Protein AF-A0A7J3WU69-F1 (afdb_monomer)

Radius of gyration: 35.35 Å; Cα contacts (8 Å, |Δi|>4): 1301; chains: 1; bounding box: 76×71×114 Å

Foldseek 3Di:
DDDDDDDDDDDDDDDDDDDPDDDQFWDKFWPAKDWPDQEDEQFDKIKIKTKIFTPTQDWAKWKKWKFKQDPDPVGTQDMDIDRTDHGMDIDMDIGGRHPPDFAKIKIWIAIDGPDRPRGIHIDIHGYHYDDDDFLKEFFKFAQQAAPPLQWGKIKIFRQDQAKDFQALKWKFFCLVDRPLPTWIFGDHGDIHHHGGMAMEIQAQVSLCQQAVDGGQEHCDPHDPHHHTDTDDDDHADQQWTKMFTAGNSSQTHAMATAHPDDDDRLADDDHAYGDHYQWMQGFQDSDRPRYNVRRDDPDTQGGNDDQDDWDKDKFQWKKKDKPPQCQQVVLLVVLQPFQEKEWQAQAAQAVVSLVSNLPHNHAYEYEYAQCPDVAHDLSRQQSQQSNVVRYWYKHQAADVVVPQDGSDPGSHWGKMAGDQKMKGWNFGNHCQRHNPERQHHDIIIMMITGGNSVSVVVVVVRCSNQDPSHSRIGTADQPDPRRHHHPPPDDRDPDHDHHHHDRDDDIDITSGMDMDIGDDPPNCVVVVLLVVLVPQDAEDEEEDQADAQADPVGGDPNLVSLLVCVVVVHHYDYDYDQDVVDPRNVRRVVSVVVVVVSD

Solvent-accessible surface area (backbone atoms only — not comparable to full-atom values): 32979 Å² total; per-residue (Å²): 134,90,81,85,88,83,83,81,84,82,84,80,87,80,80,92,79,85,75,95,64,87,76,74,65,56,40,56,33,35,78,39,32,44,58,78,55,59,65,47,50,42,28,40,78,44,43,40,37,34,36,41,33,46,77,27,98,54,66,54,61,47,46,42,36,34,21,50,75,44,98,47,85,89,30,51,74,50,73,50,77,42,81,58,45,74,58,59,49,69,56,70,49,80,42,72,36,58,91,57,73,68,42,82,43,36,41,35,36,37,42,80,64,88,54,76,91,40,13,57,22,65,34,70,36,33,33,42,75,75,90,86,83,64,56,47,39,75,40,32,45,28,46,31,54,47,85,95,44,65,32,36,31,39,30,38,29,26,76,34,93,57,68,42,75,39,50,50,18,28,40,27,56,36,79,92,43,60,82,94,71,30,22,26,39,27,38,52,88,42,78,44,43,52,75,35,71,48,35,41,24,39,17,28,57,47,38,20,42,53,50,65,49,78,50,65,24,11,59,40,98,69,49,95,46,49,68,34,52,64,41,80,74,79,70,62,51,77,68,31,32,45,44,32,40,24,44,71,39,67,48,79,60,33,54,49,49,25,33,77,33,86,69,65,84,64,36,47,85,63,39,25,80,70,72,56,72,41,32,40,47,46,46,58,72,87,72,83,82,38,44,36,71,39,52,62,63,101,56,89,46,37,56,47,47,80,79,59,77,63,49,75,49,70,30,54,24,36,39,42,36,32,20,21,42,33,33,34,64,53,53,53,58,54,58,72,70,34,64,38,38,39,38,39,28,40,47,53,49,33,61,72,61,44,48,54,57,65,74,38,87,34,45,38,36,38,40,33,32,52,71,40,89,94,52,67,51,62,44,27,20,43,45,49,47,60,46,41,76,72,27,52,34,30,25,49,32,62,41,65,94,79,66,24,60,52,50,54,100,66,53,73,54,31,37,35,38,34,81,43,23,32,39,44,42,71,44,47,42,26,60,42,33,41,12,90,37,39,26,28,54,41,84,33,47,35,35,37,41,33,27,56,74,56,27,56,50,51,48,54,52,48,54,64,67,68,30,75,70,32,69,19,33,44,70,66,41,64,87,37,90,77,69,11,42,53,63,93,87,67,72,78,80,85,77,78,67,76,54,88,50,73,67,84,54,73,68,44,78,41,86,54,69,46,80,49,73,53,68,42,82,84,53,34,34,69,62,52,51,53,53,53,58,70,67,51,79,57,61,48,83,45,80,42,76,58,51,69,57,62,48,99,92,39,72,26,66,68,60,53,50,52,46,57,40,38,76,73,68,22,47,69,47,80,48,63,47,79,46,95,90,42,73,56,29,57,43,28,51,51,33,52,52,58,46,62,76,68,101

Secondary structure (DSSP, 8-state):
---------------------------EEEEEEEES-SEEETT-EEEEEEEEEE-SSS---EEEEEEESS-SSSSEEEEEEES--SSEE--EEEEE-TTPPSEEEEEEEEE--S-GGG-EEEEEEEEEPPPP---EEEEEEE-SPPTTT---EEEEEE-SSS-EE-TT-EEES-TTS-TTTS-EEE--S-EE-TT-EEEEES-HHHHHHHHSS--SEESSS-SSSPBPEEES-----SSEEEEEEE-TT--EEEEEEEET----SS--SSPBPPP-TTBPEE-SSS---SSGGGG--SS--BTT---PPPEEEEESEEEEEEETTTHHHHHHHHHTT-SEEEEE-S-B--HHHHHHHHHS--EEEEEEESS-TT---HHHHHHHHHHTTTSEEEEE--BGGGTB--SSS-----EEEETTEEEEES--BSTTTS-SSTTSS--EEEEEEE-HHHHHHHHHHHHHHS-TTSTTEEE--TT-TTTSSPPTT----------S-------EEE-S-EEEEE--TTTTHHHHHHHHHHT-SSEEEEEES---SEETTEE-HHHHHHHHHHHTT-EEEEEE---TTSTHHHHHHHHHHHHHTT-

Nearest PDB structures (foldseek):
  4kty-assembly2_B  TM=3.903E-01  e=4.009E-06  Homo sapiens
  1ex0-assembly1_B  TM=3.491E-01  e=2.859E-06  Homo sapiens
  6kzb-assembly2_B  TM=3.243E-01  e=5.948E-06  Homo sapiens
  6a8p-assembly3_C  TM=3.409E-01  e=2.432E-05  Homo sapiens
  6kzb-assembly1_A-2  TM=3.196E-01  e=1.385E-05  Homo sapiens

Structure (mmCIF, N/CA/C/O backbone):
data_AF-A0A7J3WU69-F1
#
_entry.id   AF-A0A7J3WU69-F1
#
loop_
_atom_site.group_PDB
_atom_site.id
_atom_site.type_symbol
_atom_site.label_atom_id
_atom_site.label_alt_id
_atom_site.label_comp_id
_atom_site.label_asym_id
_atom_site.label_entity_id
_atom_site.label_seq_id
_atom_site.pdbx_PDB_ins_code
_atom_site.Cartn_x
_atom_site.Cartn_y
_atom_site.Cartn_z
_atom_site.occupancy
_atom_site.B_iso_or_equiv
_atom_site.auth_seq_id
_atom_site.auth_comp_id
_atom_site.auth_asym_id
_atom_site.auth_atom_id
_atom_site.pdbx_PDB_model_num
ATOM 1 N N . MET A 1 1 ? 5.812 -48.607 36.449 1.00 38.97 1 MET A N 1
ATOM 2 C CA . MET A 1 1 ? 5.917 -48.628 37.923 1.00 38.97 1 MET A CA 1
ATOM 3 C C . MET A 1 1 ? 5.412 -47.279 38.412 1.00 38.97 1 MET A C 1
ATOM 5 O O . MET A 1 1 ? 6.052 -46.269 38.164 1.00 38.97 1 MET A O 1
ATOM 9 N N . MET A 1 2 ? 4.185 -47.267 38.934 1.00 32.47 2 MET A N 1
ATOM 10 C CA . MET A 1 2 ? 3.465 -46.085 39.416 1.00 32.47 2 MET A CA 1
ATOM 11 C C . MET A 1 2 ? 4.151 -45.506 40.656 1.00 32.47 2 MET A C 1
ATOM 13 O O . MET A 1 2 ? 4.558 -46.281 41.520 1.00 32.47 2 MET A O 1
ATOM 17 N N . ARG A 1 3 ? 4.177 -44.177 40.803 1.00 29.20 3 ARG A N 1
ATOM 18 C CA . ARG A 1 3 ? 4.193 -43.518 42.119 1.00 29.20 3 ARG A CA 1
ATOM 19 C C . ARG A 1 3 ? 3.343 -42.255 42.064 1.00 29.20 3 ARG A C 1
ATOM 21 O O . ARG A 1 3 ? 3.742 -41.250 41.487 1.00 29.20 3 ARG A O 1
ATOM 28 N N . GLY A 1 4 ? 2.145 -42.375 42.630 1.00 28.05 4 GLY A N 1
ATOM 29 C CA . GLY A 1 4 ? 1.225 -41.274 42.864 1.00 28.05 4 GLY A CA 1
ATOM 30 C C . GLY A 1 4 ? 1.683 -40.389 44.018 1.00 28.05 4 GLY A C 1
ATOM 31 O O . GLY A 1 4 ? 2.387 -40.835 44.925 1.00 28.05 4 GLY A O 1
ATOM 32 N N . TRP A 1 5 ? 1.254 -39.135 43.967 1.00 28.98 5 TRP A N 1
ATOM 33 C CA . TRP A 1 5 ? 1.336 -38.190 45.070 1.00 28.98 5 TRP A CA 1
ATOM 34 C C . TRP A 1 5 ? -0.061 -38.058 45.671 1.00 28.98 5 TRP A C 1
ATOM 36 O O . TRP A 1 5 ? -0.971 -37.526 45.042 1.00 28.98 5 TRP A O 1
ATOM 46 N N . ALA A 1 6 ? -0.230 -38.608 46.872 1.00 28.95 6 ALA A N 1
ATOM 47 C CA . ALA A 1 6 ? -1.398 -38.396 47.712 1.00 28.95 6 ALA A CA 1
ATOM 48 C C . ALA A 1 6 ? -1.148 -37.147 48.568 1.00 28.95 6 ALA A C 1
ATOM 50 O O . ALA A 1 6 ? -0.168 -37.097 49.312 1.00 28.95 6 ALA A O 1
ATOM 51 N N . ILE A 1 7 ? -2.020 -36.145 48.455 1.00 31.38 7 ILE A N 1
ATOM 52 C CA . ILE A 1 7 ? -2.063 -35.001 49.369 1.00 31.38 7 ILE A CA 1
ATOM 53 C C . ILE A 1 7 ? -3.065 -35.347 50.469 1.00 31.38 7 ILE A C 1
ATOM 55 O O . ILE A 1 7 ? -4.255 -35.522 50.223 1.00 31.38 7 ILE A O 1
ATOM 59 N N . THR A 1 8 ? -2.545 -35.494 51.683 1.00 29.61 8 THR A N 1
ATOM 60 C CA . THR A 1 8 ? -3.286 -35.817 52.901 1.00 29.61 8 THR A CA 1
ATOM 61 C C . THR A 1 8 ? -4.074 -34.596 53.377 1.00 29.61 8 THR A C 1
ATOM 63 O O . THR A 1 8 ? -3.494 -33.596 53.793 1.00 29.61 8 THR A O 1
ATOM 66 N N . THR A 1 9 ? -5.402 -34.686 53.350 1.00 29.94 9 THR A N 1
ATOM 67 C CA . THR A 1 9 ? -6.318 -33.745 54.004 1.00 29.94 9 THR A CA 1
ATOM 68 C C . THR A 1 9 ? -6.223 -33.913 55.522 1.00 29.94 9 THR A C 1
ATOM 70 O O . THR A 1 9 ? -6.600 -34.953 56.059 1.00 29.94 9 THR A O 1
ATOM 73 N N . VAL A 1 10 ? -5.728 -32.895 56.229 1.00 28.19 10 VAL A N 1
ATOM 74 C CA . VAL A 1 10 ? -5.806 -32.824 57.694 1.00 28.19 10 VAL A CA 1
ATOM 75 C C . VAL A 1 10 ? -7.112 -32.127 58.064 1.00 28.19 10 VAL A C 1
ATOM 77 O O . VAL A 1 10 ? -7.268 -30.924 57.876 1.00 28.19 10 VAL A O 1
ATOM 80 N N . ILE A 1 11 ? -8.056 -32.906 58.587 1.00 29.23 11 ILE A N 1
ATOM 81 C CA . ILE A 1 11 ? -9.248 -32.413 59.278 1.00 29.23 11 ILE A CA 1
ATOM 82 C C . ILE A 1 11 ? -8.810 -31.998 60.685 1.00 29.23 11 ILE A C 1
ATOM 84 O O . ILE A 1 11 ? -8.447 -32.844 61.500 1.00 29.23 11 ILE A O 1
ATOM 88 N N . VAL A 1 12 ? -8.843 -30.697 60.972 1.00 27.73 12 VAL A N 1
ATOM 89 C CA . VAL A 1 12 ? -8.727 -30.168 62.335 1.00 27.73 12 VAL A CA 1
ATOM 90 C C . VAL A 1 12 ? -10.133 -29.833 62.827 1.00 27.73 12 VAL A C 1
ATOM 92 O O . VAL A 1 12 ? -10.729 -28.835 62.432 1.00 27.73 12 VAL A O 1
ATOM 95 N N . ILE A 1 13 ? -10.664 -30.703 63.686 1.00 30.39 13 ILE A N 1
ATOM 96 C CA . ILE A 1 13 ? -11.826 -30.432 64.535 1.00 30.39 13 ILE A CA 1
ATOM 97 C C . ILE A 1 13 ? -11.316 -29.599 65.714 1.00 30.39 13 ILE A C 1
ATOM 99 O O . ILE A 1 13 ? -10.561 -30.110 66.539 1.00 30.39 13 ILE A O 1
ATOM 103 N N . ILE A 1 14 ? -11.722 -28.330 65.804 1.00 30.33 14 ILE A N 1
ATOM 104 C CA . ILE A 1 14 ? -11.591 -27.542 67.035 1.00 30.33 14 ILE A CA 1
ATOM 105 C C . ILE A 1 14 ? -12.982 -27.383 67.636 1.00 30.33 14 ILE A C 1
ATOM 107 O O . ILE A 1 14 ? -13.876 -26.744 67.086 1.00 30.33 14 ILE A O 1
ATOM 111 N N . SER A 1 15 ? -13.134 -28.052 68.770 1.00 29.14 15 SER A N 1
ATOM 112 C CA . SER A 1 15 ? -14.264 -28.037 69.679 1.00 29.14 15 SER A CA 1
ATOM 113 C C . SER A 1 15 ? -14.489 -26.661 70.308 1.00 29.14 15 SER A C 1
ATOM 115 O O . SER A 1 15 ? -13.552 -26.003 70.758 1.00 29.14 15 SER A O 1
ATOM 117 N N . LEU A 1 16 ? -15.771 -26.308 70.386 1.00 36.72 16 LEU A N 1
ATOM 118 C CA . LEU A 1 16 ? -16.377 -25.200 71.119 1.00 36.72 16 LEU A CA 1
ATOM 119 C C . LEU A 1 16 ? -15.813 -25.030 72.539 1.00 36.72 16 LEU A C 1
ATOM 121 O O . LEU A 1 16 ? -15.980 -25.897 73.393 1.00 36.72 16 LEU A O 1
ATOM 125 N N . LEU A 1 17 ? -15.253 -23.852 72.802 1.00 30.75 17 LEU A N 1
ATOM 126 C CA . LEU A 1 17 ? -15.200 -23.242 74.127 1.00 30.75 17 LEU A CA 1
ATOM 127 C C . LEU A 1 17 ? -15.642 -21.792 73.955 1.00 30.75 17 LEU A C 1
ATOM 129 O O . LEU A 1 17 ? -14.927 -20.990 73.364 1.00 30.75 17 LEU A O 1
ATOM 133 N N . SER A 1 18 ? -16.850 -21.486 74.425 1.00 34.72 18 SER A N 1
ATOM 134 C CA . SER A 1 18 ? -17.403 -20.136 74.483 1.00 34.72 18 SER A CA 1
ATOM 135 C C . SER A 1 18 ? -16.748 -19.356 75.625 1.00 34.72 18 SER A C 1
ATOM 137 O O . SER A 1 18 ? -16.934 -19.733 76.784 1.00 34.72 18 SER A O 1
ATOM 139 N N . PRO A 1 19 ? -16.060 -18.234 75.363 1.00 33.03 19 PRO A N 1
ATOM 140 C CA . PRO A 1 19 ? -15.957 -17.167 76.333 1.00 33.03 19 PRO A CA 1
ATOM 141 C C . PRO A 1 19 ? -17.199 -16.287 76.174 1.00 33.03 19 PRO A C 1
ATOM 143 O O . PRO A 1 19 ? -17.494 -15.777 75.094 1.00 33.03 19 PRO A O 1
ATOM 146 N N . SER A 1 20 ? -17.932 -16.111 77.265 1.00 40.84 20 SER A N 1
ATOM 147 C CA . SER A 1 20 ? -18.908 -15.041 77.432 1.00 40.84 20 SER A CA 1
ATOM 148 C C . SER A 1 20 ? -18.215 -13.686 77.245 1.00 40.84 20 SER A C 1
ATOM 150 O O . SER A 1 20 ? -17.648 -13.145 78.192 1.00 40.84 20 SER A O 1
ATOM 152 N N . ASN A 1 21 ? -18.254 -13.158 76.024 1.00 33.19 21 ASN A N 1
ATOM 153 C CA . ASN A 1 21 ? -17.929 -11.776 75.705 1.00 33.19 21 ASN A CA 1
ATOM 154 C C . ASN A 1 21 ? -19.227 -11.085 75.297 1.00 33.19 21 ASN A C 1
ATOM 156 O O . ASN A 1 21 ? -20.009 -11.634 74.524 1.00 33.19 21 ASN A O 1
ATOM 160 N N . ALA A 1 22 ? -19.474 -9.908 75.865 1.00 33.72 22 ALA A N 1
ATOM 161 C CA . ALA A 1 22 ? -20.618 -9.076 75.534 1.00 33.72 22 ALA A CA 1
ATOM 162 C C . ALA A 1 22 ? -20.702 -8.880 74.010 1.00 33.72 22 ALA A C 1
ATOM 164 O O . ALA A 1 22 ? -19.801 -8.299 73.407 1.00 33.72 22 ALA A O 1
ATOM 165 N N . PHE A 1 23 ? -21.765 -9.403 73.398 1.00 38.44 23 PHE A N 1
ATOM 166 C CA . PHE A 1 23 ? -22.093 -9.155 72.001 1.00 38.44 23 PHE A CA 1
ATOM 167 C C . PHE A 1 23 ? -22.344 -7.656 71.839 1.00 38.44 23 PHE A C 1
ATOM 169 O O . PHE A 1 23 ? -23.336 -7.134 72.348 1.00 38.44 23 PHE A O 1
ATOM 176 N N . SER A 1 24 ? -21.459 -6.951 71.137 1.00 48.59 24 SER A N 1
ATOM 177 C CA . SER A 1 24 ? -21.858 -5.694 70.523 1.00 48.59 24 SER A CA 1
ATOM 178 C C . SER A 1 24 ? -22.727 -6.059 69.322 1.00 48.59 24 SER A C 1
ATOM 180 O O . SER A 1 24 ? -22.199 -6.379 68.260 1.00 48.59 24 SER A O 1
ATOM 182 N N . SER A 1 25 ? -24.047 -6.118 69.507 1.00 58.12 25 SER A N 1
ATOM 183 C CA . SER A 1 25 ? -24.959 -6.399 68.398 1.00 58.12 25 SER A CA 1
ATOM 184 C C . SER A 1 25 ? -24.809 -5.278 67.373 1.00 58.12 25 SER A C 1
ATOM 186 O O . SER A 1 25 ? -25.185 -4.146 67.670 1.00 58.12 25 SER A O 1
ATOM 188 N N . SER A 1 26 ? -24.246 -5.557 66.202 1.00 70.56 26 SER A N 1
ATOM 189 C CA . SER A 1 26 ? -24.340 -4.640 65.067 1.00 70.56 26 SER A CA 1
ATOM 190 C C . SER A 1 26 ? -25.756 -4.717 64.499 1.00 70.56 26 SER A C 1
ATOM 192 O O . SER A 1 26 ? -26.228 -5.816 64.226 1.00 70.56 26 SER A O 1
ATOM 194 N N . ASP A 1 27 ? -26.415 -3.571 64.350 1.00 84.81 27 ASP A N 1
ATOM 195 C CA . ASP A 1 27 ? -27.753 -3.441 63.762 1.00 84.81 27 ASP A CA 1
ATOM 196 C C . ASP A 1 27 ? -27.671 -2.339 62.699 1.00 84.81 27 ASP A C 1
ATOM 198 O O . ASP A 1 27 ? -27.544 -1.154 63.028 1.00 84.81 27 ASP A O 1
ATOM 202 N N . LEU A 1 28 ? -27.620 -2.733 61.429 1.00 89.50 28 LEU A N 1
ATOM 203 C CA . LEU A 1 28 ? -27.446 -1.848 60.284 1.00 89.50 28 LEU A CA 1
ATOM 204 C C . LEU A 1 28 ? -28.723 -1.828 59.454 1.00 89.50 28 LEU A C 1
ATOM 206 O O . LEU A 1 28 ? -29.086 -2.798 58.815 1.00 89.50 28 LEU A O 1
ATOM 210 N N . SER A 1 29 ? -29.368 -0.670 59.363 1.00 91.38 29 SER A N 1
ATOM 211 C CA . SER A 1 29 ? -30.608 -0.533 58.600 1.00 91.38 29 SER A CA 1
ATOM 212 C C . SER A 1 29 ? -30.363 0.161 57.267 1.00 91.38 29 SER A C 1
ATOM 214 O O . SER A 1 29 ? -29.846 1.282 57.231 1.00 91.38 29 SER A O 1
ATOM 216 N N . LEU A 1 30 ? -30.813 -0.447 56.166 1.00 94.19 30 LEU A N 1
ATOM 217 C CA . LEU A 1 30 ? -30.949 0.265 54.898 1.00 94.19 30 LEU A CA 1
ATOM 218 C C . LEU A 1 30 ? -32.232 1.093 54.884 1.00 94.19 30 LEU A C 1
ATOM 220 O O . LEU A 1 30 ? -33.340 0.566 54.892 1.00 94.19 30 LEU A O 1
ATOM 224 N N . LYS A 1 31 ? -32.083 2.420 54.833 1.00 95.94 31 LYS A N 1
ATOM 225 C CA . LYS A 1 31 ? -33.223 3.349 54.776 1.00 95.94 31 LYS A CA 1
ATOM 226 C C . LYS A 1 31 ? -33.763 3.545 53.376 1.00 95.94 31 LYS A C 1
ATOM 228 O O . LYS A 1 31 ? -34.968 3.677 53.201 1.00 95.94 31 LYS A O 1
ATOM 233 N N . TRP A 1 32 ? -32.875 3.616 52.395 1.00 96.88 32 TRP A N 1
ATOM 234 C CA . TRP A 1 32 ? -33.245 3.742 50.994 1.00 96.88 32 TRP A CA 1
ATOM 235 C C . TRP A 1 32 ? -32.084 3.334 50.100 1.00 96.88 32 TRP A C 1
ATOM 237 O O . TRP A 1 32 ? -30.918 3.396 50.497 1.00 96.88 32 TRP A O 1
ATOM 247 N N . VAL A 1 33 ? -32.434 2.976 48.872 1.00 97.50 33 VAL A N 1
ATOM 248 C CA . VAL A 1 33 ? -31.559 2.962 47.703 1.00 97.50 33 VAL A CA 1
ATOM 249 C C . VAL A 1 33 ? -32.235 3.818 46.640 1.00 97.50 33 VAL A C 1
ATOM 251 O O . VAL A 1 33 ? -33.462 3.884 46.597 1.00 97.50 33 VAL A O 1
ATOM 254 N N . LYS A 1 34 ? -31.448 4.540 45.852 1.00 97.44 34 LYS A N 1
ATOM 255 C CA . LYS A 1 34 ? -31.936 5.340 44.733 1.00 97.44 34 LYS A CA 1
ATOM 256 C C . LYS A 1 34 ? -30.879 5.431 43.650 1.00 97.44 34 LYS A C 1
ATOM 258 O O . LYS A 1 34 ? -29.682 5.393 43.940 1.00 97.44 34 LYS A O 1
ATOM 263 N N . THR A 1 35 ? -31.343 5.626 42.436 1.00 97.44 35 THR A N 1
ATOM 264 C CA . THR A 1 35 ? -30.539 5.979 41.272 1.00 97.44 35 THR A CA 1
ATOM 265 C C . THR A 1 35 ? -30.578 7.497 41.058 1.00 97.44 35 THR A C 1
ATOM 267 O O . THR A 1 35 ? -31.432 8.194 41.615 1.00 97.44 35 THR A O 1
ATOM 270 N N . ASP A 1 36 ? -29.633 8.044 40.296 1.00 96.50 36 ASP A N 1
ATOM 271 C CA . ASP A 1 36 ? -29.640 9.452 39.870 1.00 96.50 36 ASP A CA 1
ATOM 272 C C . ASP A 1 36 ? -30.744 9.760 38.843 1.00 96.50 36 ASP A C 1
ATOM 274 O O . ASP A 1 36 ? -31.121 10.921 38.680 1.00 96.50 36 ASP A O 1
ATOM 278 N N . ARG A 1 37 ? -31.287 8.721 38.198 1.00 96.00 37 ARG A N 1
ATOM 279 C CA . ARG A 1 37 ? -32.370 8.773 37.207 1.00 96.00 37 ARG A CA 1
ATOM 280 C C . ARG A 1 37 ? -33.289 7.554 37.304 1.00 96.00 37 ARG A C 1
ATOM 282 O O . ARG A 1 37 ? -32.840 6.470 37.663 1.00 96.00 37 ARG A O 1
ATOM 289 N N . GLU A 1 38 ? -34.560 7.719 36.953 1.00 95.25 38 GLU A N 1
ATOM 290 C CA . GLU A 1 38 ? -35.551 6.624 36.940 1.00 95.25 38 GLU A CA 1
ATOM 291 C C . GLU A 1 38 ? -35.573 5.851 35.613 1.00 95.25 38 GLU A C 1
ATOM 293 O O . GLU A 1 38 ? -36.021 4.707 35.566 1.00 95.25 38 GLU A O 1
ATOM 298 N N . VAL A 1 39 ? -35.075 6.469 34.540 1.00 95.69 39 VAL A N 1
ATOM 299 C CA . VAL A 1 39 ? -34.965 5.881 33.203 1.00 95.69 39 VAL A CA 1
ATOM 300 C C . VAL A 1 39 ? -33.529 6.060 32.730 1.00 95.69 39 VAL A C 1
ATOM 302 O O . VAL A 1 39 ? -33.001 7.170 32.806 1.00 95.69 39 VAL A O 1
ATOM 305 N N . ALA A 1 40 ? -32.912 4.983 32.258 1.00 93.44 40 ALA A N 1
ATOM 306 C CA . ALA A 1 40 ? -31.601 4.997 31.625 1.00 93.44 40 ALA A CA 1
ATOM 307 C C . ALA A 1 40 ? -31.671 4.302 30.266 1.00 93.44 40 ALA A C 1
ATOM 309 O O . ALA A 1 40 ? -32.511 3.428 30.039 1.00 93.44 40 ALA A O 1
ATOM 310 N N . ILE A 1 41 ? -30.795 4.703 29.358 1.00 91.44 41 ILE A N 1
ATOM 311 C CA . ILE A 1 41 ? -30.572 3.979 28.108 1.00 91.44 41 ILE A CA 1
ATOM 312 C C . ILE A 1 41 ? -29.475 2.938 28.347 1.00 91.44 41 ILE A C 1
ATOM 314 O O . ILE A 1 41 ? -28.528 3.211 29.080 1.00 91.44 41 ILE A O 1
ATOM 318 N N . GLU A 1 42 ? -29.606 1.753 27.745 1.00 90.81 42 GLU A N 1
ATOM 319 C CA . GLU A 1 42 ? -28.559 0.727 27.753 1.00 90.81 42 GLU A CA 1
ATOM 320 C C . GLU A 1 42 ? -27.189 1.347 27.414 1.00 90.81 42 GLU A C 1
ATOM 322 O O . GLU A 1 42 ? -27.055 2.036 26.407 1.00 90.81 42 GLU A O 1
ATOM 327 N N . GLY A 1 43 ? -26.199 1.120 28.281 1.00 87.50 43 GLY A N 1
ATOM 328 C CA . GLY A 1 43 ? -24.833 1.636 28.156 1.00 87.50 43 GLY A CA 1
ATOM 329 C C . GLY A 1 43 ? -24.574 3.006 28.788 1.00 87.50 43 GLY A C 1
ATOM 330 O O . GLY A 1 43 ? -23.430 3.462 28.847 1.00 87.50 43 GLY A O 1
ATOM 331 N N . GLU A 1 44 ? -25.602 3.653 29.344 1.00 91.12 44 GLU A N 1
ATOM 332 C CA . GLU A 1 44 ? -25.409 4.809 30.215 1.00 91.12 44 GLU A CA 1
ATOM 333 C C . GLU A 1 44 ? -24.843 4.414 31.585 1.00 91.12 44 GLU A C 1
ATOM 335 O O . GLU A 1 44 ? -25.074 3.314 32.104 1.00 91.12 44 GLU A O 1
ATOM 340 N N . ILE A 1 45 ? -24.165 5.380 32.213 1.00 93.50 45 ILE A N 1
ATOM 341 C CA . ILE A 1 45 ? -23.720 5.286 33.602 1.00 93.50 45 ILE A CA 1
ATOM 342 C C . ILE A 1 45 ? -24.791 5.837 34.535 1.00 93.50 45 ILE A C 1
ATOM 344 O O . ILE A 1 45 ? -25.139 7.018 34.475 1.00 93.50 45 ILE A O 1
ATOM 348 N N . VAL A 1 46 ? -25.247 4.980 35.443 1.00 95.44 46 VAL A N 1
ATOM 349 C CA . VAL A 1 46 ? -26.215 5.293 36.494 1.00 95.44 46 VAL A CA 1
ATOM 350 C C . VAL A 1 46 ? -25.491 5.338 37.835 1.00 95.44 46 VAL A C 1
ATOM 352 O O . VAL A 1 46 ? -24.784 4.399 38.211 1.00 95.44 46 VAL A O 1
ATOM 355 N N . GLU A 1 47 ? -25.662 6.421 38.591 1.00 97.25 47 GLU A N 1
ATOM 356 C CA . GLU A 1 47 ? -25.127 6.499 39.951 1.00 97.25 47 GLU A CA 1
ATOM 357 C C . GLU A 1 47 ? -26.148 5.929 40.940 1.00 97.25 47 GLU A C 1
ATOM 359 O O . GLU A 1 47 ? -27.242 6.466 41.109 1.00 97.25 47 GLU A O 1
ATOM 364 N N . ILE A 1 48 ? -25.778 4.851 41.632 1.00 97.69 48 ILE A N 1
ATOM 365 C CA . ILE A 1 48 ? -26.618 4.208 42.642 1.00 97.69 48 ILE A CA 1
ATOM 366 C C . ILE A 1 48 ? -26.114 4.593 44.024 1.00 97.69 48 ILE A C 1
ATOM 368 O O . ILE A 1 48 ? -24.958 4.353 44.368 1.00 97.69 48 ILE A O 1
ATOM 372 N N . ARG A 1 49 ? -27.001 5.148 44.849 1.00 97.94 49 ARG A N 1
ATOM 373 C CA . ARG A 1 49 ? -26.713 5.523 46.234 1.00 97.94 49 ARG A CA 1
ATOM 374 C C . ARG A 1 49 ? -27.639 4.784 47.182 1.00 97.94 49 ARG A C 1
ATOM 376 O O . ARG A 1 49 ? -28.836 4.685 46.931 1.00 97.94 49 ARG A O 1
ATOM 383 N N . ALA A 1 50 ? -27.115 4.351 48.319 1.00 97.19 50 ALA A N 1
ATOM 384 C CA . ALA A 1 50 ? -27.915 3.856 49.436 1.00 97.19 50 ALA A CA 1
ATOM 385 C C . ALA A 1 50 ? -27.674 4.699 50.687 1.00 97.19 50 ALA A C 1
ATOM 387 O O . ALA A 1 50 ? -26.658 5.378 50.793 1.00 97.19 50 ALA A O 1
ATOM 388 N N . ARG A 1 51 ? -28.584 4.642 51.660 1.00 96.50 51 ARG A N 1
ATOM 389 C CA . ARG A 1 51 ? -28.349 5.159 53.013 1.00 96.50 51 ARG A CA 1
ATOM 390 C C . ARG A 1 51 ? -28.429 4.026 54.012 1.00 96.50 51 ARG A C 1
ATOM 392 O O . ARG A 1 51 ? -29.480 3.408 54.159 1.00 96.50 51 ARG A O 1
ATOM 399 N N . VAL A 1 52 ? -27.320 3.818 54.710 1.00 94.31 52 VAL A N 1
ATOM 400 C CA . VAL A 1 52 ? -27.193 2.849 55.799 1.00 94.31 52 VAL A CA 1
ATOM 401 C C . VAL A 1 52 ? -27.138 3.631 57.098 1.00 94.31 52 VAL A C 1
ATOM 403 O O . VAL A 1 52 ? -26.355 4.578 57.203 1.00 94.31 52 VAL A O 1
ATOM 406 N N . GLU A 1 53 ? -27.944 3.247 58.075 1.00 93.19 53 GLU A N 1
ATOM 407 C CA . GLU A 1 53 ? -27.927 3.808 59.423 1.00 93.19 53 GLU A CA 1
ATOM 408 C C . GLU A 1 53 ? -27.449 2.757 60.417 1.00 93.19 53 GLU A C 1
ATOM 410 O O . GLU A 1 53 ? -27.834 1.595 60.329 1.00 93.19 53 GLU A O 1
ATOM 415 N N . ASN A 1 54 ? -26.604 3.179 61.354 1.00 90.56 54 ASN A N 1
ATOM 416 C CA . ASN A 1 54 ? -26.205 2.354 62.481 1.00 90.56 54 ASN A CA 1
ATOM 417 C C . ASN A 1 54 ? -27.231 2.531 63.601 1.00 90.56 54 ASN A C 1
ATOM 419 O O . ASN A 1 54 ? -27.346 3.619 64.167 1.00 90.56 54 ASN A O 1
ATOM 423 N N . LEU A 1 55 ? -27.989 1.478 63.885 1.00 87.06 55 LEU A N 1
ATOM 424 C CA . LEU A 1 55 ? -28.967 1.433 64.970 1.00 87.06 55 LEU A CA 1
ATOM 425 C C . LEU A 1 55 ? -28.364 0.870 66.268 1.00 87.06 55 LEU A C 1
ATOM 427 O O . LEU A 1 55 ? -29.028 0.877 67.303 1.00 87.06 55 LEU A O 1
ATOM 431 N N . ALA A 1 56 ? -27.107 0.421 66.225 1.00 81.38 56 ALA A N 1
ATOM 432 C CA . ALA A 1 56 ? -26.348 -0.047 67.375 1.00 81.38 56 ALA A CA 1
ATOM 433 C C . ALA A 1 56 ? -25.420 1.034 67.957 1.00 81.38 56 ALA A C 1
ATOM 435 O O . ALA A 1 56 ? -24.998 1.966 67.274 1.00 81.38 56 ALA A O 1
ATOM 436 N N . GLU A 1 57 ? -25.029 0.875 69.225 1.00 70.75 57 GLU A N 1
ATOM 437 C CA . GLU A 1 57 ? -24.046 1.754 69.887 1.00 70.75 57 GLU A CA 1
ATOM 438 C C . GLU A 1 57 ? -22.588 1.444 69.488 1.00 70.75 57 GLU A C 1
ATOM 440 O O . GLU A 1 57 ? -21.674 2.212 69.793 1.00 70.75 57 GLU A O 1
ATOM 445 N N . SER A 1 58 ? -22.346 0.329 68.792 1.00 71.81 58 SER A N 1
ATOM 446 C CA . SER A 1 58 ? -21.015 -0.120 68.371 1.00 71.81 58 SER A CA 1
ATOM 447 C C . SER A 1 58 ? -20.722 0.188 66.906 1.00 71.81 58 SER A C 1
ATOM 449 O O . SER A 1 58 ? -21.584 0.044 66.043 1.00 71.81 58 SER A O 1
ATOM 451 N N . SER A 1 59 ? -19.473 0.549 66.610 1.00 78.94 59 SER A N 1
ATOM 452 C CA . SER A 1 59 ? -18.993 0.782 65.247 1.00 78.94 59 SER A CA 1
ATOM 453 C C . SER A 1 59 ? -18.242 -0.442 64.729 1.00 78.94 59 SER A C 1
ATOM 455 O O . SER A 1 59 ? -17.210 -0.808 65.293 1.00 78.94 59 SER A O 1
ATOM 457 N N . VAL A 1 60 ? -18.744 -1.064 63.661 1.00 81.25 60 VAL A N 1
ATOM 458 C CA . VAL A 1 60 ? -18.133 -2.249 63.040 1.00 81.25 60 VAL A CA 1
ATOM 459 C C . VAL A 1 60 ? -17.845 -2.017 61.552 1.00 81.25 60 VAL A C 1
ATOM 461 O O . VAL A 1 60 ? -18.529 -1.204 60.916 1.00 81.25 60 VAL A O 1
ATOM 464 N N . PRO A 1 61 ? -16.842 -2.704 60.973 1.00 89.38 61 PRO A N 1
ATOM 465 C CA . PRO A 1 61 ? -16.687 -2.782 59.527 1.00 89.38 61 PRO A CA 1
ATOM 466 C C . PRO A 1 61 ? -17.920 -3.421 58.889 1.00 89.38 61 PRO A C 1
ATOM 468 O O . PRO A 1 61 ? -18.471 -4.379 59.425 1.00 89.38 61 PRO A O 1
ATOM 471 N N . PHE A 1 62 ? -18.339 -2.916 57.734 1.00 90.94 62 PHE A N 1
ATOM 472 C CA . PHE A 1 62 ? -19.516 -3.426 57.032 1.00 90.94 62 PHE A CA 1
ATOM 473 C C . PHE A 1 62 ? -19.366 -3.279 55.518 1.00 90.94 62 PHE A C 1
ATOM 475 O O . PHE A 1 62 ? -18.521 -2.525 55.024 1.00 90.94 62 PHE A O 1
ATOM 482 N N . ALA A 1 63 ? -20.198 -4.004 54.772 1.00 93.19 63 ALA A N 1
ATOM 483 C CA . ALA A 1 63 ? -20.236 -3.946 53.320 1.00 93.19 63 ALA A CA 1
ATOM 484 C C . ALA A 1 63 ? -21.668 -3.781 52.821 1.00 93.19 63 ALA A C 1
ATOM 486 O O . ALA A 1 63 ? -22.585 -4.414 53.338 1.00 93.19 63 ALA A O 1
ATOM 487 N N . VAL A 1 64 ? -21.838 -2.971 51.780 1.00 95.50 64 VAL A N 1
ATOM 488 C CA . VAL A 1 64 ? -23.113 -2.814 51.079 1.00 95.50 64 VAL A CA 1
ATOM 489 C C . VAL A 1 64 ? -22.957 -3.354 49.676 1.00 95.50 64 VAL A C 1
ATOM 491 O O . VAL A 1 64 ? -22.057 -2.947 48.944 1.00 95.50 64 VAL A O 1
ATOM 494 N N . SER A 1 65 ? -23.811 -4.307 49.332 1.00 97.19 65 SER A N 1
ATOM 495 C CA . SER A 1 65 ? -23.870 -4.928 48.014 1.00 97.19 65 SER A CA 1
ATOM 496 C C . SER A 1 65 ? -25.082 -4.385 47.268 1.00 97.19 65 SER A C 1
ATOM 498 O O . SER A 1 65 ? -26.161 -4.286 47.849 1.00 97.19 65 SER A O 1
ATOM 500 N N . PHE A 1 66 ? -24.898 -4.035 46.003 1.00 97.81 66 PHE A N 1
ATOM 501 C CA . PHE A 1 66 ? -25.952 -3.592 45.100 1.00 97.81 66 PHE A CA 1
ATOM 502 C C . PHE A 1 66 ? -26.200 -4.693 44.074 1.00 97.81 66 PHE A C 1
ATOM 504 O O . PHE A 1 66 ? -25.241 -5.197 43.494 1.00 97.81 66 PHE A O 1
ATOM 511 N N . TYR A 1 67 ? -27.457 -5.059 43.859 1.00 97.62 67 TYR A N 1
ATOM 512 C CA . TYR A 1 67 ? -27.877 -6.110 42.938 1.00 97.62 67 TYR A CA 1
ATOM 513 C C . TYR A 1 67 ? -28.942 -5.600 41.971 1.00 97.62 67 TYR A C 1
ATOM 515 O O . TYR A 1 67 ? -29.673 -4.661 42.300 1.00 97.62 67 TYR A O 1
ATOM 523 N N . LEU A 1 68 ? -29.047 -6.259 40.820 1.00 97.31 68 LEU A N 1
ATOM 524 C CA . LEU A 1 68 ? -30.102 -6.065 39.830 1.00 97.31 68 LEU A CA 1
ATOM 525 C C . LEU A 1 68 ? -31.101 -7.229 39.892 1.00 97.31 68 LEU A C 1
ATOM 527 O O . LEU A 1 68 ? -30.718 -8.366 39.657 1.00 97.31 68 LEU A O 1
ATOM 531 N N . ASP A 1 69 ? -32.369 -6.955 40.185 1.00 96.88 69 ASP A N 1
ATOM 532 C CA . ASP A 1 69 ? -33.519 -7.879 40.238 1.00 96.88 69 ASP A CA 1
ATOM 533 C C . ASP A 1 69 ? -33.458 -8.993 41.298 1.00 96.88 69 ASP A C 1
ATOM 535 O O . ASP A 1 69 ? -34.431 -9.219 42.022 1.00 96.88 69 ASP A O 1
ATOM 539 N N . VAL A 1 70 ? -32.323 -9.680 41.431 1.00 96.25 70 VAL A N 1
ATOM 540 C CA . VAL A 1 70 ? -32.128 -10.854 42.286 1.00 96.25 70 VAL A CA 1
ATOM 541 C C . VAL A 1 70 ? -30.852 -10.702 43.112 1.00 96.25 70 VAL A C 1
ATOM 543 O O . VAL A 1 70 ? -29.815 -10.261 42.632 1.00 96.25 70 VAL A O 1
ATOM 546 N N . THR A 1 71 ? -30.895 -11.092 44.384 1.00 94.44 71 THR A N 1
ATOM 547 C CA . THR A 1 71 ? -29.744 -11.019 45.299 1.00 94.44 71 THR A CA 1
ATOM 548 C C . THR A 1 71 ? -28.886 -12.281 45.213 1.00 94.44 71 THR A C 1
ATOM 550 O O . THR A 1 71 ? -28.880 -13.101 46.132 1.00 94.44 71 THR A O 1
ATOM 553 N N . ASP A 1 72 ? -28.175 -12.456 44.101 1.00 93.94 72 ASP A N 1
ATOM 554 C CA . ASP A 1 72 ? -27.208 -13.538 43.904 1.00 93.94 72 ASP A CA 1
ATOM 555 C C . ASP A 1 72 ? -25.891 -13.031 43.286 1.00 93.94 72 ASP A C 1
ATOM 557 O O . ASP A 1 72 ? -25.736 -11.856 42.961 1.00 93.94 72 ASP A O 1
ATOM 561 N N . ALA A 1 73 ? -24.907 -13.921 43.140 1.00 92.06 73 ALA A N 1
ATOM 562 C CA . ALA A 1 73 ? -23.594 -13.549 42.619 1.00 92.06 73 ALA A CA 1
ATOM 563 C C . ALA A 1 73 ? -23.594 -13.126 41.137 1.00 92.06 73 ALA A C 1
ATOM 565 O O . ALA A 1 73 ? -22.708 -12.376 40.741 1.00 92.06 73 ALA A O 1
ATOM 566 N N . LYS A 1 74 ? -24.547 -13.596 40.319 1.00 93.50 74 LYS A N 1
ATOM 567 C CA . LYS A 1 74 ? -24.635 -13.258 38.886 1.00 93.50 74 LYS A CA 1
ATOM 568 C C . LYS A 1 74 ? -25.220 -11.868 38.657 1.00 93.50 74 LYS A C 1
ATOM 570 O O . LYS A 1 74 ? -24.919 -11.245 37.649 1.00 93.50 74 LYS A O 1
ATOM 575 N N . HIS A 1 75 ? -26.031 -11.403 39.597 1.00 95.12 75 HIS A N 1
ATOM 576 C CA . HIS A 1 75 ? -26.740 -10.130 39.534 1.00 95.12 75 HIS A CA 1
ATOM 577 C C . HIS A 1 75 ? -26.115 -9.046 40.423 1.00 95.12 75 HIS A C 1
ATOM 579 O O . HIS A 1 75 ? -26.673 -7.958 40.575 1.00 95.12 75 HIS A O 1
ATOM 585 N N . LEU A 1 76 ? -24.971 -9.333 41.051 1.00 96.12 76 LEU A N 1
ATOM 586 C CA . LEU A 1 76 ? -24.223 -8.358 41.835 1.00 96.12 76 LEU A CA 1
ATOM 587 C C . LEU A 1 76 ? -23.665 -7.271 40.908 1.00 96.12 76 LEU A C 1
ATOM 589 O O . LEU A 1 76 ? -22.784 -7.534 40.098 1.00 96.12 76 LEU A O 1
ATOM 593 N N . ILE A 1 77 ? -24.126 -6.037 41.094 1.00 95.62 77 ILE A N 1
ATOM 594 C CA . ILE A 1 77 ? -23.621 -4.855 40.391 1.00 95.62 77 ILE A CA 1
ATOM 595 C C . ILE A 1 77 ? -22.264 -4.452 40.972 1.00 95.62 77 ILE A C 1
ATOM 597 O O . ILE A 1 77 ? -21.278 -4.297 40.258 1.00 95.62 77 ILE A O 1
ATOM 601 N N . ALA A 1 78 ? -22.212 -4.253 42.292 1.00 95.50 78 ALA A N 1
ATOM 602 C CA . ALA A 1 78 ? -21.008 -3.820 42.992 1.00 95.50 78 ALA A CA 1
ATOM 603 C C . ALA A 1 78 ? -21.120 -4.053 44.503 1.00 95.50 78 ALA A C 1
ATOM 605 O O . ALA A 1 78 ? -22.213 -4.163 45.062 1.00 95.50 78 ALA A O 1
ATOM 606 N N . ARG A 1 79 ? -19.975 -4.053 45.191 1.00 96.00 79 ARG A N 1
ATOM 607 C CA . ARG A 1 79 ? -19.892 -4.073 46.655 1.00 96.00 79 ARG A CA 1
ATOM 608 C C . ARG A 1 79 ? -18.966 -2.968 47.149 1.00 96.00 79 ARG A C 1
ATOM 610 O O . ARG A 1 79 ? -17.838 -2.854 46.683 1.00 96.00 79 ARG A O 1
ATOM 617 N N . VAL A 1 80 ? -19.426 -2.199 48.133 1.00 95.50 80 VAL A N 1
ATOM 618 C CA . VAL A 1 80 ? -18.645 -1.145 48.795 1.00 95.50 80 VAL A CA 1
ATOM 619 C C . VAL A 1 80 ? -18.396 -1.537 50.242 1.00 95.50 80 VAL A C 1
ATOM 621 O O . VAL A 1 80 ? -19.334 -1.873 50.962 1.00 95.50 80 VAL A O 1
ATOM 624 N N . THR A 1 81 ? -17.141 -1.482 50.678 1.00 94.44 81 THR A N 1
ATOM 625 C CA . THR A 1 81 ? -16.727 -1.830 52.044 1.00 94.44 81 THR A CA 1
ATOM 626 C C . THR A 1 81 ? -16.298 -0.597 52.822 1.00 94.44 81 THR A C 1
ATOM 628 O O . THR A 1 81 ? -15.574 0.251 52.300 1.00 94.44 81 THR A O 1
ATOM 631 N N . TYR A 1 82 ? -16.669 -0.536 54.095 1.00 92.06 82 TYR A N 1
ATOM 632 C CA . TYR A 1 82 ? -16.266 0.514 55.021 1.00 92.06 82 TYR A CA 1
ATOM 633 C C . TYR A 1 82 ? -15.653 -0.101 56.274 1.00 92.06 82 TYR A C 1
ATOM 635 O O . TYR A 1 82 ? -16.129 -1.115 56.778 1.00 92.06 82 TYR A O 1
ATOM 643 N N . SER A 1 83 ? -14.617 0.543 56.809 1.00 90.81 83 SER A N 1
ATOM 644 C CA . SER A 1 83 ? -13.975 0.122 58.058 1.00 90.81 83 SER A CA 1
ATOM 645 C C . SER A 1 83 ? -14.820 0.418 59.299 1.00 90.81 83 SER A C 1
ATOM 647 O O . SER A 1 83 ? -14.600 -0.202 60.334 1.00 90.81 83 SER A O 1
ATOM 649 N N . SER A 1 84 ? -15.763 1.363 59.217 1.00 88.56 84 SER A N 1
ATOM 650 C CA . SER A 1 84 ? -16.618 1.759 60.337 1.00 88.56 84 SER A CA 1
ATOM 651 C C . SER A 1 84 ? -17.825 2.605 59.909 1.00 88.56 84 SER A C 1
ATOM 653 O O . SER A 1 84 ? -17.823 3.278 58.867 1.00 88.56 84 SER A O 1
ATOM 655 N N . ILE A 1 85 ? -18.846 2.625 60.768 1.00 87.25 85 ILE A N 1
ATOM 656 C CA . ILE A 1 85 ? -20.013 3.512 60.695 1.00 87.25 85 ILE A CA 1
ATOM 657 C C . ILE A 1 85 ? -20.293 4.117 62.072 1.00 87.25 85 ILE A C 1
ATOM 659 O O . ILE A 1 85 ? -20.298 3.410 63.075 1.00 87.25 85 ILE A O 1
ATOM 663 N N . SER A 1 86 ? -20.472 5.438 62.132 1.00 84.81 86 SER A N 1
ATOM 664 C CA . SER A 1 86 ? -20.835 6.148 63.368 1.00 84.81 86 SER A CA 1
ATOM 665 C C . SER A 1 86 ? -22.359 6.227 63.480 1.00 84.81 86 SER A C 1
ATOM 667 O O . SER A 1 86 ? -22.943 5.439 64.211 1.00 84.81 86 SER A O 1
ATOM 669 N N . HIS A 1 87 ? -22.999 7.107 62.703 1.00 87.38 87 HIS A N 1
ATOM 670 C CA . HIS A 1 87 ? -24.458 7.271 62.685 1.00 87.38 87 HIS A CA 1
ATOM 671 C C . HIS A 1 87 ? -25.078 6.794 61.373 1.00 87.38 87 HIS A C 1
ATOM 673 O O . HIS A 1 87 ? -26.009 5.998 61.369 1.00 87.38 87 HIS A O 1
ATOM 679 N N . TYR A 1 88 ? -24.555 7.266 60.242 1.00 92.75 88 TYR A N 1
ATOM 680 C CA . TYR A 1 88 ? -24.991 6.830 58.921 1.00 92.75 88 TYR A CA 1
ATOM 681 C C . TYR A 1 88 ? -23.847 6.927 57.907 1.00 92.75 88 TYR A C 1
ATOM 683 O O . TYR A 1 88 ? -22.864 7.646 58.118 1.00 92.75 88 TYR A O 1
ATOM 691 N N . ARG A 1 89 ? -23.982 6.215 56.789 1.00 93.81 89 ARG A N 1
ATOM 692 C CA . ARG A 1 89 ? -23.124 6.321 55.601 1.00 93.81 89 ARG A CA 1
ATOM 693 C C . ARG A 1 89 ? -23.992 6.338 54.348 1.00 93.81 89 ARG A C 1
ATOM 695 O O . ARG A 1 89 ? -25.101 5.805 54.346 1.00 93.81 89 ARG A O 1
ATOM 702 N N . ILE A 1 90 ? -23.463 6.935 53.282 1.00 95.88 90 ILE A N 1
ATOM 703 C CA . ILE A 1 90 ? -24.085 6.923 51.955 1.00 95.88 90 ILE A CA 1
ATOM 704 C C . ILE A 1 90 ? -23.137 6.204 50.991 1.00 95.88 90 ILE A C 1
ATOM 706 O O . ILE A 1 90 ? -22.290 6.860 50.381 1.00 95.88 90 ILE A O 1
ATOM 710 N N . PRO A 1 91 ? -23.201 4.864 50.901 1.00 95.81 91 PRO A N 1
ATOM 711 C CA . PRO A 1 91 ? -22.527 4.139 49.836 1.00 95.81 91 PRO A CA 1
ATOM 712 C C . PRO A 1 91 ? -23.013 4.616 48.470 1.00 95.81 91 PRO A C 1
ATOM 714 O O . PRO A 1 91 ? -24.218 4.773 48.271 1.00 95.81 91 PRO A O 1
ATOM 717 N N . SER A 1 92 ? -22.072 4.843 47.554 1.00 96.50 92 SER A N 1
ATOM 718 C CA . SER A 1 92 ? -22.341 5.212 46.164 1.00 96.50 92 SER A CA 1
ATOM 719 C C . SER A 1 92 ? -21.499 4.358 45.225 1.00 96.50 92 SER A C 1
ATOM 721 O O . SER A 1 92 ? -20.326 4.108 45.518 1.00 96.50 92 SER A O 1
ATOM 723 N N . ILE A 1 93 ? -22.089 3.928 44.113 1.00 96.12 93 ILE A N 1
ATOM 724 C CA . ILE A 1 93 ? -21.407 3.254 43.007 1.00 96.12 93 ILE A CA 1
ATOM 725 C C . ILE A 1 93 ? -21.864 3.838 41.673 1.00 96.12 93 ILE A C 1
ATOM 727 O O . ILE A 1 93 ? -22.963 4.377 41.559 1.00 96.12 93 ILE A O 1
ATOM 731 N N . LYS A 1 94 ? -21.012 3.710 40.657 1.00 96.00 94 LYS A N 1
ATOM 732 C CA . LYS A 1 94 ? -21.351 3.986 39.260 1.00 96.00 94 LYS A CA 1
ATOM 733 C C . LYS A 1 94 ? -21.541 2.660 38.539 1.00 96.00 94 LYS A C 1
ATOM 735 O O . LYS A 1 94 ? -20.611 1.851 38.498 1.00 96.00 94 LYS A O 1
ATOM 740 N N . TRP A 1 95 ? -22.733 2.455 38.007 1.00 94.50 95 TRP A N 1
ATOM 741 C CA . TRP A 1 95 ? -23.140 1.250 37.303 1.00 94.50 95 TRP A CA 1
ATOM 742 C C . TRP A 1 95 ? -23.235 1.524 35.806 1.00 94.50 95 TRP A C 1
ATOM 744 O O . TRP A 1 95 ? -23.893 2.475 35.400 1.00 94.50 95 TRP A O 1
ATOM 754 N N . ASP A 1 96 ? -22.562 0.699 35.012 1.00 92.19 96 ASP A N 1
ATOM 755 C CA . ASP A 1 96 ? -22.680 0.673 33.556 1.00 92.19 96 ASP A CA 1
ATOM 756 C C . ASP A 1 96 ? -23.811 -0.273 33.163 1.00 92.19 96 ASP A C 1
ATOM 758 O O . ASP A 1 96 ? -23.786 -1.455 33.513 1.00 92.19 96 ASP A O 1
ATOM 762 N N . THR A 1 97 ? -24.816 0.265 32.481 1.00 92.75 97 THR A N 1
ATOM 763 C CA . THR A 1 97 ? -26.023 -0.478 32.099 1.00 92.75 97 THR A CA 1
ATOM 764 C C . THR A 1 97 ? -25.854 -1.288 30.809 1.00 92.75 97 THR A C 1
ATOM 766 O O . THR A 1 97 ? -26.828 -1.850 30.313 1.00 92.75 97 THR A O 1
ATOM 769 N N . SER A 1 98 ? -24.641 -1.367 30.250 1.00 87.38 98 SER A N 1
ATOM 770 C CA . SER A 1 98 ? -24.349 -2.163 29.050 1.00 87.38 98 SER A CA 1
ATOM 771 C C . SER A 1 98 ? -24.734 -3.636 29.237 1.00 87.38 98 SER A C 1
ATOM 773 O O . SER A 1 98 ? -24.356 -4.265 30.227 1.00 87.38 98 SER A O 1
ATOM 775 N N . GLY A 1 99 ? -25.458 -4.212 28.273 1.00 84.81 99 GLY A N 1
ATOM 776 C CA . GLY A 1 99 ? -25.855 -5.623 28.285 1.00 84.81 99 GLY A CA 1
ATOM 777 C C . GLY A 1 99 ? -27.066 -5.949 29.163 1.00 84.81 99 GLY A C 1
ATOM 778 O O . GLY A 1 99 ? -27.437 -7.120 29.262 1.00 84.81 99 GLY A O 1
ATOM 779 N N . VAL A 1 100 ? -27.688 -4.948 29.790 1.00 90.38 100 VAL A N 1
ATOM 780 C CA . VAL A 1 100 ? -28.926 -5.121 30.557 1.00 90.38 100 VAL A CA 1
ATOM 781 C C . VAL A 1 100 ? -30.113 -5.199 29.594 1.00 90.38 100 VAL A C 1
ATOM 783 O O . VAL A 1 100 ? -30.194 -4.449 28.621 1.00 90.38 100 VAL A O 1
ATOM 786 N N . GLU A 1 101 ? -31.035 -6.128 29.851 1.00 91.38 101 GLU A N 1
ATOM 787 C CA . GLU A 1 101 ? -32.255 -6.265 29.052 1.00 91.38 101 GLU A CA 1
ATOM 788 C C . GLU A 1 101 ? -33.137 -5.010 29.136 1.00 91.38 101 GLU A C 1
ATOM 790 O O . GLU A 1 101 ? -33.058 -4.220 30.071 1.00 91.38 101 GLU A O 1
ATOM 795 N N . ALA A 1 102 ? -33.990 -4.811 28.133 1.00 93.12 102 ALA A N 1
ATOM 796 C CA . ALA A 1 102 ? -34.927 -3.694 28.152 1.00 93.12 102 ALA A CA 1
ATOM 797 C C . ALA A 1 102 ? -36.094 -3.991 29.101 1.00 93.12 102 ALA A C 1
ATOM 799 O O . ALA A 1 102 ? -36.700 -5.062 29.017 1.00 93.12 102 ALA A O 1
ATOM 800 N N . GLY A 1 103 ? -36.489 -3.015 29.916 1.00 95.62 103 GLY A N 1
ATOM 801 C CA . GLY A 1 103 ? -37.657 -3.143 30.782 1.00 95.62 103 GLY A CA 1
ATOM 802 C C . GLY A 1 103 ? -37.502 -2.473 32.137 1.00 95.62 103 GLY A C 1
ATOM 803 O O . GLY A 1 103 ? -36.579 -1.697 32.377 1.00 95.62 103 GLY A O 1
ATOM 804 N N . GLU A 1 104 ? -38.457 -2.753 33.018 1.00 96.75 104 GLU A N 1
ATOM 805 C CA . GLU A 1 104 ? -38.386 -2.352 34.418 1.00 96.75 104 GLU A CA 1
ATOM 806 C C . GLU A 1 104 ? -37.525 -3.345 35.200 1.00 96.75 104 GLU A C 1
ATOM 808 O O . GLU A 1 104 ? -37.765 -4.551 35.163 1.00 96.75 104 GLU A O 1
ATOM 813 N N . HIS A 1 105 ? -36.569 -2.811 35.948 1.00 97.38 105 HIS A N 1
ATOM 814 C CA . HIS A 1 105 ? -35.676 -3.553 36.824 1.00 97.38 105 HIS A CA 1
ATOM 815 C C . HIS A 1 105 ? -35.738 -3.008 38.248 1.00 97.38 105 HIS A C 1
ATOM 817 O O . HIS A 1 105 ? -36.106 -1.852 38.487 1.00 97.38 105 HIS A O 1
ATOM 823 N N . VAL A 1 106 ? -35.331 -3.834 39.208 1.00 97.81 106 VAL A N 1
ATOM 824 C CA . VAL A 1 106 ? -35.268 -3.478 40.627 1.00 97.81 106 VAL A CA 1
ATOM 825 C C . VAL A 1 106 ? -33.818 -3.445 41.087 1.00 97.81 106 VAL A C 1
ATOM 827 O O . VAL A 1 106 ? -33.142 -4.467 41.145 1.00 97.81 106 VAL A O 1
ATOM 830 N N . ILE A 1 107 ? -33.348 -2.279 41.516 1.00 97.94 107 ILE A N 1
ATOM 831 C CA . ILE A 1 107 ? -32.079 -2.158 42.228 1.00 97.94 107 ILE A CA 1
ATOM 832 C C . ILE A 1 107 ? -32.296 -2.531 43.685 1.00 97.94 107 ILE A C 1
ATOM 834 O O . ILE A 1 107 ? -33.125 -1.935 44.375 1.00 97.94 107 ILE A O 1
ATOM 838 N N . ILE A 1 108 ? -31.514 -3.490 44.170 1.00 97.75 108 ILE A N 1
ATOM 839 C CA . ILE A 1 108 ? -31.563 -3.970 45.548 1.00 97.75 108 ILE A CA 1
ATOM 840 C C . ILE A 1 108 ? -30.242 -3.625 46.224 1.00 97.75 108 ILE A C 1
ATOM 842 O O . ILE A 1 108 ? -29.191 -4.130 45.841 1.00 97.75 108 ILE A O 1
ATOM 846 N N . ALA A 1 109 ? -30.281 -2.797 47.262 1.00 97.19 109 ALA A N 1
ATOM 847 C CA . ALA A 1 109 ? -29.155 -2.659 48.176 1.00 97.19 109 ALA A CA 1
ATOM 848 C C . ALA A 1 109 ? -29.331 -3.641 49.339 1.00 97.19 109 ALA A C 1
ATOM 850 O O . ALA A 1 109 ? -30.444 -3.819 49.837 1.00 97.19 109 ALA A O 1
ATOM 851 N N . HIS A 1 110 ? -28.231 -4.251 49.774 1.00 95.88 110 HIS A N 1
ATOM 852 C CA . HIS A 1 110 ? -28.182 -5.174 50.904 1.00 95.88 110 HIS A CA 1
ATOM 853 C C . HIS A 1 110 ? -26.951 -4.912 51.777 1.00 95.88 110 HIS A C 1
ATOM 855 O O . HIS A 1 110 ? -25.834 -4.814 51.259 1.00 95.88 110 HIS A O 1
ATOM 861 N N . VAL A 1 111 ? -27.145 -4.842 53.092 1.00 92.44 111 VAL A N 1
ATOM 862 C CA . VAL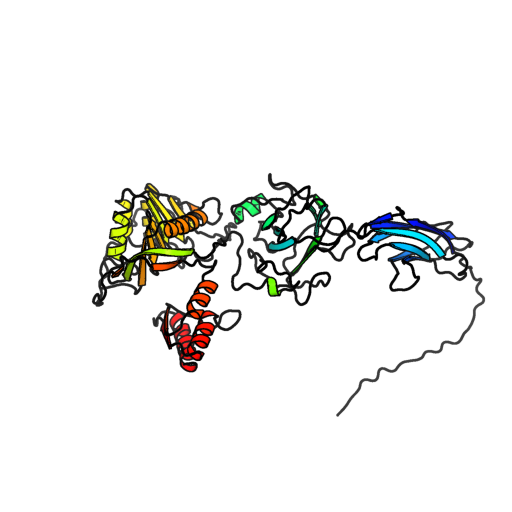 A 1 111 ? -26.077 -4.856 54.102 1.00 92.44 111 VAL A CA 1
ATOM 863 C C . VAL A 1 111 ? -26.182 -6.145 54.913 1.00 92.44 111 VAL A C 1
ATOM 865 O O . VAL A 1 111 ? -27.279 -6.540 55.268 1.00 92.44 111 VAL A O 1
ATOM 868 N N . SER A 1 112 ? -25.069 -6.835 55.170 1.00 83.62 112 SER A N 1
ATOM 869 C CA . SER A 1 112 ? -25.088 -8.056 55.990 1.00 83.62 112 SER A CA 1
ATOM 870 C C . SER A 1 112 ? -24.789 -7.731 57.448 1.00 83.62 112 SER A C 1
ATOM 872 O O . SER A 1 112 ? -23.711 -7.213 57.743 1.00 83.62 112 SER A O 1
ATOM 874 N N . ASP A 1 113 ? -25.708 -8.084 58.341 1.00 80.62 113 ASP A N 1
ATOM 875 C CA . ASP A 1 113 ? -25.523 -8.067 59.793 1.00 80.62 113 ASP A CA 1
ATOM 876 C C . ASP A 1 113 ? -26.240 -9.267 60.461 1.00 80.62 113 ASP A C 1
ATOM 878 O O . ASP A 1 113 ? -26.693 -10.188 59.780 1.00 80.62 113 ASP A O 1
ATOM 882 N N . GLU A 1 114 ? -26.320 -9.279 61.796 1.00 71.38 114 GLU A N 1
ATOM 883 C CA . GLU A 1 114 ? -26.967 -10.349 62.573 1.00 71.38 114 GLU A CA 1
ATOM 884 C C . GLU A 1 114 ? -28.515 -10.268 62.592 1.00 71.38 114 GLU A C 1
ATOM 886 O O . GLU A 1 114 ? -29.163 -11.151 63.157 1.00 71.38 114 GLU A O 1
ATOM 891 N N . ARG A 1 115 ? -29.126 -9.228 62.000 1.00 72.75 115 ARG A N 1
ATOM 892 C CA . ARG A 1 115 ? -30.574 -8.956 61.985 1.00 72.75 115 ARG A CA 1
ATOM 893 C C . ARG A 1 115 ? -31.092 -8.663 60.572 1.00 72.75 115 ARG A C 1
ATOM 895 O O . ARG A 1 115 ? -31.253 -7.528 60.151 1.00 72.75 115 ARG A O 1
ATOM 902 N N . GLU A 1 116 ? -31.507 -9.710 59.867 1.00 75.50 116 GLU A N 1
ATOM 903 C CA . GLU A 1 116 ? -31.895 -9.622 58.448 1.00 75.50 116 GLU A CA 1
ATOM 904 C C . GLU A 1 116 ? -33.129 -8.751 58.117 1.00 75.50 116 GLU A C 1
ATOM 906 O O . GLU A 1 116 ? -33.338 -8.402 56.953 1.00 75.50 116 GLU A O 1
ATOM 911 N N . GLU A 1 117 ? -33.952 -8.377 59.101 1.00 79.81 117 GLU A N 1
ATOM 912 C CA . GLU A 1 117 ? -35.264 -7.747 58.876 1.00 79.81 117 GLU A CA 1
ATOM 913 C C . GLU A 1 117 ? -35.198 -6.348 58.231 1.00 79.81 117 GLU A C 1
ATOM 915 O O . GLU A 1 117 ? -36.139 -5.944 57.545 1.00 79.81 117 GLU A O 1
ATOM 920 N N . ASN A 1 118 ? -34.108 -5.597 58.423 1.00 84.62 118 ASN A N 1
ATOM 921 C CA . ASN A 1 118 ? -33.955 -4.202 57.975 1.00 84.62 118 ASN A CA 1
ATOM 922 C C . ASN A 1 118 ? -32.776 -3.995 56.999 1.00 84.62 118 ASN A C 1
ATOM 924 O O . ASN A 1 118 ? -32.405 -2.854 56.696 1.00 84.62 118 ASN A O 1
ATOM 928 N N . ASN A 1 119 ? -32.238 -5.094 56.470 1.00 91.56 119 ASN A N 1
ATOM 929 C CA . ASN A 1 119 ? -30.994 -5.127 55.704 1.00 91.56 119 ASN A CA 1
ATOM 930 C C . ASN A 1 119 ? -31.137 -4.823 54.215 1.00 91.56 119 ASN A C 1
ATOM 932 O O . ASN A 1 119 ? -30.130 -4.775 53.510 1.00 91.56 119 ASN A O 1
ATOM 936 N N . TYR A 1 120 ? -32.361 -4.616 53.725 1.00 95.06 120 TYR A N 1
ATOM 937 C CA . TYR A 1 120 ? -32.654 -4.444 52.304 1.00 95.06 120 TYR A CA 1
ATOM 938 C C . TYR A 1 120 ? -33.360 -3.121 52.016 1.00 95.06 120 TYR A C 1
ATOM 940 O O . TYR A 1 120 ? -34.313 -2.750 52.696 1.00 95.06 120 TYR A O 1
ATOM 948 N N . ALA A 1 121 ? -32.966 -2.466 50.927 1.00 96.50 121 ALA A N 1
ATOM 949 C CA . ALA A 1 121 ? -33.735 -1.393 50.302 1.00 96.50 121 ALA A CA 1
ATOM 950 C C . ALA A 1 121 ? -33.861 -1.651 48.799 1.00 96.50 121 ALA A C 1
ATOM 952 O O . ALA A 1 121 ? -32.986 -2.282 48.206 1.00 96.50 121 ALA A O 1
ATOM 953 N N . ARG A 1 122 ? -34.955 -1.178 48.190 1.00 97.81 122 ARG A N 1
ATOM 954 C CA . ARG A 1 122 ? -35.255 -1.387 46.766 1.00 97.81 122 ARG A CA 1
ATOM 955 C C . ARG A 1 122 ? -35.688 -0.091 46.089 1.00 97.81 122 ARG A C 1
ATOM 957 O O . ARG A 1 122 ? -36.392 0.701 46.713 1.00 97.81 122 ARG A O 1
ATOM 964 N N . CYS A 1 123 ? -35.302 0.100 44.833 1.00 97.44 123 CYS A N 1
ATOM 965 C CA . CYS A 1 123 ? -35.877 1.115 43.950 1.00 97.44 123 CYS A CA 1
ATOM 966 C C . CYS A 1 123 ? -35.984 0.575 42.523 1.00 97.44 123 CYS A C 1
ATOM 968 O O . CYS A 1 123 ? -35.234 -0.324 42.151 1.00 97.44 123 CYS A O 1
ATOM 970 N N . ASN A 1 124 ? -36.896 1.131 41.731 1.00 97.81 124 ASN A N 1
ATOM 971 C CA . ASN A 1 124 ? -37.079 0.719 40.343 1.00 97.81 124 ASN A CA 1
ATOM 972 C C . ASN A 1 124 ? -36.242 1.595 39.409 1.00 97.81 124 ASN A C 1
ATOM 974 O O . ASN A 1 124 ? -36.000 2.767 39.703 1.00 97.81 124 ASN A O 1
ATOM 978 N N . ILE A 1 125 ? -35.841 1.030 38.278 1.00 97.50 125 ILE A N 1
ATOM 979 C CA . ILE A 1 125 ? -35.251 1.747 37.149 1.00 97.50 125 ILE A CA 1
ATOM 980 C C . ILE A 1 125 ? -35.759 1.122 35.852 1.00 97.50 125 ILE A C 1
ATOM 982 O O . ILE A 1 125 ? -35.906 -0.092 35.766 1.00 97.50 125 ILE A O 1
ATOM 986 N N . THR A 1 126 ? -36.042 1.942 34.844 1.00 97.38 126 THR A N 1
ATOM 987 C CA . THR A 1 126 ? -36.381 1.460 33.500 1.00 97.38 126 THR A CA 1
ATOM 988 C C . THR A 1 126 ? -35.163 1.559 32.596 1.00 97.38 126 THR A C 1
ATOM 990 O O . THR A 1 126 ? -34.580 2.637 32.477 1.00 97.38 126 THR A O 1
ATOM 993 N N . ILE A 1 127 ? -34.803 0.461 31.936 1.00 95.88 127 ILE A N 1
ATOM 994 C CA . ILE A 1 127 ? -33.748 0.418 30.924 1.00 95.88 127 ILE A CA 1
ATOM 995 C C . ILE A 1 127 ? -34.394 0.418 29.539 1.00 95.88 127 ILE A C 1
ATOM 997 O O . ILE A 1 127 ? -35.194 -0.460 29.204 1.00 95.88 127 ILE A O 1
ATOM 1001 N N . LEU A 1 128 ? -34.067 1.427 28.735 1.00 92.88 128 LEU A N 1
ATOM 1002 C CA . LEU A 1 128 ? -34.482 1.532 27.340 1.00 92.88 128 LEU A CA 1
ATOM 1003 C C . LEU A 1 128 ? -33.378 1.006 26.427 1.00 92.88 128 LEU A C 1
ATOM 1005 O O . LEU A 1 128 ? -32.206 1.325 26.607 1.00 92.88 128 LEU A O 1
ATOM 1009 N N . LYS A 1 129 ? -33.766 0.252 25.400 1.00 86.19 129 LYS A N 1
ATOM 1010 C CA . LYS A 1 129 ? -32.840 -0.256 24.387 1.00 86.19 129 LYS A CA 1
ATOM 1011 C C . LYS A 1 129 ? -32.834 0.644 23.164 1.00 86.19 129 LYS A C 1
ATOM 1013 O O . LYS A 1 129 ? -33.895 1.040 22.677 1.00 86.19 129 LYS A O 1
ATOM 1018 N N . VAL A 1 130 ? -31.644 0.922 22.649 1.00 80.94 130 VAL A N 1
ATOM 1019 C CA . VAL A 1 130 ? -31.455 1.597 21.361 1.00 80.94 130 VAL A CA 1
ATOM 1020 C C . VAL A 1 130 ? -31.131 0.547 20.307 1.00 80.94 130 VAL A C 1
ATOM 1022 O O . VAL A 1 130 ? -30.575 -0.513 20.600 1.00 80.94 130 VAL A O 1
ATOM 1025 N N . TRP A 1 131 ? -31.563 0.802 19.074 1.00 69.56 131 TRP A N 1
ATOM 1026 C CA . TRP A 1 131 ? -31.313 -0.114 17.973 1.00 69.56 131 TRP A CA 1
ATOM 1027 C C . TRP A 1 131 ? -29.807 -0.204 17.712 1.00 69.56 131 TRP A C 1
ATOM 1029 O O . TRP A 1 131 ? -29.157 0.814 17.489 1.00 69.56 131 TRP A O 1
ATOM 1039 N N . ARG A 1 132 ? -29.273 -1.427 17.747 1.00 70.38 132 ARG A N 1
ATOM 1040 C CA . ARG A 1 132 ? -27.871 -1.718 17.449 1.00 70.38 132 ARG A CA 1
ATOM 1041 C C . ARG A 1 132 ? -27.740 -1.956 15.958 1.00 70.38 132 ARG A C 1
ATOM 1043 O O . ARG A 1 132 ? -28.423 -2.828 15.426 1.00 70.38 132 ARG A O 1
ATOM 1050 N N . GLY A 1 133 ? -26.871 -1.212 15.298 1.00 62.00 133 GLY A N 1
ATOM 1051 C CA . GLY A 1 133 ? -26.546 -1.495 13.911 1.00 62.00 133 GLY A CA 1
ATOM 1052 C C . GLY A 1 133 ? -26.022 -0.270 13.200 1.00 62.00 133 GLY A C 1
ATOM 1053 O O . GLY A 1 133 ? -26.774 0.640 12.855 1.00 62.00 133 GLY A O 1
ATOM 1054 N N . SER A 1 134 ? -24.726 -0.295 12.949 1.00 73.25 134 SER A N 1
ATOM 1055 C CA . SER A 1 134 ? -24.075 0.574 11.990 1.00 73.25 134 SER A CA 1
ATOM 1056 C C . SER A 1 134 ? -23.149 -0.300 11.166 1.00 73.25 134 SER A C 1
ATOM 1058 O O . SER A 1 134 ? -22.355 -1.044 11.734 1.00 73.25 134 SER A O 1
ATOM 1060 N N . ASP A 1 135 ? -23.247 -0.194 9.847 1.00 91.38 135 ASP A N 1
ATOM 1061 C CA . ASP A 1 135 ? -22.381 -0.895 8.902 1.00 91.38 135 ASP A CA 1
ATOM 1062 C C . ASP A 1 135 ? -21.010 -0.187 8.837 1.00 91.38 135 ASP A C 1
ATOM 1064 O O . ASP A 1 135 ? -20.606 0.332 7.796 1.00 91.38 135 ASP A O 1
ATOM 1068 N N . LEU A 1 136 ? -20.336 -0.060 9.982 1.00 96.00 136 LEU A N 1
ATOM 1069 C CA . LEU A 1 136 ? -19.021 0.562 10.116 1.00 96.00 136 LEU A CA 1
ATOM 1070 C C . LEU A 1 136 ? -17.993 -0.512 10.423 1.00 96.00 136 LEU A C 1
ATOM 1072 O O . LEU A 1 136 ? -18.165 -1.254 11.383 1.00 96.00 136 LEU A O 1
ATOM 1076 N N . LEU A 1 137 ? -16.903 -0.523 9.664 1.00 97.50 137 LEU A N 1
ATOM 1077 C CA . LEU A 1 137 ? -15.757 -1.388 9.917 1.00 97.50 137 LEU A CA 1
ATOM 1078 C C . LEU A 1 137 ? -14.493 -0.555 10.083 1.00 97.50 137 LEU A C 1
ATOM 1080 O O . LEU A 1 137 ? -14.252 0.387 9.328 1.00 97.50 137 LEU A O 1
ATOM 1084 N N . ILE A 1 138 ? -13.654 -0.935 11.035 1.00 98.38 138 ILE A N 1
ATOM 1085 C CA . ILE A 1 138 ? -12.249 -0.562 11.086 1.00 98.38 138 ILE A CA 1
ATOM 1086 C C . ILE A 1 138 ? -11.555 -1.301 9.940 1.00 98.38 138 ILE A C 1
ATOM 1088 O O . ILE A 1 138 ? -11.457 -2.530 9.929 1.00 98.38 138 ILE A O 1
ATOM 1092 N N . THR A 1 139 ? -11.091 -0.540 8.952 1.00 97.88 139 THR A N 1
ATOM 1093 C CA . THR A 1 139 ? -10.482 -1.074 7.727 1.00 97.88 139 THR A CA 1
ATOM 1094 C C . THR A 1 139 ? -8.972 -0.920 7.694 1.00 97.88 139 THR A C 1
ATOM 1096 O O . THR A 1 139 ? -8.310 -1.654 6.966 1.00 97.88 139 THR A O 1
ATOM 1099 N N . GLU A 1 140 ? -8.415 0.016 8.464 1.00 98.06 140 GLU A N 1
ATOM 1100 C CA . GLU A 1 140 ? -6.966 0.162 8.607 1.00 98.06 140 GLU A CA 1
ATOM 1101 C C . GLU A 1 140 ? -6.591 0.463 10.056 1.00 98.06 140 GLU A C 1
ATOM 1103 O O . GLU A 1 140 ? -7.245 1.275 10.714 1.00 98.06 140 GLU A O 1
ATOM 1108 N N . VAL A 1 141 ? -5.511 -0.161 10.526 1.00 98.38 141 VAL A N 1
ATOM 1109 C CA . VAL A 1 141 ? -4.895 0.115 11.827 1.00 98.38 141 VAL A CA 1
ATOM 1110 C C . VAL A 1 141 ? -3.388 0.255 11.635 1.00 98.38 141 VAL A C 1
ATOM 1112 O O . VAL A 1 141 ? -2.689 -0.697 11.286 1.00 98.38 141 VAL A O 1
ATOM 1115 N N . TYR A 1 142 ? -2.879 1.455 11.890 1.00 98.38 142 TYR A N 1
ATOM 1116 C CA . TYR A 1 142 ? -1.459 1.776 11.891 1.00 98.38 142 TYR A CA 1
ATOM 1117 C C . TYR A 1 142 ? -1.026 2.092 13.318 1.00 98.38 142 TYR A C 1
ATOM 1119 O O . TYR A 1 142 ? -1.133 3.229 13.774 1.00 98.38 142 TYR A O 1
ATOM 1127 N N . TYR A 1 143 ? -0.578 1.063 14.035 1.00 97.31 143 TYR A N 1
ATOM 1128 C CA . TYR A 1 143 ? -0.175 1.185 15.437 1.00 97.31 143 TYR A CA 1
ATOM 1129 C C . TYR A 1 143 ? 1.341 1.329 15.618 1.00 97.31 143 TYR A C 1
ATOM 1131 O O . TYR A 1 143 ? 1.786 1.927 16.585 1.00 97.31 143 TYR A O 1
ATOM 1139 N N . HIS A 1 144 ? 2.151 0.810 14.689 1.00 96.94 144 HIS A N 1
ATOM 1140 C CA . HIS A 1 144 ? 3.609 0.794 14.821 1.00 96.94 144 HIS A CA 1
ATOM 1141 C C . HIS A 1 144 ? 4.242 1.911 13.984 1.00 96.94 144 HIS A C 1
ATOM 1143 O O . HIS A 1 144 ? 4.843 1.675 12.931 1.00 96.94 144 HIS A O 1
ATOM 1149 N N . ALA A 1 145 ? 4.063 3.151 14.441 1.00 96.25 145 ALA A N 1
ATOM 1150 C CA . ALA A 1 145 ? 4.585 4.316 13.741 1.00 96.25 145 ALA A CA 1
ATOM 1151 C C . ALA A 1 145 ? 6.121 4.315 13.669 1.00 96.25 145 ALA A C 1
ATOM 1153 O O . ALA A 1 145 ? 6.799 3.952 14.632 1.00 96.25 145 ALA A O 1
ATOM 1154 N N . ARG A 1 146 ? 6.666 4.787 12.541 1.00 94.38 146 ARG A N 1
ATOM 1155 C CA . ARG A 1 146 ? 8.105 5.048 12.379 1.00 94.38 146 ARG A CA 1
ATOM 1156 C C . ARG A 1 146 ? 8.634 6.021 13.455 1.00 94.38 146 ARG A C 1
ATOM 1158 O O . ARG A 1 146 ? 7.880 6.871 13.944 1.00 94.38 146 ARG A O 1
ATOM 1165 N N . PRO A 1 147 ? 9.919 5.943 13.839 1.00 91.25 147 PRO A N 1
ATOM 1166 C CA . PRO A 1 147 ? 10.524 6.790 14.851 1.00 91.25 147 PRO A CA 1
ATOM 1167 C C . PRO A 1 147 ? 10.241 8.273 14.633 1.00 91.25 147 PRO A C 1
ATOM 1169 O O . PRO A 1 147 ? 10.319 8.792 13.522 1.00 91.25 147 PRO A O 1
ATOM 1172 N N . HIS A 1 148 ? 9.926 8.965 15.729 1.00 85.06 148 HIS A N 1
ATOM 1173 C CA . HIS A 1 148 ? 9.681 10.412 15.759 1.00 85.06 148 HIS A CA 1
ATOM 1174 C C . HIS A 1 148 ? 8.493 10.901 14.921 1.00 85.06 148 HIS A C 1
ATOM 1176 O O . HIS A 1 148 ? 8.345 12.106 14.726 1.00 85.06 148 HIS A O 1
ATOM 1182 N N . ARG A 1 149 ? 7.627 9.992 14.466 1.00 90.69 149 ARG A N 1
ATOM 1183 C CA . ARG A 1 149 ? 6.457 10.335 13.665 1.00 90.69 149 ARG A CA 1
ATOM 1184 C C . ARG A 1 149 ? 5.199 10.618 14.471 1.00 90.69 149 ARG A C 1
ATOM 1186 O O . ARG A 1 149 ? 4.533 11.611 14.210 1.00 90.69 149 ARG A O 1
ATOM 1193 N N . ASN A 1 150 ? 4.905 9.790 15.476 1.00 92.19 150 ASN A N 1
ATOM 1194 C CA . ASN A 1 150 ? 3.722 9.938 16.334 1.00 92.19 150 ASN A CA 1
ATOM 1195 C C . ASN A 1 150 ? 2.425 10.194 15.528 1.00 92.19 150 ASN A C 1
ATOM 1197 O O . ASN A 1 150 ? 1.681 11.120 15.846 1.00 92.19 150 ASN A O 1
ATOM 1201 N N . HIS A 1 151 ? 2.181 9.419 14.463 1.00 95.25 151 HIS A N 1
ATOM 1202 C CA . HIS A 1 151 ? 0.949 9.476 13.652 1.00 95.25 151 HIS A CA 1
ATOM 1203 C C . HIS A 1 151 ? 0.257 8.123 13.542 1.00 95.25 151 HIS A C 1
ATOM 1205 O O . HIS A 1 151 ? -0.281 7.779 12.491 1.00 95.25 151 HIS A O 1
ATOM 1211 N N . GLU A 1 152 ? 0.261 7.352 14.629 1.00 97.44 152 GLU A N 1
ATOM 1212 C CA . GLU A 1 152 ? -0.668 6.228 14.776 1.00 97.44 152 GLU A CA 1
ATOM 1213 C C . GLU A 1 152 ? -2.050 6.606 14.212 1.00 97.44 152 GLU A C 1
ATOM 1215 O O . GLU A 1 152 ? -2.544 7.701 14.494 1.00 97.44 152 GLU A O 1
ATOM 1220 N N . TYR A 1 153 ? -2.645 5.762 13.369 1.00 98.31 153 TYR A N 1
ATOM 1221 C CA . TYR A 1 153 ? -3.919 6.098 12.732 1.00 98.31 153 TYR A CA 1
ATOM 1222 C C . TYR A 1 153 ? -4.844 4.900 12.590 1.00 98.31 153 TYR A C 1
ATOM 1224 O O . TYR A 1 153 ? -4.417 3.745 12.553 1.00 98.31 153 TYR A O 1
ATOM 1232 N N . ILE A 1 154 ? -6.132 5.211 12.499 1.00 98.75 154 ILE A N 1
ATOM 1233 C CA . ILE A 1 154 ? -7.206 4.258 12.256 1.00 98.75 154 ILE A CA 1
ATOM 1234 C C . ILE A 1 154 ? -8.055 4.796 11.103 1.00 98.75 154 ILE A C 1
ATOM 1236 O O . ILE A 1 154 ? -8.382 5.985 11.075 1.00 98.75 154 ILE A O 1
ATOM 1240 N N . ALA A 1 155 ? -8.414 3.925 10.161 1.00 98.50 155 ALA A N 1
ATOM 1241 C CA . ALA A 1 155 ? -9.419 4.225 9.147 1.00 98.50 155 ALA A CA 1
ATOM 1242 C C . ALA A 1 155 ? -10.694 3.429 9.431 1.00 98.50 155 ALA A C 1
ATOM 1244 O O . ALA A 1 155 ? -10.637 2.212 9.625 1.00 98.50 155 ALA A O 1
ATOM 1245 N N . ILE A 1 156 ? -11.836 4.112 9.430 1.00 98.31 156 ILE A N 1
ATOM 1246 C CA . ILE A 1 156 ? -13.162 3.501 9.574 1.00 98.31 156 ILE A CA 1
ATOM 1247 C C . ILE A 1 156 ? -13.928 3.716 8.278 1.00 98.31 156 ILE A C 1
ATOM 1249 O O . ILE A 1 156 ? -13.992 4.839 7.788 1.00 98.31 156 ILE A O 1
ATOM 1253 N N . THR A 1 157 ? -14.546 2.669 7.750 1.00 98.25 157 THR A N 1
ATOM 1254 C CA . THR A 1 157 ? -15.316 2.710 6.508 1.00 98.25 157 THR A CA 1
ATOM 1255 C C . THR A 1 157 ? -16.777 2.387 6.770 1.00 98.25 157 THR A C 1
ATOM 1257 O O . THR A 1 157 ? -17.094 1.421 7.458 1.00 98.25 157 THR A O 1
ATOM 1260 N N . ASN A 1 158 ? -17.673 3.179 6.182 1.00 97.50 158 ASN A N 1
ATOM 1261 C CA . ASN A 1 158 ? -19.088 2.844 6.097 1.00 97.50 158 ASN A CA 1
ATOM 1262 C C . ASN A 1 158 ? -19.306 1.878 4.929 1.00 97.50 158 ASN A C 1
ATOM 1264 O O . ASN A 1 158 ? -19.290 2.291 3.769 1.00 97.50 158 ASN A O 1
ATOM 1268 N N . VAL A 1 159 ? -19.508 0.601 5.236 1.00 96.62 159 VAL A N 1
ATOM 1269 C CA . VAL A 1 159 ? -19.752 -0.467 4.255 1.00 96.62 159 VAL A CA 1
ATOM 1270 C C . VAL A 1 159 ? -21.241 -0.649 3.940 1.00 96.62 159 VAL A C 1
ATOM 1272 O O . VAL A 1 159 ? -21.614 -1.449 3.084 1.00 96.62 159 VAL A O 1
ATOM 1275 N N . GLY A 1 160 ? -22.104 0.125 4.601 1.00 94.81 160 GLY A N 1
ATOM 1276 C CA . GLY A 1 160 ? -23.545 0.118 4.401 1.00 94.81 160 GLY A CA 1
ATOM 1277 C C . GLY A 1 160 ? -24.015 0.979 3.237 1.00 94.81 160 GLY A C 1
ATOM 1278 O O . GLY A 1 160 ? -23.277 1.744 2.617 1.00 94.81 160 GLY A O 1
ATOM 1279 N N . ALA A 1 161 ? -25.317 0.899 2.965 1.00 94.81 161 ALA A N 1
ATOM 1280 C CA . ALA A 1 161 ? -25.964 1.640 1.880 1.00 94.81 161 ALA A CA 1
ATOM 1281 C C . ALA A 1 161 ? -26.474 3.039 2.287 1.00 94.81 161 ALA A C 1
ATOM 1283 O O . ALA A 1 161 ? -27.053 3.750 1.462 1.00 94.81 161 ALA A O 1
ATOM 1284 N N . ARG A 1 162 ? -26.326 3.438 3.557 1.00 94.75 162 ARG A N 1
ATOM 1285 C CA . ARG A 1 162 ? -26.856 4.703 4.099 1.00 94.75 162 ARG A CA 1
ATOM 1286 C C . ARG A 1 162 ? -25.768 5.494 4.802 1.00 94.75 162 ARG A C 1
ATOM 1288 O O . ARG A 1 162 ? -24.871 4.906 5.387 1.00 94.75 162 ARG A O 1
ATOM 1295 N N . SER A 1 163 ? -25.872 6.820 4.776 1.00 95.88 163 SER A N 1
ATOM 1296 C CA . SER A 1 163 ? -24.977 7.674 5.558 1.00 95.88 163 SER A CA 1
ATOM 1297 C C . SER A 1 163 ? -25.193 7.480 7.059 1.00 95.88 163 SER A C 1
ATOM 1299 O O . SER A 1 163 ? -26.329 7.298 7.500 1.00 95.88 163 SER A O 1
ATOM 1301 N N . ILE A 1 164 ? -24.113 7.579 7.832 1.00 95.25 164 ILE A N 1
ATOM 1302 C CA . ILE A 1 164 ? -24.109 7.397 9.288 1.00 95.25 164 ILE A CA 1
ATOM 1303 C C . ILE A 1 164 ? -23.622 8.695 9.938 1.00 95.25 164 ILE A C 1
ATOM 1305 O O . ILE A 1 164 ? -22.624 9.264 9.499 1.00 95.25 164 ILE A O 1
ATOM 1309 N N . ASN A 1 165 ? -24.338 9.183 10.956 1.00 95.44 165 ASN A N 1
ATOM 1310 C CA . ASN A 1 165 ? -23.844 10.262 11.812 1.00 95.44 165 ASN A CA 1
ATOM 1311 C C . ASN A 1 165 ? -22.962 9.646 12.900 1.00 95.44 165 ASN A C 1
ATOM 1313 O O . ASN A 1 165 ? -23.464 8.875 13.715 1.00 95.44 165 ASN A O 1
ATOM 1317 N N . LEU A 1 166 ? -21.677 9.989 12.898 1.00 96.12 166 LEU A N 1
ATOM 1318 C CA . LEU A 1 166 ? -20.703 9.502 13.869 1.00 96.12 166 LEU A CA 1
ATOM 1319 C C . LEU A 1 166 ? -20.653 10.353 15.141 1.00 96.12 166 LEU A C 1
ATOM 1321 O O . LEU A 1 166 ? -19.862 10.050 16.020 1.00 96.12 166 LEU A O 1
ATOM 1325 N N . GLU A 1 167 ? -21.467 11.401 15.281 1.00 95.94 167 GLU A N 1
ATOM 1326 C CA . GLU A 1 167 ? -21.472 12.226 16.494 1.00 95.94 167 GLU A CA 1
ATOM 1327 C C . GLU A 1 167 ? -21.613 11.372 17.766 1.00 95.94 167 GLU A C 1
ATOM 1329 O O . GLU A 1 167 ? -22.569 10.610 17.924 1.00 95.94 167 GLU A O 1
ATOM 1334 N N . GLY A 1 168 ? -20.638 11.488 18.673 1.00 94.81 168 GLY A N 1
ATOM 1335 C CA . GLY A 1 168 ? -20.608 10.730 19.924 1.00 94.81 168 GLY A CA 1
ATOM 1336 C C . GLY A 1 168 ? -20.135 9.277 19.801 1.00 94.81 168 GLY A C 1
ATOM 1337 O O . GLY A 1 168 ? -19.857 8.664 20.831 1.00 94.81 168 GLY A O 1
ATOM 1338 N N . TYR A 1 169 ? -19.974 8.734 18.587 1.00 96.81 169 TYR A N 1
ATOM 1339 C CA . TYR A 1 169 ? -19.222 7.492 18.387 1.00 96.81 169 TYR A CA 1
ATOM 1340 C C . TYR A 1 169 ? -17.777 7.726 18.816 1.00 96.81 169 TYR A C 1
ATOM 1342 O O . TYR A 1 169 ? -17.264 8.845 18.750 1.00 96.81 169 TYR A O 1
ATOM 1350 N N . TYR A 1 170 ? -17.091 6.679 19.249 1.00 97.81 170 TYR A N 1
ATOM 1351 C CA . TYR A 1 170 ? -15.724 6.822 19.722 1.00 97.81 170 TYR A CA 1
ATOM 1352 C C . TYR A 1 170 ? -14.882 5.584 19.476 1.00 97.81 170 TYR A C 1
ATOM 1354 O O . TYR A 1 170 ? -15.377 4.461 19.408 1.00 97.81 170 TYR A O 1
ATOM 1362 N N . LEU A 1 171 ? -13.576 5.808 19.382 1.00 98.50 171 LEU A N 1
ATOM 1363 C CA . LEU A 1 171 ? -12.572 4.758 19.387 1.00 98.50 171 LEU A CA 1
ATOM 1364 C C . LEU A 1 171 ? -12.007 4.614 20.799 1.00 98.50 171 LEU A C 1
ATOM 1366 O O . LEU A 1 171 ? -11.716 5.617 21.455 1.00 98.50 171 LEU A O 1
ATOM 1370 N N . THR A 1 172 ? -11.798 3.383 21.264 1.00 98.12 172 THR A N 1
ATOM 1371 C CA . THR A 1 172 ? -11.123 3.104 22.543 1.00 98.12 172 THR A CA 1
ATOM 1372 C C . THR A 1 172 ? -10.093 1.989 22.416 1.00 98.12 172 THR A C 1
ATOM 1374 O O . THR A 1 172 ? -10.306 1.018 21.692 1.00 98.12 172 THR A O 1
ATOM 1377 N N . THR A 1 173 ? -8.997 2.114 23.173 1.00 97.62 173 THR A N 1
ATOM 1378 C CA . THR A 1 173 ? -7.992 1.052 23.346 1.00 97.62 173 THR A CA 1
ATOM 1379 C C . THR A 1 173 ? -8.107 0.306 24.674 1.00 97.62 173 THR A C 1
ATOM 1381 O O . THR A 1 173 ? -7.275 -0.535 25.004 1.00 97.62 173 THR A O 1
ATOM 1384 N N . THR A 1 174 ? -9.133 0.614 25.473 1.00 96.94 174 THR A N 1
ATOM 1385 C CA . THR A 1 174 ? -9.376 -0.031 26.771 1.00 96.94 174 THR A CA 1
ATOM 1386 C C . THR A 1 174 ? -10.837 -0.464 26.933 1.00 96.94 174 THR A C 1
ATOM 1388 O O . THR A 1 174 ? -11.437 -0.135 27.958 1.00 96.94 174 THR A O 1
ATOM 1391 N N . PRO A 1 175 ? -11.441 -1.170 25.959 1.00 95.25 175 PRO A N 1
ATOM 1392 C CA . PRO A 1 175 ? -12.878 -1.473 25.951 1.00 95.25 175 PRO A CA 1
ATOM 1393 C C . PRO A 1 175 ? -13.362 -2.282 27.165 1.00 95.25 175 PRO A C 1
ATOM 1395 O O . PRO A 1 175 ? -14.531 -2.209 27.516 1.00 95.25 175 PRO A O 1
ATOM 1398 N N . TRP A 1 176 ? -12.470 -3.000 27.853 1.00 93.38 176 TRP A N 1
ATOM 1399 C CA . TRP A 1 176 ? -12.774 -3.753 29.078 1.00 93.38 176 TRP A CA 1
ATOM 1400 C C . TRP A 1 176 ? -13.017 -2.882 30.321 1.00 93.38 176 TRP A C 1
ATOM 1402 O O . TRP A 1 176 ? -13.400 -3.401 31.370 1.00 93.38 176 TRP A O 1
ATOM 1412 N N . LYS A 1 177 ? -12.732 -1.577 30.261 1.00 93.69 177 LYS A N 1
ATOM 1413 C CA . LYS A 1 177 ? -13.022 -0.648 31.359 1.00 93.69 177 LYS A CA 1
ATOM 1414 C C . LYS A 1 177 ? -14.446 -0.115 31.252 1.00 93.69 177 LYS A C 1
ATOM 1416 O O . LYS A 1 177 ? -15.007 -0.032 30.162 1.00 93.69 177 LYS A O 1
ATOM 1421 N N . ARG A 1 178 ? -14.986 0.340 32.384 1.00 91.19 178 ARG A N 1
ATOM 1422 C CA . ARG A 1 178 ? -16.247 1.091 32.425 1.00 91.19 178 ARG A CA 1
ATOM 1423 C C . ARG A 1 178 ? -16.155 2.325 31.524 1.00 91.19 178 ARG A C 1
ATOM 1425 O O . ARG A 1 178 ? -15.103 2.958 31.503 1.00 91.19 178 ARG A O 1
ATOM 1432 N N . VAL A 1 179 ? -17.226 2.690 30.816 1.00 91.25 179 VAL A N 1
ATOM 1433 C CA . VAL A 1 179 ? -17.207 3.750 29.779 1.00 91.25 179 VAL A CA 1
ATOM 1434 C C . VAL A 1 179 ? -16.592 5.094 30.210 1.00 91.25 179 VAL A C 1
ATOM 1436 O O . VAL A 1 179 ? -15.971 5.764 29.384 1.00 91.25 179 VAL A O 1
ATOM 1439 N N . ASP A 1 180 ? -16.714 5.497 31.479 1.00 91.56 180 ASP A N 1
ATOM 1440 C CA . ASP A 1 180 ? -16.138 6.741 32.029 1.00 91.56 180 ASP A CA 1
ATOM 1441 C C . ASP A 1 180 ? -14.677 6.602 32.510 1.00 91.56 180 ASP A C 1
ATOM 1443 O O . ASP A 1 180 ? -14.067 7.573 32.951 1.00 91.56 180 ASP A O 1
ATOM 1447 N N . GLU A 1 181 ? -14.112 5.398 32.430 1.00 94.12 181 GLU A N 1
ATOM 1448 C CA . GLU A 1 181 ? -12.717 5.063 32.746 1.00 94.12 181 GLU A CA 1
ATOM 1449 C C . GLU A 1 181 ? -11.929 4.601 31.505 1.00 94.12 181 GLU A C 1
ATOM 1451 O O . GLU A 1 181 ? -10.724 4.322 31.592 1.00 94.12 181 GLU A O 1
ATOM 1456 N N . GLN A 1 182 ? -12.601 4.495 30.355 1.00 95.56 182 GLN A N 1
ATOM 1457 C CA . GLN A 1 182 ? -11.985 4.169 29.075 1.00 95.56 182 GLN A CA 1
ATOM 1458 C C . GLN A 1 182 ? -11.134 5.340 28.574 1.00 95.56 182 GLN A C 1
ATOM 1460 O O . GLN A 1 182 ? -11.549 6.495 28.620 1.00 95.56 182 GLN A O 1
ATOM 1465 N N . ASN A 1 183 ? -9.955 5.036 28.031 1.00 96.69 183 ASN A N 1
ATOM 1466 C CA . ASN A 1 183 ? -9.248 5.981 27.176 1.00 96.69 183 ASN A CA 1
ATOM 1467 C C . ASN A 1 183 ? -9.926 5.986 25.806 1.00 96.69 183 ASN A C 1
ATOM 1469 O O . ASN A 1 183 ? -10.042 4.921 25.189 1.00 96.69 183 ASN A O 1
ATOM 1473 N N . LYS A 1 184 ? -10.361 7.148 25.322 1.00 97.38 184 LYS A N 1
ATOM 1474 C CA . LYS A 1 184 ? -11.111 7.233 24.067 1.00 97.38 184 LYS A CA 1
ATOM 1475 C C . LYS A 1 184 ? -10.934 8.554 23.334 1.00 97.38 184 LYS A C 1
ATOM 1477 O O . LYS A 1 184 ? -10.608 9.580 23.930 1.00 97.38 184 LYS A O 1
ATOM 1482 N N . ILE A 1 185 ? -11.157 8.494 22.028 1.00 98.50 185 ILE A N 1
ATOM 1483 C CA . ILE A 1 185 ? -11.265 9.646 21.133 1.00 98.50 185 ILE A CA 1
ATOM 1484 C C . ILE A 1 185 ? -12.656 9.615 20.508 1.00 98.50 185 ILE A C 1
ATOM 1486 O O . ILE A 1 185 ? -13.071 8.594 19.963 1.00 98.50 185 ILE A O 1
ATOM 1490 N N . ILE A 1 186 ? -13.400 10.702 20.658 1.00 98.44 186 ILE A N 1
ATOM 1491 C CA . ILE A 1 186 ? -14.832 10.786 20.376 1.00 98.44 186 ILE A CA 1
ATOM 1492 C C . ILE A 1 186 ? -15.027 11.684 19.161 1.00 98.44 186 ILE A C 1
ATOM 1494 O O . ILE A 1 186 ? -14.467 12.783 19.091 1.00 98.44 186 ILE A O 1
ATOM 1498 N N . PHE A 1 187 ? -15.819 11.202 18.211 1.00 98.25 187 PHE A N 1
ATOM 1499 C CA . PHE A 1 187 ? -16.149 11.928 17.001 1.00 98.25 187 PHE A CA 1
ATOM 1500 C C . PHE A 1 187 ? -16.986 13.168 17.333 1.00 98.25 187 PHE A C 1
ATOM 1502 O O . PHE A 1 187 ? -18.008 13.061 18.029 1.00 98.25 187 PHE A O 1
ATOM 1509 N N . PRO A 1 188 ? -16.607 14.346 16.804 1.00 96.50 188 PRO A N 1
ATOM 1510 C CA . PRO A 1 188 ? -17.537 15.458 16.699 1.00 96.50 188 PRO A CA 1
ATOM 1511 C C . PRO A 1 188 ? -18.620 15.126 15.657 1.00 96.50 188 PRO A C 1
ATOM 1513 O O . PRO A 1 188 ? -18.661 14.033 15.089 1.00 96.50 188 PRO A O 1
ATOM 1516 N N . PHE A 1 189 ? -19.504 16.080 15.366 1.00 95.50 189 PHE A N 1
ATOM 1517 C CA . PHE A 1 189 ? -20.471 15.916 14.283 1.00 95.50 189 PHE A CA 1
ATOM 1518 C C . PHE A 1 189 ? -19.771 15.584 12.952 1.00 95.50 189 PHE A C 1
ATOM 1520 O O . PHE A 1 189 ? -18.982 16.379 12.436 1.00 95.50 189 PHE A O 1
ATOM 1527 N N . CYS A 1 190 ? -20.080 14.411 12.395 1.00 94.38 190 CYS A N 1
ATOM 1528 C CA . CYS A 1 190 ? -19.492 13.892 11.165 1.00 94.38 190 CYS A CA 1
ATOM 1529 C C . CYS A 1 190 ? -20.503 12.984 10.457 1.00 94.38 190 CYS A C 1
ATOM 1531 O O . CYS A 1 190 ? -21.025 12.049 11.060 1.00 94.38 190 CYS A O 1
ATOM 1533 N N . ILE A 1 191 ? -20.782 13.240 9.176 1.00 96.81 191 ILE A N 1
ATOM 1534 C CA . ILE A 1 191 ? -21.646 12.377 8.360 1.00 96.81 191 ILE A CA 1
ATOM 1535 C C . ILE A 1 191 ? -20.767 11.562 7.415 1.00 96.81 191 ILE A C 1
ATOM 1537 O O . ILE A 1 191 ? -20.227 12.105 6.450 1.00 96.81 191 ILE A O 1
ATOM 1541 N N . LEU A 1 192 ? -20.688 10.253 7.645 1.00 97.44 192 LEU A N 1
ATOM 1542 C CA . LEU A 1 192 ? -19.940 9.332 6.797 1.00 97.44 192 LEU A CA 1
ATOM 1543 C C . LEU A 1 192 ? -20.864 8.689 5.757 1.00 97.44 192 LEU A C 1
ATOM 1545 O O . LEU A 1 192 ? -21.779 7.936 6.098 1.00 97.44 192 LEU A O 1
ATOM 1549 N N . GLY A 1 193 ? -20.650 9.004 4.478 1.00 97.69 193 GLY A N 1
ATOM 1550 C CA . GLY A 1 193 ? -21.445 8.467 3.368 1.00 97.69 193 GLY A CA 1
ATOM 1551 C C . GLY A 1 193 ? -21.146 6.992 3.039 1.00 97.69 193 GLY A C 1
ATOM 1552 O O . GLY A 1 193 ? -20.094 6.491 3.426 1.00 97.69 193 GLY A O 1
ATOM 1553 N N . PRO A 1 194 ? -22.031 6.303 2.293 1.00 97.12 194 PRO A N 1
ATOM 1554 C CA . PRO A 1 194 ? -21.813 4.925 1.836 1.00 97.12 194 PRO A CA 1
ATOM 1555 C C . PRO A 1 194 ? -20.492 4.741 1.079 1.00 97.12 194 PRO A C 1
ATOM 1557 O O . PRO A 1 194 ? -20.175 5.531 0.183 1.00 97.12 194 PRO A O 1
ATOM 1560 N N . GLY A 1 195 ? -19.732 3.701 1.424 1.00 96.69 195 GLY A N 1
ATOM 1561 C CA . GLY A 1 195 ? -18.435 3.369 0.828 1.00 96.69 195 GLY A CA 1
ATOM 1562 C C . GLY A 1 195 ? -17.333 4.399 1.091 1.00 96.69 195 GLY A C 1
ATOM 1563 O O . GLY A 1 195 ? -16.313 4.388 0.402 1.00 96.69 195 GLY A O 1
ATOM 1564 N N . LYS A 1 196 ? -17.546 5.342 2.018 1.00 97.69 196 LYS A N 1
ATOM 1565 C CA . LYS A 1 196 ? -16.546 6.342 2.405 1.00 97.69 196 LYS A CA 1
ATOM 1566 C C . LYS A 1 196 ? -15.830 5.920 3.674 1.00 97.69 196 LYS A C 1
ATOM 1568 O O . LYS A 1 196 ? -16.427 5.297 4.553 1.00 97.69 196 LYS A O 1
ATOM 1573 N N . SER A 1 197 ? -14.570 6.325 3.756 1.00 97.75 197 SER A N 1
ATOM 1574 C CA . SER A 1 197 ? -13.720 6.136 4.922 1.00 97.75 197 SER A CA 1
ATOM 1575 C C . SER A 1 197 ? -13.467 7.469 5.614 1.00 97.75 197 SER A C 1
ATOM 1577 O O . SER A 1 197 ? -13.446 8.507 4.954 1.00 97.75 197 SER A O 1
ATOM 1579 N N . VAL A 1 198 ? -13.281 7.418 6.929 1.00 98.25 198 VAL A N 1
ATOM 1580 C CA . VAL A 1 198 ? -12.771 8.514 7.754 1.00 98.25 198 VAL A CA 1
ATOM 1581 C C . VAL A 1 198 ? -11.424 8.097 8.340 1.00 98.25 198 VAL A C 1
ATOM 1583 O O . VAL A 1 198 ? -11.302 7.002 8.895 1.00 98.25 198 VAL A O 1
ATOM 1586 N N . TYR A 1 199 ? -10.416 8.956 8.204 1.00 98.56 199 TYR A N 1
ATOM 1587 C CA . TYR A 1 199 ? -9.061 8.754 8.710 1.00 98.56 199 TYR A CA 1
ATOM 1588 C C . TYR A 1 199 ? -8.839 9.591 9.967 1.00 98.56 199 TYR A C 1
ATOM 1590 O O . TYR A 1 199 ? -8.908 10.821 9.930 1.00 98.56 199 TYR A O 1
ATOM 1598 N N . VAL A 1 200 ? -8.541 8.916 11.074 1.00 98.56 200 VAL A N 1
ATOM 1599 C CA . VAL A 1 200 ? -8.288 9.534 12.378 1.00 98.56 200 VAL A CA 1
ATOM 1600 C C . VAL A 1 200 ? -6.853 9.231 12.793 1.00 98.56 200 VAL A C 1
ATOM 1602 O O . VAL A 1 200 ? -6.490 8.064 12.931 1.00 98.56 200 VAL A O 1
ATOM 1605 N N . THR A 1 201 ? -6.029 10.261 12.993 1.00 98.56 201 THR A N 1
ATOM 1606 C CA . THR A 1 201 ? -4.591 10.107 13.282 1.00 98.56 201 THR A CA 1
ATOM 1607 C C . THR A 1 201 ? -4.149 10.818 14.557 1.00 98.56 201 THR A C 1
ATOM 1609 O O . THR A 1 201 ? -4.774 11.764 15.022 1.00 98.56 201 THR A O 1
ATOM 1612 N N . GLN A 1 202 ? -3.027 10.400 15.131 1.00 97.69 202 GLN A N 1
ATOM 1613 C CA . GLN A 1 202 ? -2.419 11.086 16.262 1.00 97.69 202 GLN A CA 1
ATOM 1614 C C . GLN A 1 202 ? -1.904 12.484 15.895 1.00 97.69 202 GLN A C 1
ATOM 1616 O O . GLN A 1 202 ? -2.012 13.387 16.718 1.00 97.69 202 GLN A O 1
ATOM 1621 N N . ASN A 1 203 ? -1.347 12.660 14.693 1.00 97.06 203 ASN A N 1
ATOM 1622 C CA . ASN A 1 203 ? -0.753 13.915 14.229 1.00 97.06 203 ASN A CA 1
ATOM 1623 C C . ASN A 1 203 ? -0.997 14.086 12.725 1.00 97.06 203 ASN A C 1
ATOM 1625 O O . ASN A 1 203 ? -0.399 13.383 11.905 1.00 97.06 203 ASN A O 1
ATOM 1629 N N . GLY A 1 204 ? -1.837 15.056 12.366 1.00 97.19 204 GLY A N 1
ATOM 1630 C CA . GLY A 1 204 ? -2.276 15.308 10.998 1.00 97.19 204 GLY A CA 1
ATOM 1631 C C . GLY A 1 204 ? -1.146 15.671 10.042 1.00 97.19 204 GLY A C 1
ATOM 1632 O O . GLY A 1 204 ? -1.079 15.153 8.927 1.00 97.19 204 GLY A O 1
ATOM 1633 N N . SER A 1 205 ? -0.207 16.504 10.493 1.00 95.19 205 SER A N 1
ATOM 1634 C CA . SER A 1 205 ? 0.937 16.921 9.673 1.00 95.19 205 SER A CA 1
ATOM 1635 C C . SER A 1 205 ? 1.902 15.770 9.371 1.00 95.19 205 SER A C 1
ATOM 1637 O O . SER A 1 205 ? 2.382 15.646 8.244 1.00 95.19 205 SER A O 1
ATOM 1639 N N . SER A 1 206 ? 2.155 14.897 10.352 1.00 95.31 206 SER A N 1
ATOM 1640 C CA . SER A 1 206 ? 3.057 13.751 10.180 1.00 95.31 206 SER A CA 1
ATOM 1641 C C . SER A 1 206 ? 2.409 12.645 9.348 1.00 95.31 206 SER A C 1
ATOM 1643 O O . SER A 1 206 ? 3.075 12.075 8.484 1.00 95.31 206 SER A O 1
ATOM 1645 N N . PHE A 1 207 ? 1.097 12.429 9.510 1.00 96.50 207 PHE A N 1
ATOM 1646 C CA . PHE A 1 207 ? 0.318 11.572 8.618 1.00 96.50 207 PHE A CA 1
ATOM 1647 C C . PHE A 1 207 ? 0.432 12.046 7.168 1.00 96.50 207 PHE A C 1
ATOM 1649 O O . PHE A 1 207 ? 0.891 11.288 6.320 1.00 96.50 207 PHE A O 1
ATOM 1656 N N . GLN A 1 208 ? 0.100 13.313 6.891 1.00 94.88 208 GLN A N 1
ATOM 1657 C CA . GLN A 1 208 ? 0.125 13.854 5.530 1.00 94.88 208 GLN A CA 1
ATOM 1658 C C . GLN A 1 208 ? 1.517 13.785 4.900 1.00 94.88 208 GLN A C 1
ATOM 1660 O O . GLN A 1 208 ? 1.644 13.551 3.699 1.00 94.88 208 GLN A O 1
ATOM 1665 N N . PHE A 1 209 ? 2.561 13.960 5.705 1.00 92.44 209 PHE A N 1
ATOM 1666 C CA . PHE A 1 209 ? 3.942 13.838 5.258 1.00 92.44 209 PHE A CA 1
ATOM 1667 C C . PHE A 1 209 ? 4.298 12.420 4.770 1.00 92.44 209 PHE A C 1
ATOM 1669 O O . PHE A 1 209 ? 5.057 12.279 3.811 1.00 92.44 209 PHE A O 1
ATOM 1676 N N . GLU A 1 210 ? 3.764 11.365 5.398 1.00 93.50 210 GLU A N 1
ATOM 1677 C CA . GLU A 1 210 ? 4.016 9.981 4.966 1.00 93.50 210 GLU A CA 1
ATOM 1678 C C . GLU A 1 210 ? 3.023 9.479 3.913 1.00 93.50 210 GLU A C 1
ATOM 1680 O O . GLU A 1 210 ? 3.403 8.672 3.065 1.00 93.50 210 GLU A O 1
ATOM 1685 N N . THR A 1 211 ? 1.772 9.941 3.941 1.00 93.44 211 THR A N 1
ATOM 1686 C CA . THR A 1 211 ? 0.701 9.433 3.068 1.00 93.44 211 THR A CA 1
ATOM 1687 C C . THR A 1 211 ? 0.461 10.279 1.822 1.00 93.44 211 THR A C 1
ATOM 1689 O O . THR A 1 211 ? -0.124 9.790 0.859 1.00 93.44 211 THR A O 1
ATOM 1692 N N . GLY A 1 212 ? 0.903 11.538 1.815 1.00 91.06 212 GLY A N 1
ATOM 1693 C CA . GLY A 1 212 ? 0.666 12.486 0.727 1.00 91.06 212 GLY A CA 1
ATOM 1694 C C . GLY A 1 212 ? -0.736 13.110 0.716 1.00 91.06 212 GLY A C 1
ATOM 1695 O O . GLY A 1 212 ? -1.013 13.937 -0.153 1.00 91.06 212 GLY A O 1
ATOM 1696 N N . PHE A 1 213 ? -1.617 12.774 1.668 1.00 92.88 213 PHE A N 1
ATOM 1697 C CA . PHE A 1 213 ? -2.962 13.355 1.785 1.00 92.88 213 PHE A CA 1
ATOM 1698 C C . PHE A 1 213 ? -3.325 13.692 3.237 1.00 92.88 213 PHE A C 1
ATOM 1700 O O . PHE A 1 213 ? -2.760 13.148 4.179 1.00 92.88 213 PHE A O 1
ATOM 1707 N N . ALA A 1 214 ? -4.249 14.634 3.427 1.00 95.75 214 ALA A N 1
ATOM 1708 C CA . ALA A 1 214 ? -4.678 15.057 4.758 1.00 95.75 214 ALA A CA 1
ATOM 1709 C C . ALA A 1 214 ? -5.633 14.026 5.393 1.00 95.75 214 ALA A C 1
ATOM 1711 O O . ALA A 1 214 ? -6.507 13.521 4.686 1.00 95.75 214 ALA A O 1
ATOM 1712 N N . PRO A 1 215 ? -5.512 13.736 6.700 1.00 97.75 215 PRO A N 1
ATOM 1713 C CA . PRO A 1 215 ? -6.519 12.964 7.418 1.00 97.75 215 PRO A CA 1
ATOM 1714 C C . PRO A 1 215 ? -7.772 13.814 7.667 1.00 97.75 215 PRO A C 1
ATOM 1716 O O . PRO A 1 215 ? -7.732 15.042 7.566 1.00 97.75 215 PRO A O 1
ATOM 1719 N N . ASP A 1 216 ? -8.881 13.164 8.016 1.00 98.44 216 ASP A N 1
ATOM 1720 C CA . ASP A 1 216 ? -10.133 13.858 8.330 1.00 98.44 216 ASP A CA 1
ATOM 1721 C C . ASP A 1 216 ? -10.103 14.462 9.736 1.00 98.44 216 ASP A C 1
ATOM 1723 O O . ASP A 1 216 ? -10.617 15.563 9.944 1.00 98.44 216 ASP A O 1
ATOM 1727 N N . TYR A 1 217 ? -9.481 13.751 10.685 1.00 98.44 217 TYR A N 1
ATOM 1728 C CA . TYR A 1 217 ? -9.334 14.200 12.065 1.00 98.44 217 TYR A CA 1
ATOM 1729 C C . TYR A 1 217 ? -7.967 13.856 12.661 1.00 98.44 217 TYR A C 1
ATOM 1731 O O . TYR A 1 217 ? -7.352 12.842 12.315 1.00 98.44 217 TYR A O 1
ATOM 1739 N N . GLU A 1 218 ? -7.533 14.661 13.629 1.00 98.00 218 GLU A N 1
ATOM 1740 C CA . GLU A 1 218 ? -6.447 14.327 14.548 1.00 98.00 218 GLU A CA 1
ATOM 1741 C C . GLU A 1 218 ? -6.933 14.246 16.006 1.00 98.00 218 GLU A C 1
ATOM 1743 O O . GLU A 1 218 ? -8.044 14.657 16.316 1.00 98.00 218 GLU A O 1
ATOM 1748 N N . TYR A 1 219 ? -6.164 13.642 16.916 1.00 97.06 219 TYR A N 1
ATOM 1749 C CA . TYR A 1 219 ? -6.526 13.577 18.350 1.00 97.06 219 TYR A CA 1
ATOM 1750 C C . TYR A 1 219 ? -5.485 14.180 19.303 1.00 97.06 219 TYR A C 1
ATOM 1752 O O . TYR A 1 219 ? -5.601 14.084 20.536 1.00 97.06 219 TYR A O 1
ATOM 1760 N N . TYR A 1 220 ? -4.478 14.830 18.731 1.00 94.75 220 TYR A N 1
ATOM 1761 C CA . TYR A 1 220 ? -3.644 15.820 19.390 1.00 94.75 220 TYR A CA 1
ATOM 1762 C C . TYR A 1 220 ? -3.571 17.039 18.478 1.00 94.75 220 TYR A C 1
ATOM 1764 O O . TYR A 1 220 ? -3.131 16.882 17.346 1.00 94.75 220 TYR A O 1
ATOM 1772 N N . ASP A 1 221 ? -3.902 18.212 19.017 1.00 93.19 221 ASP A N 1
ATOM 1773 C CA . ASP A 1 221 ? -3.776 19.516 18.351 1.00 93.19 221 ASP A CA 1
ATOM 1774 C C . ASP A 1 221 ? -2.309 19.771 17.956 1.00 93.19 221 ASP A C 1
ATOM 1776 O O . ASP A 1 221 ? -1.470 20.200 18.758 1.00 93.19 221 ASP A O 1
ATOM 1780 N N . CYS A 1 222 ? -1.982 19.374 16.730 1.00 91.75 222 CYS A N 1
ATOM 1781 C CA . CYS A 1 222 ? -0.647 19.365 16.140 1.00 91.75 222 CYS A CA 1
ATOM 1782 C C . CYS A 1 222 ? -0.626 20.092 14.793 1.00 91.75 222 CYS A C 1
ATOM 1784 O O . CYS A 1 222 ? 0.453 20.430 14.296 1.00 91.75 222 CYS A O 1
ATOM 1786 N N . SER A 1 223 ? -1.785 20.290 14.165 1.00 94.50 223 SER A N 1
ATOM 1787 C CA . SER A 1 223 ? -1.923 20.832 12.822 1.00 94.50 223 SER A CA 1
ATOM 1788 C C . SER A 1 223 ? -3.298 21.497 12.615 1.00 94.50 223 SER A C 1
ATOM 1790 O O . SER A 1 223 ? -4.124 21.522 13.515 1.00 94.50 223 SER A O 1
ATOM 1792 N N . PRO A 1 224 ? -3.587 22.081 11.436 1.00 96.25 224 PRO A N 1
ATOM 1793 C CA . PRO A 1 224 ? -4.915 22.630 11.137 1.00 96.25 224 PRO A CA 1
ATOM 1794 C C . PRO A 1 224 ? -6.026 21.583 10.928 1.00 96.25 224 PRO A C 1
ATOM 1796 O O . PRO A 1 224 ? -7.134 21.962 10.540 1.00 96.25 224 PRO A O 1
ATOM 1799 N N . ILE A 1 225 ? -5.729 20.288 11.080 1.00 97.50 225 ILE A N 1
ATOM 1800 C CA . ILE A 1 225 ? -6.707 19.205 10.927 1.00 97.50 225 ILE A CA 1
ATOM 1801 C C . ILE A 1 225 ? -7.706 19.252 12.098 1.00 97.50 225 ILE A C 1
ATOM 1803 O O . ILE A 1 225 ? -7.295 19.508 13.224 1.00 97.50 225 ILE A O 1
ATOM 1807 N N . PRO A 1 226 ? -9.015 19.031 11.872 1.00 97.19 226 PRO A N 1
ATOM 1808 C CA . PRO A 1 226 ? -10.002 19.027 12.949 1.00 97.19 226 PRO A CA 1
ATOM 1809 C C . PRO A 1 226 ? -9.699 18.013 14.063 1.00 97.19 226 PRO A C 1
ATOM 1811 O O . PRO A 1 226 ? -9.379 16.858 13.792 1.00 97.19 226 PRO A O 1
ATOM 1814 N N . ASP A 1 227 ? -9.892 18.418 15.317 1.00 97.00 227 ASP A N 1
ATOM 1815 C CA . ASP A 1 227 ? -9.664 17.549 16.473 1.00 97.00 227 ASP A CA 1
ATOM 1816 C C . ASP A 1 227 ? -10.856 16.631 16.797 1.00 97.00 227 ASP A C 1
ATOM 1818 O O . ASP A 1 227 ? -12.023 17.037 16.790 1.00 97.00 227 ASP A O 1
ATOM 1822 N N . MET A 1 228 ? -10.539 15.406 17.208 1.00 97.75 228 MET A N 1
ATOM 1823 C CA . MET A 1 228 ? -11.404 14.532 17.998 1.00 97.75 228 MET A CA 1
ATOM 1824 C C . MET A 1 228 ? -11.425 14.989 19.461 1.00 97.75 228 MET A C 1
ATOM 1826 O O . MET A 1 228 ? -10.422 15.457 20.006 1.00 97.75 228 MET A O 1
ATOM 1830 N N . ILE A 1 229 ? -12.532 14.754 20.167 1.00 97.19 229 ILE A N 1
ATOM 1831 C CA . ILE A 1 229 ? -12.578 14.982 21.617 1.00 97.19 229 ILE A CA 1
ATOM 1832 C C . ILE A 1 229 ? -11.834 13.835 22.309 1.00 97.19 229 ILE A C 1
ATOM 1834 O O . ILE A 1 229 ? -12.255 12.683 22.229 1.00 97.19 229 ILE A O 1
ATOM 1838 N N . ARG A 1 230 ? -10.734 14.127 23.008 1.00 96.44 230 ARG A N 1
ATOM 1839 C CA . ARG A 1 230 ? -9.910 13.105 23.673 1.00 96.44 230 ARG A CA 1
ATOM 1840 C C . ARG A 1 230 ? -10.158 13.040 25.180 1.00 96.44 230 ARG A C 1
ATOM 1842 O O . ARG A 1 230 ? -9.917 14.007 25.900 1.00 96.44 230 ARG A O 1
ATOM 1849 N N . GLU A 1 231 ? -10.511 11.855 25.669 1.00 96.12 231 GLU A N 1
ATOM 1850 C CA . GLU A 1 231 ? -10.594 11.522 27.093 1.00 96.12 231 GLU A CA 1
ATOM 1851 C C . GLU A 1 231 ? -9.500 10.507 27.459 1.00 96.12 231 GLU A C 1
ATOM 1853 O O . GLU A 1 231 ? -9.452 9.387 26.950 1.00 96.12 231 GLU A O 1
ATOM 1858 N N . GLY A 1 232 ? -8.582 10.900 28.345 1.00 94.50 232 GLY A N 1
ATOM 1859 C CA . GLY A 1 232 ? -7.459 10.048 28.746 1.00 94.50 232 GLY A CA 1
ATOM 1860 C C . GLY A 1 232 ? -6.358 9.944 27.682 1.00 94.50 232 GLY A C 1
ATOM 1861 O O . GLY A 1 232 ? -6.087 10.896 26.946 1.00 94.50 232 GLY A O 1
ATOM 1862 N N . ARG A 1 233 ? -5.653 8.807 27.642 1.00 93.31 233 ARG A N 1
ATOM 1863 C CA . ARG A 1 233 ? -4.513 8.567 26.737 1.00 93.31 233 ARG A CA 1
ATOM 1864 C C . ARG A 1 233 ? -4.860 7.505 25.697 1.00 93.31 233 ARG A C 1
ATOM 1866 O O . ARG A 1 233 ? -4.881 6.323 26.026 1.00 93.31 233 ARG A O 1
ATOM 1873 N N . PHE A 1 234 ? -5.067 7.928 24.454 1.00 95.94 234 PHE A N 1
ATOM 1874 C CA . PHE A 1 234 ? -5.269 7.031 23.320 1.00 95.94 234 PHE A CA 1
ATOM 1875 C C . PHE A 1 234 ? -3.920 6.709 22.670 1.00 95.94 234 PHE A C 1
ATOM 1877 O O . PHE A 1 234 ? -3.291 7.587 22.084 1.00 95.94 234 PHE A O 1
ATOM 1884 N N . VAL A 1 235 ? -3.450 5.479 22.867 1.00 94.06 235 VAL A N 1
ATOM 1885 C CA . VAL A 1 235 ? -2.213 4.932 22.290 1.00 94.06 235 VAL A CA 1
ATOM 1886 C C . VAL A 1 235 ? -2.468 3.472 21.956 1.00 94.06 235 VAL A C 1
ATOM 1888 O O . VAL A 1 235 ? -3.040 2.751 22.782 1.00 94.06 235 VAL A O 1
ATOM 1891 N N . MET A 1 236 ? -2.033 3.058 20.773 1.00 96.88 236 MET A N 1
ATOM 1892 C CA . MET A 1 236 ? -2.047 1.674 20.327 1.00 96.88 236 MET A CA 1
ATOM 1893 C C . MET A 1 236 ? -0.681 1.047 20.634 1.00 96.88 236 MET A C 1
ATOM 1895 O O . MET A 1 236 ? 0.355 1.560 20.238 1.00 96.88 236 MET A O 1
ATOM 1899 N N . ALA A 1 237 ? -0.648 -0.032 21.417 1.00 95.75 237 ALA A N 1
ATOM 1900 C CA . ALA A 1 237 ? 0.619 -0.626 21.847 1.00 95.75 237 ALA A CA 1
ATOM 1901 C C . ALA A 1 237 ? 1.271 -1.451 20.722 1.00 95.75 237 ALA A C 1
ATOM 1903 O O . ALA A 1 237 ? 0.566 -2.101 19.952 1.00 95.75 237 ALA A O 1
ATOM 1904 N N . ASN A 1 238 ? 2.609 -1.450 20.646 1.00 95.69 238 ASN A N 1
ATOM 1905 C CA . ASN A 1 238 ? 3.363 -2.122 19.574 1.00 95.69 238 ASN A CA 1
ATOM 1906 C C . ASN A 1 238 ? 3.450 -3.64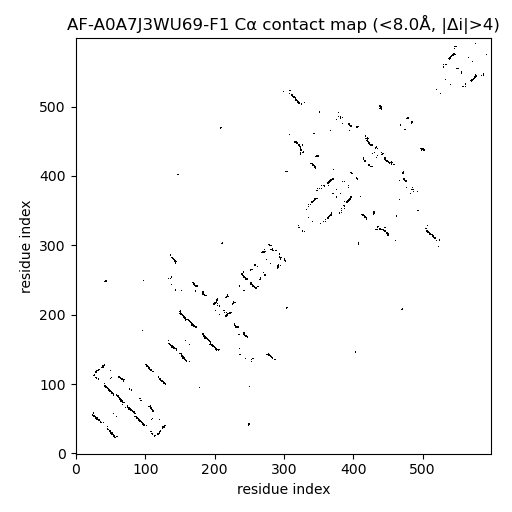7 19.730 1.00 95.69 238 ASN A C 1
ATOM 1908 O O . ASN A 1 238 ? 3.671 -4.352 18.749 1.00 95.69 238 ASN A O 1
ATOM 1912 N N . ASP A 1 239 ? 3.324 -4.161 20.953 1.00 95.56 239 ASP A N 1
ATOM 1913 C CA . ASP A 1 239 ? 3.383 -5.590 21.272 1.00 95.56 239 ASP A CA 1
ATOM 1914 C C . ASP A 1 239 ? 2.024 -6.293 21.139 1.00 95.56 239 ASP A C 1
ATOM 1916 O O . ASP A 1 239 ? 1.974 -7.508 20.930 1.00 95.56 239 ASP A O 1
ATOM 1920 N N . GLY A 1 240 ? 0.934 -5.530 21.194 1.00 96.56 240 GLY A N 1
ATOM 1921 C CA . GLY A 1 240 ? -0.423 -5.997 20.950 1.00 96.56 240 GLY A CA 1
ATOM 1922 C C . GLY A 1 240 ? -1.466 -5.124 21.630 1.00 96.56 240 GLY A C 1
ATOM 1923 O O . GLY A 1 240 ? -1.224 -4.532 22.681 1.00 96.56 240 GLY A O 1
ATOM 1924 N N . GLY A 1 241 ? -2.650 -5.039 21.034 1.00 97.00 241 GLY A N 1
ATOM 1925 C CA . GLY A 1 241 ? -3.713 -4.185 21.540 1.00 97.00 241 GLY A CA 1
ATOM 1926 C C . GLY A 1 241 ? -5.094 -4.564 21.034 1.00 97.00 241 GLY A C 1
ATOM 1927 O O . GLY A 1 241 ? -5.273 -5.473 20.225 1.00 97.00 241 GLY A O 1
ATOM 1928 N N . VAL A 1 242 ? -6.076 -3.835 21.553 1.00 98.06 242 VAL A N 1
ATOM 1929 C CA . VAL A 1 242 ? -7.468 -3.889 21.114 1.00 98.06 242 VAL A CA 1
ATOM 1930 C C . VAL A 1 242 ? -7.856 -2.484 20.697 1.00 98.06 242 VAL A C 1
ATOM 1932 O O . VAL A 1 242 ? -7.568 -1.537 21.427 1.00 98.06 242 VAL A O 1
ATOM 1935 N N . VAL A 1 243 ? -8.512 -2.346 19.554 1.00 98.06 243 VAL A N 1
ATOM 1936 C CA . VAL A 1 243 ? -9.130 -1.096 19.110 1.00 98.06 243 VAL A CA 1
ATOM 1937 C C . VAL A 1 243 ? -10.593 -1.395 18.832 1.00 98.06 243 VAL A C 1
ATOM 1939 O O . VAL A 1 243 ? -10.892 -2.215 17.973 1.00 98.06 243 VAL A O 1
ATOM 1942 N N . CYS A 1 244 ? -11.501 -0.742 19.553 1.00 97.25 244 CYS A N 1
ATOM 1943 C CA . CYS A 1 244 ? -12.938 -0.839 19.301 1.00 97.25 244 CYS A CA 1
ATOM 1944 C C . CYS A 1 244 ? -13.464 0.495 18.796 1.00 97.25 244 CYS A C 1
ATOM 1946 O O . CYS A 1 244 ? -13.143 1.529 19.387 1.00 97.25 244 CYS A O 1
ATOM 1948 N N . ILE A 1 245 ? -14.346 0.456 17.801 1.00 97.12 245 ILE A N 1
ATOM 1949 C CA . ILE A 1 245 ? -15.308 1.531 17.570 1.00 97.12 245 ILE A CA 1
ATOM 1950 C C . ILE A 1 245 ? -16.583 1.209 18.348 1.00 97.12 245 ILE A C 1
ATOM 1952 O O . ILE A 1 245 ? -17.113 0.097 18.290 1.00 97.12 245 ILE A O 1
ATOM 1956 N N . LYS A 1 246 ? -17.056 2.189 19.113 1.00 94.75 246 LYS A N 1
ATOM 1957 C CA . LYS A 1 246 ? -18.282 2.115 19.899 1.00 94.75 246 LYS A CA 1
ATOM 1958 C C . LYS A 1 246 ? -19.219 3.257 19.528 1.00 94.75 246 LYS A C 1
ATOM 1960 O O . LYS A 1 246 ? -18.766 4.330 19.124 1.00 94.75 246 LYS A O 1
ATOM 1965 N N . ASP A 1 247 ? -20.518 3.022 19.656 1.00 92.75 247 ASP A N 1
ATOM 1966 C CA . ASP A 1 247 ? -21.515 4.084 19.528 1.00 92.75 247 ASP A CA 1
ATOM 1967 C C . ASP A 1 247 ? -21.559 4.972 20.789 1.00 92.75 247 ASP A C 1
ATOM 1969 O O . ASP A 1 247 ? -20.875 4.722 21.785 1.00 92.75 247 ASP A O 1
ATOM 1973 N N . ALA A 1 248 ? -22.396 6.012 20.768 1.00 90.19 248 ALA A N 1
ATOM 1974 C CA . ALA A 1 248 ? -22.580 6.920 21.906 1.00 90.19 248 ALA A CA 1
ATOM 1975 C C . ALA A 1 248 ? -23.141 6.238 23.177 1.00 90.19 248 ALA A C 1
ATOM 1977 O O . ALA A 1 248 ? -23.162 6.850 24.245 1.00 90.19 248 ALA A O 1
ATOM 1978 N N . TYR A 1 249 ? -23.577 4.981 23.066 1.00 88.62 249 TYR A N 1
ATOM 1979 C CA . TYR A 1 249 ? -24.167 4.163 24.120 1.00 88.62 249 TYR A CA 1
ATOM 1980 C C . TYR A 1 249 ? -23.252 2.982 24.500 1.00 88.62 249 TYR A C 1
ATOM 1982 O O . TYR A 1 249 ? -23.716 1.995 25.052 1.00 88.62 249 TYR A O 1
ATOM 1990 N N . ASN A 1 250 ? -21.943 3.061 24.216 1.00 90.06 250 ASN A N 1
ATOM 1991 C CA . ASN A 1 250 ? -20.930 2.051 24.570 1.00 90.06 250 ASN A CA 1
ATOM 1992 C C . ASN A 1 250 ? -21.136 0.663 23.922 1.00 90.06 250 ASN A C 1
ATOM 1994 O O . ASN A 1 250 ? -20.413 -0.282 24.263 1.00 90.06 250 ASN A O 1
ATOM 1998 N N . HIS A 1 251 ? -22.038 0.520 22.944 1.00 88.88 251 HIS A N 1
ATOM 1999 C CA . HIS A 1 251 ? -22.143 -0.716 22.173 1.00 88.88 251 HIS A CA 1
ATOM 2000 C C . HIS A 1 251 ? -20.934 -0.855 21.255 1.00 88.88 251 HIS A C 1
ATOM 2002 O O . HIS A 1 251 ? -20.597 0.070 20.518 1.00 88.88 251 HIS A O 1
ATOM 2008 N N . THR A 1 252 ? -20.293 -2.022 21.278 1.00 91.69 252 THR A N 1
ATOM 2009 C CA . THR A 1 252 ? -19.228 -2.359 20.327 1.00 91.69 252 THR A CA 1
ATOM 2010 C C . THR A 1 252 ? -19.826 -2.534 18.938 1.00 91.69 252 THR A C 1
ATOM 2012 O O . THR A 1 252 ? -20.723 -3.354 18.748 1.00 91.69 252 THR A O 1
ATOM 2015 N N . ILE A 1 253 ? -19.340 -1.726 17.998 1.00 94.44 253 ILE A N 1
ATOM 2016 C CA . ILE A 1 253 ? -19.740 -1.762 16.593 1.00 94.44 253 ILE A CA 1
ATOM 2017 C C . ILE A 1 253 ? -18.808 -2.679 15.805 1.00 94.44 253 ILE A C 1
ATOM 2019 O O . ILE A 1 253 ? -19.284 -3.546 15.087 1.00 94.44 253 ILE A O 1
ATOM 2023 N N . ASP A 1 254 ? -17.500 -2.498 15.980 1.00 96.81 254 ASP A N 1
ATOM 2024 C CA . ASP A 1 254 ? -16.452 -3.327 15.389 1.00 96.81 254 ASP A CA 1
ATOM 2025 C C . ASP A 1 254 ? -15.210 -3.286 16.289 1.00 96.81 254 ASP A C 1
ATOM 2027 O O . ASP A 1 254 ? -15.003 -2.334 17.062 1.00 96.81 254 ASP A O 1
ATOM 2031 N N . VAL A 1 255 ? -14.392 -4.330 16.217 1.00 96.94 255 VAL A N 1
ATOM 2032 C CA . VAL A 1 255 ? -13.195 -4.489 17.036 1.00 96.94 255 VAL A CA 1
ATOM 2033 C C . VAL A 1 255 ? -12.066 -5.145 16.258 1.00 96.94 255 VAL A C 1
ATOM 2035 O O . VAL A 1 255 ? -12.260 -6.057 15.465 1.00 96.94 255 VAL A O 1
ATOM 2038 N N . VAL A 1 256 ? -10.851 -4.691 16.544 1.00 98.12 256 VAL A N 1
ATOM 2039 C CA . VAL A 1 256 ? -9.612 -5.251 16.014 1.00 98.12 256 VAL A CA 1
ATOM 2040 C C . VAL A 1 256 ? -8.725 -5.659 17.179 1.00 98.12 256 VAL A C 1
ATOM 2042 O O . VAL A 1 256 ? -8.414 -4.835 18.044 1.00 98.12 256 VAL A O 1
ATOM 2045 N N . VAL A 1 257 ? -8.305 -6.924 17.196 1.00 98.38 257 VAL A N 1
ATOM 2046 C CA . VAL A 1 257 ? -7.384 -7.480 18.197 1.00 98.38 257 VAL A CA 1
ATOM 2047 C C . VAL A 1 257 ? -6.109 -7.924 17.494 1.00 98.38 257 VAL A C 1
ATOM 2049 O O . VAL A 1 257 ? -6.165 -8.706 16.549 1.00 98.38 257 VAL A O 1
ATOM 2052 N N . TYR A 1 258 ? -4.952 -7.442 17.946 1.00 98.12 258 TYR A N 1
ATOM 2053 C CA . TYR A 1 258 ? -3.673 -7.697 17.278 1.00 98.12 258 TYR A CA 1
ATOM 2054 C C . TYR A 1 258 ? -2.529 -7.956 18.267 1.00 98.12 258 TYR A C 1
ATOM 2056 O O . TYR A 1 258 ? -2.588 -7.571 19.438 1.00 98.12 258 TYR A O 1
ATOM 2064 N N . GLY A 1 259 ? -1.464 -8.601 17.785 1.00 97.00 259 GLY A N 1
ATOM 2065 C CA . GLY A 1 259 ? -0.264 -8.898 18.566 1.00 97.00 259 GLY A CA 1
ATOM 2066 C C . GLY A 1 259 ? -0.523 -9.898 19.697 1.00 97.00 259 GLY A C 1
ATOM 2067 O O . GLY A 1 259 ? -1.115 -10.950 19.483 1.00 97.00 259 GLY A O 1
ATOM 2068 N N . ASN A 1 260 ? -0.049 -9.593 20.905 1.00 96.38 260 ASN A N 1
ATOM 2069 C CA . ASN A 1 260 ? -0.204 -10.444 22.092 1.00 96.38 260 ASN A CA 1
ATOM 2070 C C . ASN A 1 260 ? -1.529 -10.241 22.861 1.00 96.38 260 ASN A C 1
ATOM 2072 O O . ASN A 1 260 ? -1.695 -10.813 23.943 1.00 96.38 260 ASN A O 1
ATOM 2076 N N . ALA A 1 261 ? -2.443 -9.413 22.347 1.00 96.75 261 ALA A N 1
ATOM 2077 C CA . ALA A 1 261 ? -3.681 -9.066 23.032 1.00 96.75 261 ALA A CA 1
ATOM 2078 C C . ALA A 1 261 ? -4.754 -10.158 22.927 1.00 96.75 261 ALA A C 1
ATOM 2080 O O . ALA A 1 261 ? -4.705 -11.055 22.089 1.00 96.75 261 ALA A O 1
ATOM 2081 N N . PHE A 1 262 ? -5.755 -10.054 23.800 1.00 94.62 262 PHE A N 1
ATOM 2082 C CA . PHE A 1 262 ? -6.881 -10.973 23.850 1.00 94.62 262 PHE A CA 1
ATOM 2083 C C . PHE A 1 262 ? -8.155 -10.246 24.263 1.00 94.62 262 PHE A C 1
ATOM 2085 O O . PHE A 1 262 ? -8.188 -9.557 25.285 1.00 94.62 262 PHE A O 1
ATOM 2092 N N . PHE A 1 263 ? -9.209 -10.421 23.472 1.00 95.00 263 PHE A N 1
ATOM 2093 C CA . PHE A 1 263 ? -10.515 -9.829 23.710 1.00 95.00 263 PHE A CA 1
ATOM 2094 C C . PHE A 1 263 ? -11.588 -10.673 23.023 1.00 95.00 263 PHE A C 1
ATOM 2096 O O . PHE A 1 263 ? -11.329 -11.272 21.985 1.00 95.00 263 PHE A O 1
ATOM 2103 N N . HIS A 1 264 ? -12.767 -10.764 23.632 1.00 90.75 264 HIS A N 1
ATOM 2104 C CA . HIS A 1 264 ? -13.825 -11.693 23.211 1.00 90.75 264 HIS A CA 1
ATOM 2105 C C . HIS A 1 264 ? -15.145 -11.024 22.856 1.00 90.75 264 HIS A C 1
ATOM 2107 O O . HIS A 1 264 ? -16.036 -11.661 22.299 1.00 90.75 264 HIS A O 1
ATOM 2113 N N . GLU A 1 265 ? -15.316 -9.759 23.224 1.00 90.31 265 GLU A N 1
ATOM 2114 C CA . GLU A 1 265 ? -16.518 -9.019 22.869 1.00 90.31 265 GLU A CA 1
ATOM 2115 C C . GLU A 1 265 ? -16.356 -8.526 21.429 1.00 90.31 265 GLU A C 1
ATOM 2117 O O . GLU A 1 265 ? -15.562 -7.629 21.171 1.00 90.31 265 GLU A O 1
ATOM 2122 N N . GLY A 1 266 ? -17.064 -9.156 20.488 1.00 90.12 266 GLY A N 1
ATOM 2123 C CA . GLY A 1 266 ? -16.951 -8.837 19.061 1.00 90.12 266 GLY A CA 1
ATOM 2124 C C . GLY A 1 266 ? -15.703 -9.406 18.378 1.00 90.12 266 GLY A C 1
ATOM 2125 O O . GLY A 1 266 ? -15.419 -9.039 17.256 1.00 90.12 266 GLY A O 1
ATOM 2126 N N . TRP A 1 267 ? -14.937 -10.296 19.016 1.00 96.44 267 TRP A N 1
ATOM 2127 C CA . TRP A 1 267 ? -13.788 -10.941 18.369 1.00 96.44 267 TRP A CA 1
ATOM 2128 C C . TRP A 1 267 ? -13.736 -12.431 18.684 1.00 96.44 267 TRP A C 1
ATOM 2130 O O . TRP A 1 267 ? -13.946 -12.855 19.825 1.00 96.44 267 TRP A O 1
ATOM 2140 N N . MET A 1 268 ? -13.443 -13.235 17.667 1.00 96.19 268 MET A N 1
ATOM 2141 C CA . MET A 1 268 ? -13.367 -14.686 17.733 1.00 96.19 268 MET A CA 1
ATOM 2142 C C . MET A 1 268 ? -11.986 -15.176 17.292 1.00 96.19 268 MET A C 1
ATOM 2144 O O . MET A 1 268 ? -11.463 -14.795 16.250 1.00 96.19 268 MET A O 1
ATOM 2148 N N . GLY A 1 269 ? -11.424 -16.106 18.063 1.00 95.00 269 GLY A N 1
ATOM 2149 C CA . GLY A 1 269 ? -10.156 -16.750 17.724 1.00 95.00 269 GLY A CA 1
ATOM 2150 C C . GLY A 1 269 ? -8.924 -15.944 18.132 1.00 95.00 269 GLY A C 1
ATOM 2151 O O . GLY A 1 269 ? -8.932 -15.240 19.144 1.00 95.00 269 GLY A O 1
ATOM 2152 N N . GLU A 1 270 ? -7.838 -16.144 17.389 1.00 96.19 270 GLU A N 1
ATOM 2153 C CA . GLU A 1 270 ? -6.540 -15.533 17.671 1.00 96.19 270 GLU A CA 1
ATOM 2154 C C . GLU A 1 270 ? -6.500 -14.060 17.243 1.00 96.19 270 GLU A C 1
ATOM 2156 O O . GLU A 1 270 ? -7.308 -13.586 16.442 1.00 96.19 270 GLU A O 1
ATOM 2161 N N . ALA A 1 271 ? -5.563 -13.317 17.825 1.00 97.50 271 ALA A N 1
ATOM 2162 C CA . ALA A 1 271 ? -5.271 -11.955 17.412 1.00 97.50 271 ALA A CA 1
ATOM 2163 C C . ALA A 1 271 ? -4.563 -11.945 16.049 1.00 97.50 271 ALA A C 1
ATOM 2165 O O . ALA A 1 271 ? -3.856 -12.888 15.692 1.00 97.50 271 ALA A O 1
ATOM 2166 N N . ILE A 1 272 ? -4.703 -10.844 15.313 1.00 97.38 272 ILE A N 1
ATOM 2167 C CA . ILE A 1 272 ? -3.965 -10.612 14.069 1.00 97.38 272 ILE A CA 1
ATOM 2168 C C . ILE A 1 272 ? -2.462 -10.661 14.359 1.00 97.38 272 ILE A C 1
ATOM 2170 O O . ILE A 1 272 ? -1.985 -10.072 15.339 1.00 97.38 272 ILE A O 1
ATOM 2174 N N . HIS A 1 273 ? -1.709 -11.348 13.498 1.00 94.31 273 HIS A N 1
ATOM 2175 C CA . HIS A 1 273 ? -0.259 -11.417 13.618 1.00 94.31 273 HIS A CA 1
ATOM 2176 C C . HIS A 1 273 ? 0.363 -10.011 13.622 1.00 94.31 273 HIS A C 1
ATOM 2178 O O . HIS A 1 273 ? -0.018 -9.164 12.813 1.00 94.31 273 HIS A O 1
ATOM 2184 N N . PRO A 1 274 ? 1.325 -9.741 14.522 1.00 93.75 274 PRO A N 1
ATOM 2185 C CA . PRO A 1 274 ? 1.911 -8.415 14.634 1.00 93.75 274 PRO A CA 1
ATOM 2186 C C . PRO A 1 274 ? 2.673 -8.046 13.360 1.00 93.75 274 PRO A C 1
ATOM 2188 O O . PRO A 1 274 ? 3.413 -8.857 12.800 1.00 93.75 274 PRO A O 1
ATOM 2191 N N . VAL A 1 275 ? 2.538 -6.788 12.949 1.00 95.12 275 VAL A N 1
ATOM 2192 C CA . VAL A 1 275 ? 3.287 -6.194 11.844 1.00 95.12 275 VAL A CA 1
ATOM 2193 C C . VAL A 1 275 ? 4.424 -5.298 12.342 1.00 95.12 275 VAL A C 1
ATOM 2195 O O . VAL A 1 275 ? 4.463 -4.848 13.493 1.00 95.12 275 VAL A O 1
ATOM 2198 N N . GLY A 1 276 ? 5.399 -5.080 11.460 1.00 94.12 276 GLY A N 1
ATOM 2199 C CA . GLY A 1 276 ? 6.568 -4.252 11.734 1.00 94.12 276 GLY A CA 1
ATOM 2200 C C . GLY A 1 276 ? 6.286 -2.751 11.682 1.00 94.12 276 GLY A C 1
ATOM 2201 O O . GLY A 1 276 ? 5.201 -2.299 11.326 1.00 94.12 276 GLY A O 1
ATOM 2202 N N . GLU A 1 277 ? 7.315 -1.983 12.016 1.00 95.38 277 GLU A N 1
ATOM 2203 C CA . GLU A 1 277 ? 7.320 -0.526 11.909 1.00 95.38 277 GLU A CA 1
ATOM 2204 C C . GLU A 1 277 ? 6.972 -0.057 10.485 1.00 95.38 277 GLU A C 1
ATOM 2206 O O . GLU A 1 277 ? 7.461 -0.611 9.497 1.00 95.38 277 GLU A O 1
ATOM 2211 N N . GLY A 1 278 ? 6.131 0.974 10.362 1.00 95.94 278 GLY A N 1
ATOM 2212 C CA . GLY A 1 278 ? 5.758 1.538 9.061 1.00 95.94 278 GLY A CA 1
ATOM 2213 C C . GLY A 1 278 ? 4.761 0.689 8.261 1.00 95.94 278 GLY A C 1
ATOM 2214 O O . GLY A 1 278 ? 4.364 1.101 7.169 1.00 95.94 278 GLY A O 1
ATOM 2215 N N . VAL A 1 279 ? 4.331 -0.460 8.793 1.00 96.94 279 VAL A N 1
ATOM 2216 C CA . VAL A 1 279 ? 3.340 -1.341 8.166 1.00 96.94 279 VAL A CA 1
ATOM 2217 C C . VAL A 1 279 ? 1.938 -1.008 8.671 1.00 96.94 279 VAL A C 1
ATOM 2219 O O . VAL A 1 279 ? 1.701 -0.860 9.868 1.00 96.94 279 VAL A O 1
ATOM 2222 N N . VAL A 1 280 ? 1.000 -0.906 7.737 1.00 97.69 280 VAL A N 1
ATOM 2223 C CA . VAL A 1 280 ? -0.426 -0.701 7.985 1.00 97.69 280 VAL A CA 1
ATOM 2224 C C . VAL A 1 280 ? -1.111 -2.064 7.967 1.00 97.69 280 VAL A C 1
ATOM 2226 O O . VAL A 1 280 ? -1.031 -2.779 6.968 1.00 97.69 280 VAL A O 1
ATOM 2229 N N . MET A 1 281 ? -1.813 -2.429 9.041 1.00 97.19 281 MET A N 1
ATOM 2230 C CA . MET A 1 281 ? -2.751 -3.550 8.974 1.00 97.19 281 MET A CA 1
ATOM 2231 C C . MET A 1 281 ? -3.972 -3.092 8.188 1.00 97.19 281 MET A C 1
ATOM 2233 O O . MET A 1 281 ? -4.559 -2.061 8.521 1.00 97.19 281 MET A O 1
ATOM 2237 N N . LYS A 1 282 ? -4.355 -3.845 7.158 1.00 95.88 282 LYS A N 1
ATOM 2238 C CA . LYS A 1 282 ? -5.556 -3.581 6.364 1.00 95.88 282 LYS A CA 1
ATOM 2239 C C . LYS A 1 282 ? -6.521 -4.749 6.475 1.00 95.88 282 LYS A C 1
ATOM 2241 O O . LYS A 1 282 ? -6.076 -5.891 6.557 1.00 95.88 282 LYS A O 1
ATOM 2246 N N . ARG A 1 283 ? -7.818 -4.448 6.439 1.00 95.56 283 ARG A N 1
ATOM 2247 C CA . ARG A 1 283 ? -8.888 -5.443 6.338 1.00 95.56 283 ARG A CA 1
ATOM 2248 C C . ARG A 1 283 ? -9.129 -5.812 4.870 1.00 95.56 283 ARG A C 1
ATOM 2250 O O . ARG A 1 283 ? -9.308 -4.937 4.024 1.00 95.56 283 ARG A O 1
ATOM 2257 N N . ASN A 1 284 ? -9.145 -7.107 4.596 1.00 93.12 284 ASN A N 1
ATOM 2258 C CA . ASN A 1 284 ? -9.362 -7.771 3.323 1.00 93.12 284 ASN A CA 1
ATOM 2259 C C . ASN A 1 284 ? -10.850 -7.881 3.004 1.00 93.12 284 ASN A C 1
ATOM 2261 O O . ASN A 1 284 ? -11.518 -8.863 3.318 1.00 93.12 284 ASN A O 1
ATOM 2265 N N . GLY A 1 285 ? -11.362 -6.832 2.363 1.00 89.56 285 GLY A N 1
ATOM 2266 C CA . GLY A 1 285 ? -12.767 -6.729 1.995 1.00 89.56 285 GLY A CA 1
ATOM 2267 C C . GLY A 1 285 ? -13.637 -6.171 3.119 1.00 89.56 285 GLY A C 1
ATOM 2268 O O . GLY A 1 285 ? -13.154 -5.554 4.069 1.00 89.56 285 GLY A O 1
ATOM 2269 N N . TRP A 1 286 ? -14.950 -6.321 2.951 1.00 92.38 286 TRP A N 1
ATOM 2270 C CA . TRP A 1 286 ? -15.979 -5.758 3.839 1.00 92.38 286 TRP A CA 1
ATOM 2271 C C . TRP A 1 286 ? -16.814 -6.837 4.539 1.00 92.38 286 TRP A C 1
ATOM 2273 O O . TRP A 1 286 ? -17.817 -6.522 5.175 1.00 92.38 286 TRP A O 1
ATOM 2283 N N . GLU A 1 287 ? -16.436 -8.107 4.391 1.00 90.62 287 GLU A N 1
ATOM 2284 C CA . GLU A 1 287 ? -17.061 -9.203 5.125 1.00 90.62 287 GLU A CA 1
ATOM 2285 C C . GLU A 1 287 ? -16.457 -9.269 6.527 1.00 90.62 287 GLU A C 1
ATOM 2287 O O . GLU A 1 287 ? -15.260 -9.492 6.676 1.00 90.62 287 GLU A O 1
ATOM 2292 N N . ASP A 1 288 ? -17.291 -9.073 7.547 1.00 91.19 288 ASP A N 1
ATOM 2293 C CA . ASP A 1 288 ? -16.880 -9.129 8.948 1.00 91.19 288 ASP A CA 1
ATOM 2294 C C . ASP A 1 288 ? -17.179 -10.511 9.549 1.00 91.19 288 ASP A C 1
ATOM 2296 O O . ASP A 1 288 ? -18.303 -10.845 9.930 1.00 91.19 288 ASP A O 1
ATOM 2300 N N . THR A 1 289 ? -16.149 -11.345 9.612 1.00 93.81 289 THR A N 1
ATOM 2301 C CA . THR A 1 289 ? -16.132 -12.639 10.306 1.00 93.81 289 THR A CA 1
ATOM 2302 C C . THR A 1 289 ? -15.763 -12.498 11.785 1.00 93.81 289 THR A C 1
ATOM 2304 O O . THR A 1 289 ? -15.896 -13.472 12.528 1.00 93.81 289 THR A O 1
ATOM 2307 N N . ASN A 1 290 ? -15.361 -11.299 12.229 1.00 94.88 290 ASN A N 1
ATOM 2308 C CA . ASN A 1 290 ? -14.834 -11.007 13.559 1.00 94.88 290 ASN A CA 1
ATOM 2309 C C . ASN A 1 290 ? -13.604 -11.875 13.905 1.00 94.88 290 ASN A C 1
ATOM 2311 O O . ASN A 1 290 ? -13.473 -12.339 15.040 1.00 94.88 290 ASN A O 1
ATOM 2315 N N . THR A 1 291 ? -12.726 -12.154 12.931 1.00 96.38 291 THR A N 1
ATOM 2316 C CA . THR A 1 291 ? -11.510 -12.968 13.133 1.00 96.38 291 THR A CA 1
ATOM 2317 C C . THR A 1 291 ? -10.276 -12.362 12.462 1.00 96.38 291 THR A C 1
ATOM 2319 O O . THR A 1 291 ? -10.370 -11.497 11.592 1.00 96.38 291 THR A O 1
ATOM 2322 N N . SER A 1 292 ? -9.087 -12.863 12.817 1.00 95.94 292 SER A N 1
ATOM 2323 C CA . SER A 1 292 ? -7.822 -12.442 12.200 1.00 95.94 292 SER A CA 1
ATOM 2324 C C . SER A 1 292 ? -7.722 -12.757 10.704 1.00 95.94 292 SER A C 1
ATOM 2326 O O . SER A 1 292 ? -6.933 -12.112 10.017 1.00 95.94 292 SER A O 1
ATOM 2328 N N . TYR A 1 293 ? -8.525 -13.696 10.191 1.00 94.25 293 TYR A N 1
ATOM 2329 C CA . TYR A 1 293 ? -8.510 -14.128 8.788 1.00 94.25 293 TYR A CA 1
ATOM 2330 C C . TYR A 1 293 ? -8.735 -12.968 7.810 1.00 94.25 293 TYR A C 1
ATOM 2332 O O . TYR A 1 293 ? -8.119 -12.900 6.751 1.00 94.25 293 TYR A O 1
ATOM 2340 N N . GLU A 1 294 ? -9.567 -12.002 8.188 1.00 93.81 294 GLU A N 1
ATOM 2341 C CA . GLU A 1 294 ? -9.857 -10.828 7.362 1.00 93.81 294 GLU A CA 1
ATOM 2342 C C . GLU A 1 294 ? -8.688 -9.855 7.266 1.00 93.81 294 GLU A C 1
ATOM 2344 O O . GLU A 1 294 ? -8.779 -8.870 6.556 1.00 93.81 294 GLU A O 1
ATOM 2349 N N . TRP A 1 295 ? -7.601 -10.066 7.992 1.00 94.94 295 TRP A N 1
ATOM 2350 C CA . TRP A 1 295 ? -6.434 -9.186 7.976 1.00 94.94 295 TRP A CA 1
ATOM 2351 C C . TRP A 1 295 ? -5.239 -9.856 7.300 1.00 94.94 295 TRP A C 1
ATOM 2353 O O . TRP A 1 295 ? -4.145 -9.291 7.241 1.00 94.94 295 TRP A O 1
ATOM 2363 N N . GLU A 1 296 ? -5.449 -11.061 6.770 1.00 89.19 296 GLU A N 1
ATOM 2364 C CA . GLU A 1 296 ? -4.459 -11.797 6.007 1.00 89.19 296 GLU A CA 1
ATOM 2365 C C . GLU A 1 296 ? -4.448 -11.311 4.555 1.00 89.19 296 GLU A C 1
ATOM 2367 O O . GLU A 1 296 ? -5.427 -11.407 3.810 1.00 89.19 296 GLU A O 1
ATOM 2372 N N . TYR A 1 297 ? -3.288 -10.801 4.153 1.00 85.19 297 TYR A N 1
ATOM 2373 C CA . TYR A 1 297 ? -2.989 -10.392 2.792 1.00 85.19 297 TYR A CA 1
ATOM 2374 C C . TYR A 1 297 ? -1.705 -11.058 2.316 1.00 85.19 297 TYR A C 1
ATOM 2376 O O . TYR A 1 297 ? -0.757 -11.244 3.078 1.00 85.19 297 TYR A O 1
ATOM 2384 N N . ASN A 1 298 ? -1.633 -11.330 1.015 1.00 80.38 298 ASN A N 1
ATOM 2385 C CA . ASN A 1 298 ? -0.396 -11.745 0.350 1.00 80.38 298 ASN A CA 1
ATOM 2386 C C . ASN A 1 298 ? 0.593 -10.585 0.126 1.00 80.38 298 ASN A C 1
ATOM 2388 O O . ASN A 1 298 ? 1.673 -10.766 -0.433 1.00 80.38 298 ASN A O 1
ATOM 2392 N N . ARG A 1 299 ? 0.245 -9.385 0.597 1.00 87.44 299 ARG A N 1
ATOM 2393 C CA . ARG A 1 299 ? 1.027 -8.161 0.483 1.00 87.44 299 ARG A CA 1
ATOM 2394 C C . ARG A 1 299 ? 1.250 -7.534 1.855 1.00 87.44 299 ARG A C 1
ATOM 2396 O O . ARG A 1 299 ? 0.343 -7.439 2.674 1.00 87.44 299 ARG A O 1
ATOM 2403 N N . THR A 1 300 ? 2.443 -6.978 2.052 1.00 90.88 300 THR A N 1
ATOM 2404 C CA . THR A 1 300 ? 2.709 -6.015 3.128 1.00 90.88 300 THR A CA 1
ATOM 2405 C C . THR A 1 300 ? 2.350 -4.598 2.677 1.00 90.88 300 THR A C 1
ATOM 2407 O O . THR A 1 300 ? 2.923 -4.097 1.707 1.00 90.88 300 THR A O 1
ATOM 2410 N N . TYR A 1 301 ? 1.436 -3.935 3.387 1.00 95.19 301 TYR A N 1
ATOM 2411 C CA . TYR A 1 301 ? 1.091 -2.534 3.141 1.00 95.19 301 TYR A CA 1
ATOM 2412 C C . TYR A 1 301 ? 2.003 -1.620 3.949 1.00 95.19 301 TYR A C 1
ATOM 2414 O O . TYR A 1 301 ? 1.912 -1.573 5.171 1.00 95.19 301 TYR A O 1
ATOM 2422 N N . VAL A 1 302 ? 2.878 -0.880 3.277 1.00 96.00 302 VAL A N 1
ATOM 2423 C CA . VAL A 1 302 ? 3.696 0.156 3.926 1.00 96.00 302 VAL A CA 1
ATOM 2424 C C . VAL A 1 302 ? 2.982 1.498 3.804 1.00 96.00 302 VAL A C 1
ATOM 2426 O O . VAL A 1 302 ? 2.401 1.799 2.759 1.00 96.00 302 VAL A O 1
ATOM 2429 N N . ILE A 1 303 ? 3.019 2.308 4.862 1.00 96.00 303 ILE A N 1
ATOM 2430 C CA . ILE A 1 303 ? 2.410 3.642 4.866 1.00 96.00 303 ILE A CA 1
ATOM 2431 C C . ILE A 1 303 ? 2.885 4.480 3.663 1.00 96.00 303 ILE A C 1
ATOM 2433 O O . ILE A 1 303 ? 4.070 4.507 3.327 1.00 96.00 303 ILE A O 1
ATOM 2437 N N . GLY A 1 304 ? 1.934 5.126 2.984 1.00 93.94 304 GLY A N 1
ATOM 2438 C CA . GLY A 1 304 ? 2.177 5.945 1.791 1.00 93.94 304 GLY A CA 1
ATOM 2439 C C . GLY A 1 304 ? 2.295 5.183 0.469 1.00 93.94 304 GLY A C 1
ATOM 2440 O O . GLY A 1 304 ? 2.300 5.821 -0.587 1.00 93.94 304 GLY A O 1
ATOM 2441 N N . GLN A 1 305 ? 2.352 3.846 0.475 1.00 95.25 305 GLN A N 1
ATOM 2442 C CA . GLN A 1 305 ? 2.281 3.079 -0.772 1.00 95.25 305 GLN A CA 1
ATOM 2443 C C . GLN A 1 305 ? 0.966 3.313 -1.516 1.00 95.25 305 GLN A C 1
ATOM 2445 O O . GLN A 1 305 ? -0.079 3.570 -0.916 1.00 95.25 305 GLN A O 1
ATOM 2450 N N . SER A 1 306 ? 1.035 3.173 -2.837 1.00 94.69 306 SER A N 1
ATOM 2451 C CA . SER A 1 306 ? -0.140 3.133 -3.695 1.00 94.69 306 SER A CA 1
ATOM 2452 C C . SER A 1 306 ? -1.020 1.904 -3.426 1.00 94.69 306 SER A C 1
ATOM 2454 O O . SER A 1 306 ? -0.653 0.966 -2.709 1.00 94.69 306 SER A O 1
ATOM 2456 N N . SER 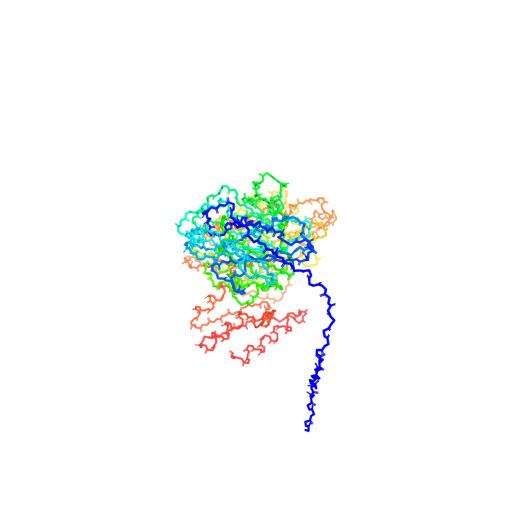A 1 307 ? -2.217 1.936 -4.010 1.00 92.94 307 SER A N 1
ATOM 2457 C CA . SER A 1 307 ? -3.152 0.811 -4.051 1.00 92.94 307 SER A CA 1
ATOM 2458 C C . SER A 1 307 ? -3.944 0.834 -5.365 1.00 92.94 307 SER A C 1
ATOM 2460 O O . SER A 1 307 ? -5.174 0.768 -5.370 1.00 92.94 307 SER A O 1
ATOM 2462 N N . PHE A 1 308 ? -3.241 1.007 -6.487 1.00 95.94 308 PHE A N 1
ATOM 2463 C CA . PHE A 1 308 ? -3.830 0.986 -7.824 1.00 95.94 308 PHE A CA 1
ATOM 2464 C C . PHE A 1 308 ? -4.358 -0.414 -8.165 1.00 95.94 308 PHE A C 1
ATOM 2466 O O . PHE A 1 308 ? -3.690 -1.425 -7.949 1.00 95.94 308 PHE A O 1
ATOM 2473 N N . GLY A 1 309 ? -5.542 -0.473 -8.777 1.00 95.38 309 GLY A N 1
ATOM 2474 C CA . GLY A 1 309 ? -5.988 -1.689 -9.457 1.00 95.38 309 GLY A CA 1
ATOM 2475 C C . GLY A 1 309 ? -5.119 -1.989 -10.681 1.00 95.38 309 GLY A C 1
ATOM 2476 O O . GLY A 1 309 ? -4.486 -1.085 -11.236 1.00 95.38 309 GLY A O 1
ATOM 2477 N N . ALA A 1 310 ? -5.104 -3.250 -11.114 1.00 96.44 310 ALA A N 1
ATOM 2478 C CA . ALA A 1 310 ? -4.488 -3.617 -12.382 1.00 96.44 310 ALA A CA 1
ATOM 2479 C C . ALA A 1 310 ? -5.210 -2.916 -13.539 1.00 96.44 310 ALA A C 1
ATOM 2481 O O . ALA A 1 310 ? -6.425 -2.689 -13.503 1.00 96.44 310 ALA A O 1
ATOM 2482 N N . TRP A 1 311 ? -4.463 -2.561 -14.579 1.00 97.62 311 TRP A N 1
ATOM 2483 C CA . TRP A 1 311 ? -5.073 -2.049 -15.796 1.00 97.62 311 TRP A CA 1
ATOM 2484 C C . TRP A 1 311 ? -5.386 -3.213 -16.723 1.00 97.62 311 TRP A C 1
ATOM 2486 O O . TRP A 1 311 ? -4.500 -3.997 -17.057 1.00 97.62 311 TRP A O 1
ATOM 2496 N N . HIS A 1 312 ? -6.634 -3.287 -17.178 1.00 96.69 312 HIS A N 1
ATOM 2497 C CA . HIS A 1 312 ? -7.073 -4.210 -18.216 1.00 96.69 312 HIS A CA 1
ATOM 2498 C C . HIS A 1 312 ? -7.675 -3.409 -19.354 1.00 96.69 312 HIS A C 1
ATOM 2500 O O . HIS A 1 312 ? -8.576 -2.593 -19.143 1.00 96.69 312 HIS A O 1
ATOM 2506 N N . GLY A 1 313 ? -7.224 -3.669 -20.570 1.00 95.94 313 GLY A N 1
ATOM 2507 C CA . GLY A 1 313 ? -7.759 -2.960 -21.714 1.00 95.94 313 GLY A CA 1
ATOM 2508 C C . GLY A 1 313 ? -7.288 -3.528 -23.030 1.00 95.94 313 GLY A C 1
ATOM 2509 O O . GLY A 1 313 ? -6.660 -4.584 -23.104 1.00 95.94 313 GLY A O 1
ATOM 2510 N N . ARG A 1 314 ? -7.631 -2.801 -24.087 1.00 96.38 314 ARG A N 1
ATOM 2511 C CA . ARG A 1 314 ? -7.184 -3.089 -25.440 1.00 96.38 314 ARG A CA 1
ATOM 2512 C C . ARG A 1 314 ? -6.104 -2.089 -25.827 1.00 96.38 314 ARG A C 1
ATOM 2514 O O . ARG A 1 314 ? -6.235 -0.909 -25.518 1.00 96.38 314 ARG A O 1
ATOM 2521 N N . VAL A 1 315 ? -5.065 -2.583 -26.481 1.00 96.81 315 VAL A N 1
ATOM 2522 C CA . VAL A 1 315 ? -4.028 -1.785 -27.146 1.00 96.81 315 VAL A CA 1
ATOM 2523 C C . VAL A 1 315 ? -4.190 -1.944 -28.653 1.00 96.81 315 VAL A C 1
ATOM 2525 O O . VAL A 1 315 ? -4.754 -2.949 -29.087 1.00 96.81 315 VAL A O 1
ATOM 2528 N N . ASP A 1 316 ? -3.719 -0.979 -29.436 1.00 95.94 316 ASP A N 1
ATOM 2529 C CA . ASP A 1 316 ? -3.939 -0.906 -30.890 1.00 95.94 316 ASP A CA 1
ATOM 2530 C C . ASP A 1 316 ? -2.770 -1.426 -31.727 1.00 95.94 316 ASP A C 1
ATOM 2532 O O . ASP A 1 316 ? -2.913 -1.713 -32.917 1.00 95.94 316 ASP A O 1
ATOM 2536 N N . GLY A 1 317 ? -1.625 -1.613 -31.086 1.00 96.25 317 GLY A N 1
ATOM 2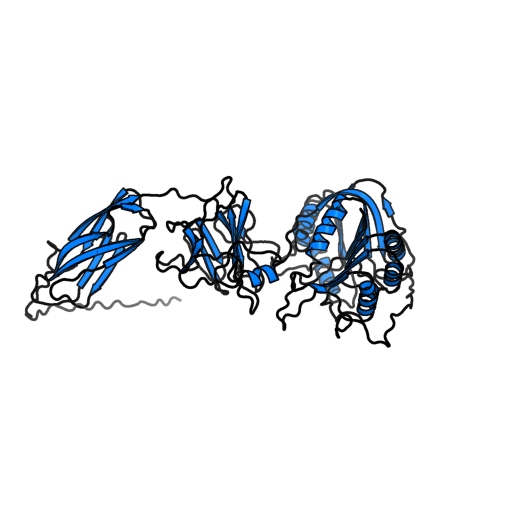537 C CA . GLY A 1 317 ? -0.466 -2.240 -31.682 1.00 96.25 317 GLY A CA 1
ATOM 2538 C C . GLY A 1 317 ? 0.684 -2.324 -30.695 1.00 96.25 317 GLY A C 1
ATOM 2539 O O . GLY A 1 317 ? 0.645 -1.755 -29.597 1.00 96.25 317 GLY A O 1
ATOM 2540 N N . CYS A 1 318 ? 1.722 -3.055 -31.085 1.00 97.50 318 CYS A N 1
ATOM 2541 C CA . CYS A 1 318 ? 2.954 -3.101 -30.326 1.00 97.50 318 CYS A CA 1
ATOM 2542 C C . CYS A 1 318 ? 4.193 -3.352 -31.185 1.00 97.50 318 CYS A C 1
ATOM 2544 O O . CYS A 1 318 ? 4.125 -3.843 -32.314 1.00 97.50 318 CYS A O 1
ATOM 2546 N N . ILE A 1 319 ? 5.344 -3.028 -30.603 1.00 98.38 319 ILE A N 1
ATOM 2547 C CA . ILE A 1 319 ? 6.657 -3.439 -31.091 1.00 98.38 319 ILE A CA 1
ATOM 2548 C C . ILE A 1 319 ? 7.287 -4.279 -29.987 1.00 98.38 319 ILE A C 1
ATOM 2550 O O . ILE A 1 319 ? 7.685 -3.735 -28.959 1.00 98.38 319 ILE A O 1
ATOM 2554 N N . ALA A 1 320 ? 7.378 -5.590 -30.184 1.00 98.25 320 ALA A N 1
ATOM 2555 C CA . ALA A 1 320 ? 8.141 -6.454 -29.292 1.00 98.25 320 ALA A CA 1
ATOM 2556 C C . ALA A 1 320 ? 9.611 -6.470 -29.731 1.00 98.25 320 ALA A C 1
ATOM 2558 O O . ALA A 1 320 ? 9.921 -6.600 -30.919 1.00 98.25 320 ALA A O 1
ATOM 2559 N N . PHE A 1 321 ? 10.522 -6.325 -28.775 1.00 98.44 321 PHE A N 1
ATOM 2560 C CA . PHE A 1 321 ? 11.956 -6.257 -29.028 1.00 98.44 321 PHE A CA 1
ATOM 2561 C C . PHE A 1 321 ? 12.747 -6.977 -27.936 1.00 98.44 321 PHE A C 1
ATOM 2563 O O . PHE A 1 321 ? 12.252 -7.234 -26.839 1.00 98.44 321 PHE A O 1
ATOM 2570 N N . CYS A 1 322 ? 14.001 -7.305 -28.238 1.00 97.75 322 CYS A N 1
ATOM 2571 C CA . CYS A 1 322 ? 14.901 -7.939 -27.285 1.00 97.75 322 CYS A CA 1
ATOM 2572 C C . CYS A 1 322 ? 16.315 -7.362 -27.358 1.00 97.75 322 CYS A C 1
ATOM 2574 O O . CYS A 1 322 ? 16.752 -6.811 -28.376 1.00 97.75 322 CYS A O 1
ATOM 2576 N N . SER A 1 323 ? 17.024 -7.500 -26.246 1.00 97.31 323 SER A N 1
ATOM 2577 C CA . SER A 1 323 ? 18.439 -7.185 -26.102 1.00 97.31 323 SER A CA 1
ATOM 2578 C C . SER A 1 323 ? 19.270 -8.471 -26.187 1.00 97.31 323 SER A C 1
ATOM 2580 O O . SER A 1 323 ? 18.809 -9.506 -25.694 1.00 97.31 323 SER A O 1
ATOM 2582 N N . PRO A 1 324 ? 20.461 -8.456 -26.811 1.00 97.44 324 PRO A N 1
ATOM 2583 C CA . PRO A 1 324 ? 21.134 -7.309 -27.436 1.00 97.44 324 PRO A CA 1
ATOM 2584 C C . PRO A 1 324 ? 20.689 -7.019 -28.884 1.00 97.44 324 PRO A C 1
ATOM 2586 O O . PRO A 1 324 ? 21.195 -6.103 -29.522 1.00 97.44 324 PRO A O 1
ATOM 2589 N N . ASP A 1 325 ? 19.765 -7.802 -29.439 1.00 98.00 325 ASP A N 1
ATOM 2590 C CA . ASP A 1 325 ? 19.490 -7.853 -30.878 1.00 98.00 325 ASP A CA 1
ATOM 2591 C C . ASP A 1 325 ? 18.982 -6.548 -31.513 1.00 98.00 325 ASP A C 1
ATOM 2593 O O . ASP A 1 325 ? 19.353 -6.221 -32.647 1.00 98.00 325 ASP A O 1
ATOM 2597 N N . CYS A 1 326 ? 18.077 -5.834 -30.838 1.00 97.81 326 CYS A N 1
ATOM 2598 C CA . CYS A 1 326 ? 17.420 -4.659 -31.417 1.00 97.81 326 CYS A CA 1
ATOM 2599 C C . CYS A 1 326 ? 16.929 -3.601 -30.415 1.00 97.81 326 CYS A C 1
ATOM 2601 O O . CYS A 1 326 ? 16.395 -2.580 -30.853 1.00 97.81 326 CYS A O 1
ATOM 2603 N N . SER A 1 327 ? 17.141 -3.800 -29.109 1.00 98.00 327 SER A N 1
ATOM 2604 C CA . SER A 1 327 ? 16.691 -2.899 -28.036 1.00 98.00 327 SER A CA 1
ATOM 2605 C C . SER A 1 327 ? 17.137 -1.449 -28.239 1.00 98.00 327 SER A C 1
ATOM 2607 O O . SER A 1 327 ? 16.29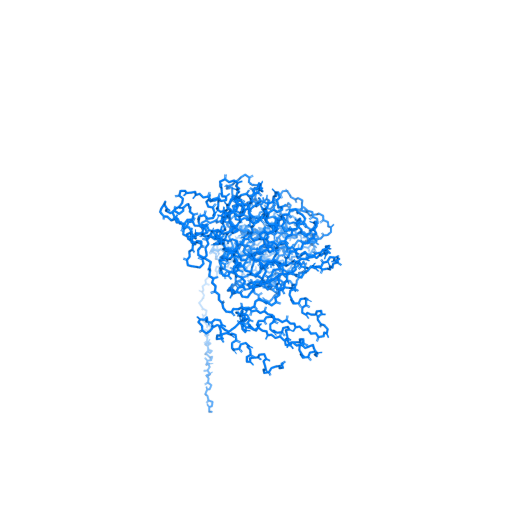0 -0.561 -28.290 1.00 98.00 327 SER A O 1
ATOM 2609 N N . TYR A 1 328 ? 18.435 -1.206 -28.457 1.00 98.00 328 TYR A N 1
ATOM 2610 C CA . TYR A 1 328 ? 18.962 0.151 -28.646 1.00 98.00 328 TYR A CA 1
ATOM 2611 C C . TYR A 1 328 ? 18.306 0.871 -29.822 1.00 98.00 328 TYR A C 1
ATOM 2613 O O . TYR A 1 328 ? 17.867 2.003 -29.667 1.00 98.00 328 TYR A O 1
ATOM 2621 N N . LYS A 1 329 ? 18.171 0.194 -30.971 1.00 97.69 329 LYS A N 1
ATOM 2622 C CA . LYS A 1 329 ? 17.564 0.766 -32.182 1.00 97.69 329 LYS A CA 1
ATOM 2623 C C . LYS A 1 329 ? 16.091 1.134 -31.982 1.00 97.69 329 LYS A C 1
ATOM 2625 O O . LYS A 1 329 ? 15.643 2.143 -32.518 1.00 97.69 329 LYS A O 1
ATOM 2630 N N . VAL A 1 330 ? 15.325 0.286 -31.293 1.00 98.25 330 VAL A N 1
ATOM 2631 C CA . VAL A 1 330 ? 13.899 0.546 -31.045 1.00 98.25 330 VAL A CA 1
ATOM 2632 C C . VAL A 1 330 ? 13.746 1.693 -30.055 1.00 98.25 330 VAL A C 1
ATOM 2634 O O . VAL A 1 330 ? 13.049 2.654 -30.361 1.00 98.25 330 VAL A O 1
ATOM 2637 N N . ILE A 1 331 ? 14.444 1.629 -28.917 1.00 97.75 331 ILE A N 1
ATOM 2638 C CA . ILE A 1 331 ? 14.361 2.654 -27.874 1.00 97.75 331 ILE A CA 1
ATOM 2639 C C . ILE A 1 331 ? 14.786 4.013 -28.431 1.00 97.75 331 ILE A C 1
ATOM 2641 O O . ILE A 1 331 ? 14.008 4.957 -28.335 1.00 97.75 331 ILE A O 1
ATOM 2645 N N . SER A 1 332 ? 15.953 4.116 -29.079 1.00 96.88 332 SER A N 1
ATOM 2646 C CA . SER A 1 332 ? 16.425 5.387 -29.645 1.00 96.88 332 SER A CA 1
ATOM 2647 C C . SER A 1 332 ? 15.421 5.996 -30.623 1.00 96.88 332 SER A C 1
ATOM 2649 O O . SER A 1 332 ? 15.093 7.174 -30.506 1.00 96.88 332 SER A O 1
ATOM 2651 N N . SER A 1 333 ? 14.865 5.181 -31.527 1.00 96.12 333 SER A N 1
ATOM 2652 C CA . SER A 1 333 ? 13.891 5.648 -32.515 1.00 96.12 333 SER A CA 1
ATOM 2653 C C . SER A 1 333 ? 12.597 6.160 -31.884 1.00 96.12 333 SER A C 1
ATOM 2655 O O . SER A 1 333 ? 12.004 7.095 -32.416 1.00 96.12 333 SER A O 1
ATOM 2657 N N . GLU A 1 334 ? 12.134 5.567 -30.783 1.00 95.88 334 GLU A N 1
ATOM 2658 C CA . GLU A 1 334 ? 10.955 6.069 -30.075 1.00 95.88 334 GLU A CA 1
ATOM 2659 C C . GLU A 1 334 ? 11.263 7.346 -29.280 1.00 95.88 334 GLU A C 1
ATOM 2661 O O . GLU A 1 334 ? 10.441 8.261 -29.267 1.00 95.88 334 GLU A O 1
ATOM 2666 N N . MET A 1 335 ? 12.459 7.467 -28.687 1.00 93.94 335 MET A N 1
ATOM 2667 C CA . MET A 1 335 ? 12.856 8.687 -27.966 1.00 93.94 335 MET A CA 1
ATOM 2668 C C . MET A 1 335 ? 12.956 9.899 -28.901 1.00 93.94 335 MET A C 1
ATOM 2670 O O . MET A 1 335 ? 12.522 10.988 -28.536 1.00 93.94 335 MET A O 1
ATOM 2674 N N . GLU A 1 336 ? 13.460 9.713 -30.125 1.00 92.19 336 GLU A N 1
ATOM 2675 C CA . GLU A 1 336 ? 13.562 10.772 -31.143 1.00 92.19 336 GLU A CA 1
ATOM 2676 C C . GLU A 1 336 ? 12.199 11.348 -31.576 1.00 92.19 336 GLU A C 1
ATOM 2678 O O . GLU A 1 336 ? 12.140 12.465 -32.090 1.00 92.19 336 GLU A O 1
ATOM 2683 N N . LYS A 1 337 ? 11.101 10.602 -31.390 1.00 89.19 337 LYS A N 1
ATOM 2684 C CA . LYS A 1 337 ? 9.742 11.000 -31.805 1.00 89.19 337 LYS A CA 1
ATOM 2685 C C . LYS A 1 337 ? 8.954 11.721 -30.710 1.00 89.19 337 LYS A C 1
ATOM 2687 O O . LYS A 1 337 ? 7.863 12.214 -30.988 1.00 89.19 337 LYS A O 1
ATOM 2692 N N . ALA A 1 338 ? 9.436 11.717 -29.470 1.00 91.31 338 ALA A N 1
ATOM 2693 C CA . ALA A 1 338 ? 8.662 12.164 -28.320 1.00 91.31 338 ALA A CA 1
ATOM 2694 C C . ALA A 1 338 ? 8.729 13.689 -28.121 1.00 91.31 338 ALA A C 1
ATOM 2696 O O . ALA A 1 338 ? 9.807 14.271 -28.083 1.00 91.31 338 ALA A O 1
ATOM 2697 N N . ASP A 1 339 ? 7.577 14.326 -27.886 1.00 91.75 339 ASP A N 1
ATOM 2698 C CA . ASP A 1 339 ? 7.503 15.736 -27.454 1.00 91.75 339 ASP A CA 1
ATOM 2699 C C . ASP A 1 339 ? 7.525 15.885 -25.921 1.00 91.75 339 ASP A C 1
ATOM 2701 O O . ASP A 1 339 ? 7.983 16.883 -25.360 1.00 91.75 339 ASP A O 1
ATOM 2705 N N . LYS A 1 340 ? 6.997 14.889 -25.208 1.00 94.88 340 LYS A N 1
ATOM 2706 C CA . LYS A 1 340 ? 6.982 14.809 -23.746 1.00 94.88 340 LYS A CA 1
ATOM 2707 C C . LYS A 1 340 ? 7.271 13.376 -23.358 1.00 94.88 340 LYS A C 1
ATOM 2709 O O . LYS A 1 340 ? 6.656 12.461 -23.903 1.00 94.88 340 LYS A O 1
ATOM 2714 N N . ILE A 1 341 ? 8.166 13.203 -22.397 1.00 96.31 341 ILE A N 1
ATOM 2715 C CA . ILE A 1 341 ? 8.635 11.895 -21.979 1.00 96.31 341 ILE A CA 1
ATOM 2716 C C . ILE A 1 341 ? 8.701 11.794 -20.456 1.00 96.31 341 ILE A C 1
ATOM 2718 O O . ILE A 1 341 ? 9.188 12.693 -19.764 1.00 96.31 341 ILE A O 1
ATOM 2722 N N . CYS A 1 342 ? 8.184 10.692 -19.926 1.00 98.12 342 CYS A N 1
ATOM 2723 C CA . CYS A 1 342 ? 8.364 10.293 -18.535 1.00 98.12 342 CYS A CA 1
ATOM 2724 C C . CYS A 1 342 ? 9.091 8.965 -18.477 1.00 98.12 342 CYS A C 1
ATOM 2726 O O . CYS A 1 342 ? 8.657 8.007 -19.106 1.00 98.12 342 CYS A O 1
ATOM 2728 N N . ILE A 1 343 ? 10.200 8.933 -17.746 1.00 98.44 343 ILE A N 1
ATOM 2729 C CA . ILE A 1 343 ? 11.107 7.792 -17.657 1.00 98.44 343 ILE A CA 1
ATOM 2730 C C . ILE A 1 343 ? 11.149 7.346 -16.201 1.00 98.44 343 ILE A C 1
ATOM 2732 O O . ILE A 1 343 ? 11.532 8.133 -15.336 1.00 98.44 343 ILE A O 1
ATOM 2736 N N . ASN A 1 344 ? 10.779 6.098 -15.926 1.00 98.56 344 ASN A N 1
ATOM 2737 C CA . ASN A 1 344 ? 10.978 5.485 -14.620 1.00 98.56 344 ASN A CA 1
ATOM 2738 C C . ASN A 1 344 ? 11.900 4.273 -14.756 1.00 98.56 344 ASN A C 1
ATOM 2740 O O . ASN A 1 344 ? 11.561 3.329 -15.470 1.00 98.56 344 ASN A O 1
ATOM 2744 N N . LEU A 1 345 ? 13.059 4.308 -14.100 1.00 98.00 345 LEU A N 1
ATOM 2745 C CA . LEU A 1 345 ? 14.080 3.265 -14.187 1.00 98.00 345 LEU A CA 1
ATOM 2746 C C . LEU A 1 345 ? 14.686 2.982 -12.811 1.00 98.00 345 LEU A C 1
ATOM 2748 O O . LEU A 1 345 ? 14.762 3.855 -11.953 1.00 98.00 345 LEU A O 1
ATOM 2752 N N . TYR A 1 346 ? 15.208 1.770 -12.628 1.00 96.62 346 TYR A N 1
ATOM 2753 C CA . TYR A 1 346 ? 16.042 1.471 -11.459 1.00 96.62 346 TYR A CA 1
ATOM 2754 C C . TYR A 1 346 ? 17.433 2.091 -11.595 1.00 96.62 346 TYR A C 1
ATOM 2756 O O . TYR A 1 346 ? 17.892 2.740 -10.663 1.00 96.62 346 TYR A O 1
ATOM 2764 N N . THR A 1 347 ? 18.079 1.910 -12.755 1.00 96.44 347 THR A N 1
ATOM 2765 C CA . THR A 1 347 ? 19.351 2.561 -13.094 1.00 96.44 347 THR A CA 1
ATOM 2766 C C . THR A 1 347 ? 19.419 2.980 -14.561 1.00 96.44 347 THR A C 1
ATOM 2768 O O . THR A 1 347 ? 18.880 2.300 -15.444 1.00 96.44 347 THR A O 1
ATOM 2771 N N . PHE A 1 348 ? 20.128 4.080 -14.821 1.00 97.88 348 PHE A N 1
ATOM 2772 C CA . PHE A 1 348 ? 20.380 4.626 -16.153 1.00 97.88 348 PHE A CA 1
ATOM 2773 C C . PHE A 1 348 ? 21.845 5.063 -16.290 1.00 97.88 348 PHE A C 1
ATOM 2775 O O . PHE A 1 348 ? 22.267 6.068 -15.734 1.00 97.88 348 PHE A O 1
ATOM 2782 N N . THR A 1 349 ? 22.632 4.301 -17.054 1.00 97.62 349 THR A N 1
ATOM 2783 C CA . THR A 1 349 ? 24.084 4.493 -17.229 1.00 97.62 349 THR A CA 1
ATOM 2784 C C . THR A 1 349 ? 24.550 4.460 -18.689 1.00 97.62 349 THR A C 1
ATOM 2786 O O . THR A 1 349 ? 25.751 4.441 -18.945 1.00 97.62 349 THR A O 1
ATOM 2789 N N . ASN A 1 350 ? 23.636 4.437 -19.665 1.00 97.81 350 ASN A N 1
ATOM 2790 C CA . ASN A 1 350 ? 23.972 4.439 -21.089 1.00 97.81 350 ASN A CA 1
ATOM 2791 C C . ASN A 1 350 ? 24.093 5.881 -21.641 1.00 97.81 350 ASN A C 1
ATOM 2793 O O . ASN A 1 350 ? 23.063 6.529 -21.854 1.00 97.81 350 ASN A O 1
ATOM 2797 N N . PRO A 1 351 ? 25.312 6.388 -21.925 1.00 97.62 351 PRO A N 1
ATOM 2798 C CA . PRO A 1 351 ? 25.500 7.765 -22.386 1.00 97.62 351 PRO A CA 1
ATOM 2799 C C . PRO A 1 351 ? 24.906 8.022 -23.775 1.00 97.62 351 PRO A C 1
ATOM 2801 O O . PRO A 1 351 ? 24.439 9.123 -24.034 1.00 97.62 351 PRO A O 1
ATOM 2804 N N . PHE A 1 352 ? 24.845 7.013 -24.647 1.00 97.94 352 PHE A N 1
ATOM 2805 C CA . PHE A 1 352 ? 24.333 7.184 -26.007 1.00 97.94 352 PHE A CA 1
ATOM 2806 C C . PHE A 1 352 ? 22.825 7.455 -26.031 1.00 97.94 352 PHE A C 1
ATOM 2808 O O . PHE A 1 352 ? 22.352 8.241 -26.844 1.00 97.94 352 PHE A O 1
ATOM 2815 N N . ILE A 1 353 ? 22.057 6.818 -25.140 1.00 97.19 353 ILE A N 1
ATOM 2816 C CA . ILE A 1 353 ? 20.620 7.110 -24.995 1.00 97.19 353 ILE A CA 1
ATOM 2817 C C . ILE A 1 353 ? 20.424 8.477 -24.332 1.00 97.19 353 ILE A C 1
ATOM 2819 O O . ILE A 1 353 ? 19.537 9.231 -24.726 1.00 97.19 353 ILE A O 1
ATOM 2823 N N . ALA A 1 354 ? 21.261 8.816 -23.348 1.00 96.88 354 ALA A N 1
ATOM 2824 C CA . ALA A 1 354 ? 21.201 10.115 -22.688 1.00 96.88 354 ALA A CA 1
ATOM 2825 C C . ALA A 1 354 ? 21.451 11.278 -23.660 1.00 96.88 354 ALA A C 1
ATOM 2827 O O . ALA A 1 354 ? 20.748 12.279 -23.586 1.00 96.88 354 ALA A O 1
ATOM 2828 N N . GLU A 1 355 ? 22.395 11.128 -24.590 1.00 96.44 355 GLU A N 1
ATOM 2829 C CA . GLU A 1 355 ? 22.679 12.122 -25.631 1.00 96.44 355 GLU A CA 1
ATOM 2830 C C . GLU A 1 355 ? 21.496 12.306 -26.592 1.00 96.44 355 GLU A C 1
ATOM 2832 O O . GLU A 1 355 ? 21.133 13.439 -26.889 1.00 96.44 355 GLU A O 1
ATOM 2837 N N . ILE A 1 356 ? 20.811 11.224 -26.991 1.00 96.19 356 ILE A N 1
ATOM 2838 C CA . ILE A 1 356 ? 19.577 11.317 -27.796 1.00 96.19 356 ILE A CA 1
ATOM 2839 C C . ILE A 1 356 ? 18.503 12.129 -27.059 1.00 96.19 356 ILE A C 1
ATOM 2841 O O . ILE A 1 356 ? 17.858 12.997 -27.646 1.00 96.19 356 ILE A O 1
ATOM 2845 N N . LEU A 1 357 ? 18.310 11.860 -25.766 1.00 95.75 357 LEU A N 1
ATOM 2846 C CA . LEU A 1 357 ? 17.347 12.594 -24.944 1.00 95.75 357 LEU A CA 1
ATOM 2847 C C . LEU A 1 357 ? 17.752 14.061 -24.760 1.00 95.75 357 LEU A C 1
ATOM 2849 O O . LEU A 1 357 ? 16.892 14.938 -24.790 1.00 95.75 357 LEU A O 1
ATOM 2853 N N . GLU A 1 358 ? 19.042 14.337 -24.589 1.00 94.38 358 GLU A N 1
ATOM 2854 C CA . GLU A 1 358 ? 19.570 15.693 -24.453 1.00 94.38 358 GLU A CA 1
ATOM 2855 C C . GLU A 1 358 ? 19.400 16.527 -25.732 1.00 94.38 358 GLU A C 1
ATOM 2857 O O . GLU A 1 358 ? 19.057 17.714 -25.651 1.00 94.38 358 GLU A O 1
ATOM 2862 N N . ASP A 1 359 ? 19.621 15.909 -26.892 1.00 92.94 359 ASP A N 1
ATOM 2863 C CA . ASP A 1 359 ? 19.466 16.535 -28.207 1.00 92.94 359 ASP A CA 1
ATOM 2864 C C . ASP A 1 359 ? 17.993 16.665 -28.628 1.00 92.94 359 ASP A C 1
ATOM 2866 O O . ASP A 1 359 ? 17.664 17.463 -29.512 1.00 92.94 359 ASP A O 1
ATOM 2870 N N . SER A 1 360 ? 17.088 15.925 -27.979 1.00 90.81 360 SER A N 1
ATOM 2871 C CA . SER A 1 360 ? 15.648 16.048 -28.196 1.00 90.81 360 SER A CA 1
ATOM 2872 C C . SER A 1 360 ? 15.098 17.390 -27.686 1.00 90.81 360 SER A C 1
ATOM 2874 O O . SER A 1 360 ? 15.610 18.000 -26.746 1.00 90.81 360 SER A O 1
ATOM 2876 N N . ASN A 1 361 ? 13.983 17.834 -28.273 1.00 89.44 361 ASN A N 1
ATOM 2877 C CA . ASN A 1 361 ? 13.203 18.963 -27.752 1.00 89.44 361 ASN A CA 1
ATOM 2878 C C . ASN A 1 361 ? 12.150 18.521 -26.718 1.00 89.44 361 ASN A C 1
ATOM 2880 O O . ASN A 1 361 ? 11.268 19.310 -26.368 1.00 89.44 361 ASN A O 1
ATOM 2884 N N . ALA A 1 362 ? 12.211 17.269 -26.255 1.00 92.75 362 ALA A N 1
ATOM 2885 C CA . ALA A 1 362 ? 11.187 16.699 -25.400 1.00 92.75 362 ALA A CA 1
ATOM 2886 C C . ALA A 1 362 ? 11.197 17.331 -24.000 1.00 92.75 362 ALA A C 1
ATOM 2888 O O . ALA A 1 362 ? 12.249 17.588 -23.413 1.00 92.75 362 ALA A O 1
ATOM 2889 N N . SER A 1 363 ? 10.018 17.515 -23.406 1.00 94.56 363 SER A N 1
ATOM 2890 C CA . SER A 1 363 ? 9.918 17.789 -21.970 1.00 94.56 363 SER A CA 1
ATOM 2891 C C . SER A 1 363 ? 10.128 16.496 -21.182 1.00 94.56 363 SER A C 1
ATOM 2893 O O . SER A 1 363 ? 9.311 15.579 -21.275 1.00 94.56 363 SER A O 1
ATOM 2895 N N . ILE A 1 364 ? 11.211 16.430 -20.401 1.00 96.50 364 ILE A N 1
ATOM 2896 C CA . ILE A 1 364 ? 11.628 15.221 -19.677 1.00 96.50 364 ILE A CA 1
ATOM 2897 C C . ILE A 1 364 ? 11.206 15.299 -18.205 1.00 96.50 364 ILE A C 1
ATOM 2899 O O . ILE A 1 364 ? 11.541 16.258 -17.503 1.00 96.50 364 ILE A O 1
ATOM 2903 N N . LYS A 1 365 ? 10.533 14.256 -17.707 1.00 98.31 365 LYS A N 1
ATOM 2904 C CA . LYS A 1 365 ? 10.547 13.902 -16.281 1.00 98.31 365 LYS A CA 1
ATOM 2905 C C . LYS A 1 365 ? 11.209 12.536 -16.105 1.00 98.31 365 LYS A C 1
ATOM 2907 O O . LYS A 1 365 ? 10.920 11.615 -16.865 1.00 98.31 365 LYS A O 1
ATOM 2912 N N . MET A 1 366 ? 12.069 12.392 -15.106 1.00 98.44 366 MET A N 1
ATOM 2913 C CA . MET A 1 366 ? 12.798 11.152 -14.861 1.00 98.44 366 MET A CA 1
ATOM 2914 C C . MET A 1 366 ? 12.836 10.819 -13.372 1.00 98.44 366 MET A C 1
ATOM 2916 O O . MET A 1 366 ? 13.280 11.638 -12.565 1.00 98.44 366 MET A O 1
ATOM 2920 N N . LEU A 1 367 ? 12.399 9.606 -13.039 1.00 98.62 367 LEU A N 1
ATOM 2921 C CA . LEU A 1 367 ? 12.472 9.018 -11.708 1.00 98.62 367 LEU A CA 1
ATOM 2922 C C . LEU A 1 367 ? 13.454 7.839 -11.725 1.00 98.62 367 LEU A C 1
ATOM 2924 O O . LEU A 1 367 ? 13.309 6.919 -12.529 1.00 98.62 367 LEU A O 1
ATOM 2928 N N . LEU A 1 368 ? 14.445 7.882 -10.834 1.00 98.25 368 LEU A N 1
ATOM 2929 C CA . LEU A 1 368 ? 15.456 6.836 -10.642 1.00 98.25 368 LEU A CA 1
ATOM 2930 C C . LEU A 1 368 ? 15.420 6.294 -9.204 1.00 98.25 368 LEU A C 1
ATOM 2932 O O . LEU A 1 368 ? 14.863 6.940 -8.316 1.00 98.25 368 LEU A O 1
ATOM 2936 N N . ASP A 1 369 ? 15.997 5.121 -8.931 1.00 97.56 369 ASP A N 1
ATOM 2937 C CA . ASP A 1 369 ? 16.196 4.677 -7.541 1.00 97.56 369 ASP A CA 1
ATOM 2938 C C . ASP A 1 369 ? 17.426 5.364 -6.921 1.00 97.56 369 ASP A C 1
ATOM 2940 O O . ASP A 1 369 ? 18.494 5.419 -7.517 1.00 97.56 369 ASP A O 1
ATOM 2944 N N . GLY A 1 370 ? 17.290 5.904 -5.710 1.00 95.81 370 GLY A N 1
ATOM 2945 C CA . GLY A 1 370 ? 18.372 6.586 -4.996 1.00 95.81 370 GLY A CA 1
ATOM 2946 C C . GLY A 1 370 ? 19.223 5.682 -4.096 1.00 95.81 370 GLY A C 1
ATOM 2947 O O . GLY A 1 370 ? 20.261 6.114 -3.598 1.00 95.81 370 GLY A O 1
ATOM 2948 N N . ASN A 1 371 ? 18.811 4.435 -3.860 1.00 94.06 371 ASN A N 1
ATOM 2949 C CA . ASN A 1 371 ? 19.482 3.471 -2.981 1.00 94.06 371 ASN A CA 1
ATOM 2950 C C . ASN A 1 371 ? 19.872 2.201 -3.750 1.00 94.06 371 ASN A C 1
ATOM 2952 O O . ASN A 1 371 ? 19.700 1.079 -3.265 1.00 94.06 371 ASN A O 1
ATOM 2956 N N . VAL A 1 372 ? 20.420 2.388 -4.950 1.00 90.56 372 VAL A N 1
ATOM 2957 C CA . VAL A 1 372 ? 20.967 1.315 -5.784 1.00 90.56 372 VAL A CA 1
ATOM 2958 C C . VAL A 1 372 ? 22.021 0.527 -5.004 1.00 90.56 372 VAL A C 1
ATOM 2960 O O . VAL A 1 372 ? 22.879 1.095 -4.320 1.00 90.56 372 VAL A O 1
ATOM 2963 N N . ILE A 1 373 ? 21.987 -0.801 -5.120 1.00 85.62 373 ILE A N 1
ATOM 2964 C CA . ILE A 1 373 ? 23.009 -1.673 -4.528 1.00 85.62 373 ILE A CA 1
ATOM 2965 C C . ILE A 1 373 ? 24.387 -1.290 -5.088 1.00 85.62 373 ILE A C 1
ATOM 2967 O O . ILE A 1 373 ? 24.614 -1.363 -6.292 1.00 85.62 373 ILE A O 1
ATOM 2971 N N . GLY A 1 374 ? 25.316 -0.916 -4.204 1.00 86.69 374 GLY A N 1
ATOM 2972 C CA . GLY A 1 374 ? 26.651 -0.438 -4.586 1.00 86.69 374 GLY A CA 1
ATOM 2973 C C . GLY A 1 374 ? 26.764 1.083 -4.758 1.00 86.69 374 GLY A C 1
ATOM 2974 O O . GLY A 1 374 ? 27.870 1.574 -4.973 1.00 86.69 374 GLY A O 1
ATOM 2975 N N . GLY A 1 375 ? 25.665 1.824 -4.587 1.00 92.50 375 GLY A N 1
ATOM 2976 C CA . GLY A 1 375 ? 25.600 3.278 -4.737 1.00 92.50 375 GLY A CA 1
ATOM 2977 C C . GLY A 1 375 ? 25.261 3.724 -6.161 1.00 92.50 375 GLY A C 1
ATOM 2978 O O . GLY A 1 375 ? 25.295 2.934 -7.102 1.00 92.50 375 GLY A O 1
ATOM 2979 N N . ILE A 1 376 ? 24.925 5.009 -6.309 1.00 96.38 376 ILE A N 1
ATOM 2980 C CA . ILE A 1 376 ? 24.580 5.607 -7.606 1.00 96.38 376 ILE A CA 1
ATOM 2981 C C . ILE A 1 376 ? 25.851 5.737 -8.469 1.00 96.38 376 ILE A C 1
ATOM 2983 O O . ILE A 1 376 ? 26.798 6.414 -8.042 1.00 96.38 376 ILE A O 1
ATOM 2987 N N . PRO A 1 377 ? 25.900 5.128 -9.672 1.00 96.19 377 PRO A N 1
ATOM 2988 C CA . PRO A 1 377 ? 27.055 5.214 -10.567 1.00 96.19 377 PRO A CA 1
ATOM 2989 C C . PRO A 1 377 ? 27.379 6.652 -10.999 1.00 96.19 377 PRO A C 1
ATOM 2991 O O . PRO A 1 377 ? 26.491 7.499 -11.109 1.00 96.19 377 PRO A O 1
ATOM 2994 N N . MET A 1 378 ? 28.650 6.938 -11.302 1.00 96.94 378 MET A N 1
ATOM 2995 C CA . MET A 1 378 ? 29.051 8.268 -11.791 1.00 96.94 378 MET A CA 1
ATOM 2996 C C . MET A 1 378 ? 28.418 8.593 -13.150 1.00 96.94 378 MET A C 1
ATOM 2998 O O . MET A 1 378 ? 28.049 9.739 -13.395 1.00 96.94 378 MET A O 1
ATOM 3002 N N . GLU A 1 379 ? 28.249 7.585 -14.006 1.00 97.69 379 GLU A N 1
ATOM 3003 C CA . GLU A 1 379 ? 27.559 7.694 -15.290 1.00 97.69 379 GLU A CA 1
ATOM 3004 C C . GLU A 1 379 ? 26.108 8.136 -15.089 1.00 97.69 379 GLU A C 1
ATOM 3006 O O . GLU A 1 379 ? 25.657 9.062 -15.752 1.00 97.69 379 GLU A O 1
ATOM 3011 N N . GLU A 1 380 ? 25.399 7.545 -14.125 1.00 98.06 380 GLU A N 1
ATOM 3012 C CA . GLU A 1 380 ? 24.020 7.929 -13.813 1.00 98.06 380 GLU A CA 1
ATOM 3013 C C . GLU A 1 380 ? 23.942 9.356 -13.275 1.00 98.06 380 GLU A C 1
ATOM 3015 O O . GLU A 1 380 ? 23.114 10.145 -13.723 1.00 98.06 380 GLU A O 1
ATOM 3020 N N . ARG A 1 381 ? 24.867 9.741 -12.387 1.00 98.06 381 ARG A N 1
ATOM 3021 C CA . ARG A 1 381 ? 24.981 11.125 -11.903 1.00 98.06 381 ARG A CA 1
ATOM 3022 C C . ARG A 1 381 ? 25.218 12.119 -13.035 1.00 98.06 381 ARG A C 1
ATOM 3024 O O . ARG A 1 381 ? 24.657 13.215 -13.014 1.00 98.06 381 ARG A O 1
ATOM 3031 N N . TRP A 1 382 ? 26.055 11.756 -14.005 1.00 98.00 382 TRP A N 1
ATOM 3032 C CA . TRP A 1 382 ? 26.304 12.568 -15.192 1.00 98.00 382 TRP A CA 1
ATOM 3033 C C . TRP A 1 382 ? 25.038 12.705 -16.042 1.00 98.00 382 TRP A C 1
ATOM 3035 O O . TRP A 1 382 ? 24.663 13.826 -16.375 1.00 98.00 382 TRP A O 1
ATOM 3045 N N . ILE A 1 383 ? 24.341 11.599 -16.323 1.00 98.12 383 ILE A N 1
ATOM 3046 C CA . ILE A 1 383 ? 23.091 11.592 -17.099 1.00 98.12 383 ILE A CA 1
ATOM 3047 C C . ILE A 1 383 ? 22.017 12.427 -16.394 1.00 98.12 383 ILE A C 1
ATOM 3049 O O . ILE A 1 383 ? 21.432 13.324 -17.000 1.00 98.12 383 ILE A O 1
ATOM 3053 N N . ALA A 1 384 ? 21.801 12.192 -15.099 1.00 98.06 384 ALA A N 1
ATOM 3054 C CA . ALA A 1 384 ? 20.856 12.944 -14.286 1.00 98.06 384 ALA A CA 1
ATOM 3055 C C . ALA A 1 384 ? 21.167 14.446 -14.303 1.00 98.06 384 ALA A C 1
ATOM 3057 O O . ALA A 1 384 ? 20.257 15.247 -14.498 1.00 98.06 384 ALA A O 1
ATOM 3058 N N . TRP A 1 385 ? 22.442 14.830 -14.182 1.00 97.75 385 TRP A N 1
ATOM 3059 C CA . TRP A 1 385 ? 22.867 16.226 -14.277 1.00 97.75 385 TRP A CA 1
ATOM 3060 C C . TRP A 1 385 ? 22.572 16.853 -15.644 1.00 97.75 385 TRP A C 1
ATOM 3062 O O . TRP A 1 385 ? 22.074 17.981 -15.694 1.00 97.75 385 TRP A O 1
ATOM 3072 N N . ARG A 1 386 ? 22.872 16.152 -16.746 1.00 96.44 386 ARG A N 1
ATOM 3073 C CA . ARG A 1 386 ? 22.622 16.653 -18.109 1.00 96.44 386 ARG A CA 1
ATOM 3074 C C . ARG A 1 386 ? 21.131 16.840 -18.357 1.00 96.44 386 ARG A C 1
ATOM 3076 O O . ARG A 1 386 ? 20.704 17.925 -18.748 1.00 96.44 386 ARG A O 1
ATOM 3083 N N . LEU A 1 387 ? 20.329 15.826 -18.040 1.00 96.81 387 LEU A N 1
ATOM 3084 C CA . LEU A 1 387 ? 18.886 15.868 -18.264 1.00 96.81 387 LEU A CA 1
ATOM 3085 C C . LEU A 1 387 ? 18.169 16.826 -17.297 1.00 96.81 387 LEU A C 1
ATOM 3087 O O . LEU A 1 387 ? 17.180 17.451 -17.684 1.00 96.81 387 LEU A O 1
ATOM 3091 N N . SER A 1 388 ? 18.694 17.057 -16.085 1.00 96.62 388 SER A N 1
ATOM 3092 C CA . SER A 1 388 ? 18.121 18.040 -15.152 1.00 96.62 388 SER A CA 1
ATOM 3093 C C . SER A 1 388 ? 18.254 19.489 -15.626 1.00 96.62 388 SER A C 1
ATOM 3095 O O . SER A 1 388 ? 17.619 20.369 -15.055 1.00 96.62 388 SER A O 1
ATOM 3097 N N . GLN A 1 389 ? 19.090 19.784 -16.632 1.00 93.38 389 GLN A N 1
ATOM 3098 C CA . GLN A 1 389 ? 19.207 21.148 -17.167 1.00 93.38 389 GLN A CA 1
ATOM 3099 C C . GLN A 1 389 ? 17.979 21.566 -17.989 1.00 93.38 389 GLN A C 1
ATOM 3101 O O . GLN A 1 389 ? 17.777 22.757 -18.226 1.00 93.38 389 GLN A O 1
ATOM 3106 N N . ARG A 1 390 ? 17.179 20.599 -18.458 1.00 88.44 390 ARG A N 1
ATOM 3107 C CA . ARG A 1 390 ? 16.015 20.828 -19.335 1.00 88.44 390 ARG A CA 1
ATOM 3108 C C . ARG A 1 390 ? 14.750 20.087 -18.889 1.00 88.44 390 ARG A C 1
ATOM 3110 O O . ARG A 1 390 ? 13.693 20.285 -19.481 1.00 88.44 390 ARG A O 1
ATOM 3117 N N . GLY A 1 391 ? 14.842 19.261 -17.849 1.00 93.44 391 GLY A N 1
ATOM 3118 C CA . GLY A 1 391 ? 13.747 18.449 -17.335 1.00 93.44 391 GLY A CA 1
ATOM 3119 C C . GLY A 1 391 ? 13.752 18.326 -15.815 1.00 93.44 391 GLY A C 1
ATOM 3120 O O . GLY A 1 391 ? 14.638 18.828 -15.125 1.00 93.44 391 GLY A O 1
ATOM 3121 N N . ASN A 1 392 ? 12.749 17.629 -15.290 1.00 96.81 392 ASN A N 1
ATOM 3122 C CA . ASN A 1 392 ? 12.647 17.325 -13.868 1.00 96.81 392 ASN A CA 1
ATOM 3123 C C . ASN A 1 392 ? 13.218 15.937 -13.605 1.00 96.81 392 ASN A C 1
ATOM 3125 O O . ASN A 1 392 ? 12.632 14.938 -14.012 1.00 96.81 392 ASN A O 1
ATOM 3129 N N . VAL A 1 393 ? 14.337 15.877 -12.896 1.00 98.19 393 VAL A N 1
ATOM 3130 C CA . VAL A 1 393 ? 14.962 14.617 -12.490 1.00 98.19 393 VAL A CA 1
ATOM 3131 C C . VAL A 1 393 ? 14.852 14.481 -10.980 1.00 98.19 393 VAL A C 1
ATOM 3133 O O . VAL A 1 393 ? 15.069 15.451 -10.251 1.00 98.19 393 VAL A O 1
ATOM 3136 N N . GLY A 1 394 ? 14.529 13.286 -10.502 1.00 97.69 394 GLY A N 1
ATOM 3137 C CA . GLY A 1 394 ? 14.527 12.979 -9.080 1.00 97.69 394 GLY A CA 1
ATOM 3138 C C . GLY A 1 394 ? 14.812 11.513 -8.798 1.00 97.69 394 GLY A C 1
ATOM 3139 O O . GLY A 1 394 ? 14.776 10.663 -9.688 1.00 97.69 394 GLY A O 1
ATOM 3140 N N . TYR A 1 395 ? 15.102 11.244 -7.533 1.00 97.88 395 TYR A N 1
ATOM 3141 C CA . TYR A 1 395 ? 15.401 9.916 -7.021 1.00 97.88 395 TYR A CA 1
ATOM 3142 C C . TYR A 1 395 ? 14.374 9.508 -5.972 1.00 97.88 395 TYR A C 1
ATOM 3144 O O . TYR A 1 395 ? 14.023 10.315 -5.110 1.00 97.88 395 TYR A O 1
ATOM 3152 N N . MET A 1 396 ? 13.964 8.241 -5.994 1.00 97.50 396 MET A N 1
ATOM 3153 C CA . MET A 1 396 ? 13.303 7.607 -4.859 1.00 97.50 396 MET A CA 1
ATOM 3154 C C . MET A 1 396 ? 14.360 7.154 -3.848 1.00 97.50 396 MET A C 1
ATOM 3156 O O . MET A 1 396 ? 15.032 6.143 -4.061 1.00 97.50 396 MET A O 1
ATOM 3160 N N . MET A 1 397 ? 14.527 7.900 -2.762 1.00 95.06 397 MET A N 1
ATOM 3161 C CA . MET A 1 397 ? 15.641 7.771 -1.829 1.00 95.06 397 MET A CA 1
ATOM 3162 C C . MET A 1 397 ? 15.170 7.686 -0.372 1.00 95.06 397 MET A C 1
ATOM 3164 O O . MET A 1 397 ? 14.382 8.502 0.091 1.00 95.06 397 MET A O 1
ATOM 3168 N N . GLY A 1 398 ? 15.700 6.705 0.357 1.00 93.69 398 GLY A N 1
ATOM 3169 C CA . GLY A 1 398 ? 15.606 6.567 1.808 1.00 93.69 398 GLY A CA 1
ATOM 3170 C C . GLY A 1 398 ? 16.906 6.968 2.503 1.00 93.69 398 GLY A C 1
ATOM 3171 O O . GLY A 1 398 ? 17.998 6.750 1.971 1.00 93.69 398 GLY A O 1
ATOM 3172 N N . ASP A 1 399 ? 16.766 7.522 3.703 1.00 91.44 399 ASP A N 1
ATOM 3173 C CA . ASP A 1 399 ? 17.827 7.905 4.637 1.00 91.44 399 ASP A CA 1
ATOM 3174 C C . ASP A 1 399 ? 17.249 7.809 6.061 1.00 91.44 399 ASP A C 1
ATOM 3176 O O . ASP A 1 399 ? 16.800 8.799 6.646 1.00 91.44 399 ASP A O 1
ATOM 3180 N N . GLU A 1 400 ? 17.179 6.584 6.592 1.00 89.19 400 GLU A N 1
ATOM 3181 C CA . GLU A 1 400 ? 16.535 6.302 7.884 1.00 89.19 400 GLU A CA 1
ATOM 3182 C C . GLU A 1 400 ? 17.234 7.008 9.054 1.00 89.19 400 GLU A C 1
ATOM 3184 O O . GLU A 1 400 ? 16.570 7.406 10.009 1.00 89.19 400 GLU A O 1
ATOM 3189 N N . GLU A 1 401 ? 18.546 7.261 8.962 1.00 88.94 401 GLU A N 1
ATOM 3190 C CA . GLU A 1 401 ? 19.285 8.044 9.966 1.00 88.94 401 GLU A CA 1
ATOM 3191 C C . GLU A 1 401 ? 18.761 9.484 10.068 1.00 88.94 401 GLU A C 1
ATOM 3193 O O . GLU A 1 401 ? 18.807 10.099 11.135 1.00 88.94 401 GLU A O 1
ATOM 3198 N N . ARG A 1 402 ? 18.231 10.021 8.964 1.00 88.56 402 ARG A N 1
ATOM 3199 C CA . ARG A 1 402 ? 17.557 11.326 8.906 1.00 88.56 402 ARG A CA 1
ATOM 3200 C C . ARG A 1 402 ? 16.035 11.221 8.959 1.00 88.56 402 ARG A C 1
ATOM 3202 O O . ARG A 1 402 ? 15.350 12.225 8.763 1.00 88.56 402 ARG A O 1
ATOM 3209 N N . GLY A 1 403 ? 15.508 10.029 9.224 1.00 89.38 403 GLY A N 1
ATOM 3210 C CA . GLY A 1 403 ? 14.080 9.752 9.285 1.00 89.38 403 GLY A CA 1
ATOM 3211 C C . GLY A 1 403 ? 13.378 9.794 7.929 1.00 89.38 403 GLY A C 1
ATOM 3212 O O . GLY A 1 403 ? 12.169 9.983 7.906 1.00 89.38 403 GLY A O 1
ATOM 3213 N N . ILE A 1 404 ? 14.086 9.655 6.804 1.00 91.25 404 ILE A N 1
ATOM 3214 C CA . ILE A 1 404 ? 13.473 9.554 5.474 1.00 91.25 404 ILE A CA 1
ATOM 3215 C C . ILE A 1 404 ? 13.279 8.081 5.146 1.00 91.25 404 ILE A C 1
ATOM 3217 O O . ILE A 1 404 ? 14.243 7.336 4.972 1.00 91.25 404 ILE A O 1
ATOM 3221 N N . TYR A 1 405 ? 12.029 7.668 5.008 1.00 93.12 405 TYR A N 1
ATOM 3222 C CA . TYR A 1 405 ? 11.697 6.272 4.786 1.00 93.12 405 TYR A CA 1
ATOM 3223 C C . TYR A 1 405 ? 10.998 6.074 3.445 1.00 93.12 405 TYR A C 1
ATOM 3225 O O . TYR A 1 405 ? 10.028 6.768 3.133 1.00 93.12 405 TYR A O 1
ATOM 3233 N N . LYS A 1 406 ? 11.446 5.080 2.671 1.00 93.19 406 LYS A N 1
ATOM 3234 C CA . LYS A 1 406 ? 10.832 4.774 1.375 1.00 93.19 406 LYS A CA 1
ATOM 3235 C C . LYS A 1 406 ? 9.447 4.158 1.548 1.00 93.19 406 LYS A C 1
ATOM 3237 O O . LYS A 1 406 ? 9.213 3.349 2.454 1.00 93.19 406 LYS A O 1
ATOM 3242 N N . ARG A 1 407 ? 8.553 4.489 0.619 1.00 94.88 407 ARG A N 1
ATOM 3243 C CA . ARG A 1 407 ? 7.283 3.781 0.409 1.00 94.88 407 ARG A CA 1
ATOM 3244 C C . ARG A 1 407 ? 7.536 2.402 -0.192 1.00 94.88 407 ARG A C 1
ATOM 3246 O O . ARG A 1 407 ? 6.902 1.426 0.199 1.00 94.88 407 ARG A O 1
ATOM 3253 N N . TYR A 1 408 ? 8.521 2.291 -1.082 1.00 94.56 408 TYR A N 1
ATOM 3254 C CA . TYR A 1 408 ? 8.894 1.038 -1.739 1.00 94.56 408 TYR A CA 1
ATOM 3255 C C . TYR A 1 408 ? 10.356 0.702 -1.478 1.00 94.56 408 TYR A C 1
ATOM 3257 O O . TYR A 1 408 ? 11.230 1.562 -1.561 1.00 94.56 408 TYR A O 1
ATOM 3265 N N . ARG A 1 409 ? 10.650 -0.575 -1.211 1.00 91.69 409 ARG A N 1
ATOM 3266 C CA . ARG A 1 409 ? 12.031 -1.029 -0.986 1.00 91.69 409 ARG A CA 1
ATOM 3267 C C . ARG A 1 409 ? 12.936 -0.667 -2.172 1.00 91.69 409 ARG A C 1
ATOM 3269 O O . ARG A 1 409 ? 14.033 -0.146 -1.977 1.00 91.69 409 ARG A O 1
ATOM 3276 N N . TYR A 1 410 ? 12.434 -0.878 -3.386 1.00 92.56 410 TYR A N 1
ATOM 3277 C CA . TYR A 1 410 ? 13.104 -0.535 -4.636 1.00 92.56 410 TYR A CA 1
ATOM 3278 C C . TYR A 1 410 ? 12.107 0.077 -5.620 1.00 92.56 410 TYR A C 1
ATOM 3280 O O . TYR A 1 410 ? 11.017 -0.463 -5.804 1.00 92.56 410 TYR A O 1
ATOM 3288 N N . ASN A 1 411 ? 12.518 1.133 -6.310 1.00 95.88 411 ASN A N 1
ATOM 3289 C CA . ASN A 1 411 ? 11.950 1.541 -7.582 1.00 95.88 411 ASN A CA 1
ATOM 3290 C C . ASN A 1 411 ? 12.547 0.648 -8.679 1.00 95.88 411 ASN A C 1
ATOM 3292 O O . ASN A 1 411 ? 13.578 0.959 -9.267 1.00 95.88 411 ASN A O 1
ATOM 3296 N N . HIS A 1 412 ? 11.949 -0.525 -8.893 1.00 95.50 412 HIS A N 1
ATOM 3297 C CA . HIS A 1 412 ? 12.484 -1.521 -9.827 1.00 95.50 412 HIS A CA 1
ATOM 3298 C C . HIS A 1 412 ? 11.740 -1.577 -11.169 1.00 95.50 412 HIS A C 1
ATOM 3300 O O . HIS A 1 412 ? 12.059 -2.421 -12.009 1.00 95.50 412 HIS A O 1
ATOM 3306 N N . ALA A 1 413 ? 10.776 -0.689 -11.400 1.00 95.00 413 ALA A N 1
ATOM 3307 C CA . ALA A 1 413 ? 10.098 -0.600 -12.685 1.00 95.00 413 ALA A CA 1
ATOM 3308 C C . ALA A 1 413 ? 11.058 -0.076 -13.768 1.00 95.00 413 ALA A C 1
ATOM 3310 O O . ALA A 1 413 ? 11.994 0.667 -13.463 1.00 95.00 413 ALA A O 1
ATOM 3311 N N . LYS A 1 414 ? 10.846 -0.495 -15.021 1.00 97.56 414 LYS A N 1
ATOM 3312 C CA . LYS A 1 414 ? 11.463 0.123 -16.200 1.00 97.56 414 LYS A CA 1
ATOM 3313 C C . LYS A 1 414 ? 10.386 0.380 -17.231 1.00 97.56 414 LYS A C 1
ATOM 3315 O O . LYS A 1 414 ? 9.909 -0.543 -17.892 1.00 97.56 414 LYS A O 1
ATOM 3320 N N . TYR A 1 415 ? 9.954 1.630 -17.291 1.00 98.25 415 TYR A N 1
ATOM 3321 C CA . TYR A 1 415 ? 8.987 2.053 -18.280 1.00 98.25 415 TYR A CA 1
ATOM 3322 C C . TYR A 1 415 ? 9.221 3.488 -18.722 1.00 98.25 415 TYR A C 1
ATOM 3324 O O . TYR A 1 415 ? 9.776 4.319 -17.998 1.00 98.25 415 TYR A O 1
ATOM 3332 N N . VAL A 1 416 ? 8.742 3.773 -19.925 1.00 98.06 416 VAL A N 1
ATOM 3333 C CA . VAL A 1 416 ? 8.746 5.105 -20.516 1.00 98.06 416 VAL A CA 1
ATOM 3334 C C . VAL A 1 416 ? 7.353 5.414 -21.032 1.00 98.06 416 VAL A C 1
ATOM 3336 O O . VAL A 1 416 ? 6.708 4.531 -21.585 1.00 98.06 416 VAL A O 1
ATOM 3339 N N . ILE A 1 417 ? 6.891 6.650 -20.880 1.00 97.75 417 ILE A N 1
ATOM 3340 C CA . ILE A 1 417 ? 5.598 7.118 -21.392 1.00 97.75 417 ILE A CA 1
ATOM 3341 C C . ILE A 1 417 ? 5.839 8.317 -22.303 1.00 97.75 417 ILE A C 1
ATOM 3343 O O . ILE A 1 417 ? 6.541 9.250 -21.907 1.00 97.75 417 ILE A O 1
ATOM 3347 N N . TYR A 1 418 ? 5.255 8.304 -23.500 1.00 95.88 418 TYR A N 1
ATOM 3348 C CA . TYR A 1 418 ? 5.336 9.398 -24.468 1.00 95.88 418 TYR A CA 1
ATOM 3349 C C . TYR A 1 418 ? 4.128 9.361 -25.413 1.00 95.88 418 TYR A C 1
ATOM 3351 O O . TYR A 1 418 ? 3.838 8.343 -26.037 1.00 95.88 418 TYR A O 1
ATOM 3359 N N . GLY A 1 419 ? 3.397 10.474 -25.516 1.00 92.94 419 GLY A N 1
ATOM 3360 C CA . GLY A 1 419 ? 2.125 10.506 -26.248 1.00 92.94 419 GLY A CA 1
ATOM 3361 C C . GLY A 1 419 ? 1.157 9.418 -25.761 1.00 92.94 419 GLY A C 1
ATOM 3362 O O . GLY A 1 419 ? 0.987 9.243 -24.556 1.00 92.94 419 GLY A O 1
ATOM 3363 N N . GLU A 1 420 ? 0.584 8.671 -26.705 1.00 93.88 420 GLU A N 1
ATOM 3364 C CA . GLU A 1 420 ? -0.309 7.521 -26.470 1.00 93.88 420 GLU A CA 1
ATOM 3365 C C . GLU A 1 420 ? 0.451 6.183 -26.365 1.00 93.88 420 GLU A C 1
ATOM 3367 O O . GLU A 1 420 ? -0.134 5.104 -26.481 1.00 93.88 420 GLU A O 1
ATOM 3372 N N . LYS A 1 421 ? 1.780 6.233 -26.207 1.00 96.50 421 LYS A N 1
ATOM 3373 C CA . LYS A 1 421 ? 2.650 5.058 -26.192 1.00 96.50 421 LYS A CA 1
ATOM 3374 C C . LYS A 1 421 ? 3.378 4.909 -24.872 1.00 96.50 421 LYS A C 1
ATOM 3376 O O . LYS A 1 421 ? 3.704 5.881 -24.184 1.00 96.50 421 LYS A O 1
ATOM 3381 N N . CYS A 1 422 ? 3.698 3.664 -24.549 1.00 97.38 422 CYS A N 1
ATOM 3382 C CA . CYS A 1 422 ? 4.625 3.354 -23.477 1.00 97.38 422 CYS A CA 1
ATOM 3383 C C . CYS A 1 422 ? 5.602 2.249 -23.869 1.00 97.38 422 CYS A C 1
ATOM 3385 O O . CYS A 1 422 ? 5.272 1.364 -24.654 1.00 97.38 422 CYS A O 1
ATOM 3387 N N . ILE A 1 423 ? 6.796 2.286 -23.287 1.00 98.12 423 ILE A N 1
ATOM 3388 C CA . ILE A 1 423 ? 7.758 1.182 -23.296 1.00 98.12 423 ILE A CA 1
ATOM 3389 C C . ILE A 1 423 ? 7.694 0.516 -21.929 1.00 98.12 423 ILE A C 1
ATOM 3391 O O . ILE A 1 423 ? 7.706 1.221 -20.924 1.00 98.12 423 ILE A O 1
ATOM 3395 N N . VAL A 1 424 ? 7.646 -0.812 -21.885 1.00 98.00 424 VAL A N 1
ATOM 3396 C CA . VAL A 1 424 ? 7.823 -1.612 -20.664 1.00 98.00 424 VAL A CA 1
ATOM 3397 C C . VAL A 1 424 ? 8.875 -2.674 -20.950 1.00 98.00 424 VAL A C 1
ATOM 3399 O O . VAL A 1 424 ? 8.800 -3.342 -21.982 1.00 98.00 424 VAL A O 1
ATOM 3402 N N . GLU A 1 425 ? 9.859 -2.833 -20.067 1.00 96.75 425 GLU A N 1
ATOM 3403 C CA . GLU A 1 425 ? 10.975 -3.750 -20.316 1.00 96.75 425 GLU A CA 1
ATOM 3404 C C . GLU A 1 425 ? 11.607 -4.334 -19.049 1.00 96.75 425 GLU A C 1
ATOM 3406 O O . GLU A 1 425 ? 11.363 -3.882 -17.927 1.00 96.75 425 GLU A O 1
ATOM 3411 N N . SER A 1 426 ? 12.447 -5.353 -19.239 1.00 97.12 426 SER A N 1
ATOM 3412 C CA . SER A 1 426 ? 13.206 -5.992 -18.160 1.00 97.12 426 SER A CA 1
ATOM 3413 C C . SER A 1 426 ? 14.564 -5.330 -17.887 1.00 97.12 426 SER A C 1
ATOM 3415 O O . SER A 1 426 ? 15.075 -5.412 -16.766 1.00 97.12 426 SER A O 1
ATOM 3417 N N . ALA A 1 427 ? 15.136 -4.634 -18.875 1.00 96.56 427 ALA A N 1
ATOM 3418 C CA . ALA A 1 427 ? 16.502 -4.125 -18.823 1.00 96.56 427 ALA A CA 1
ATOM 3419 C C . ALA A 1 427 ? 16.646 -2.847 -17.985 1.00 96.56 427 ALA A C 1
ATOM 3421 O O . ALA A 1 427 ? 15.888 -1.894 -18.127 1.00 96.56 427 ALA A O 1
ATOM 3422 N N . ASN A 1 428 ? 17.717 -2.764 -17.193 1.00 95.12 428 ASN A N 1
ATOM 3423 C CA . ASN A 1 428 ? 18.260 -1.463 -16.792 1.00 95.12 428 ASN A CA 1
ATOM 3424 C C . ASN A 1 428 ? 18.922 -0.779 -17.999 1.00 95.12 428 ASN A C 1
ATOM 3426 O O . ASN A 1 428 ? 19.541 -1.451 -18.830 1.00 95.12 428 ASN A O 1
ATOM 3430 N N . TRP A 1 429 ? 18.893 0.554 -18.064 1.00 96.88 429 TRP A N 1
ATOM 3431 C CA . TRP A 1 429 ? 19.448 1.308 -19.196 1.00 96.88 429 TRP A CA 1
ATOM 3432 C C . TRP A 1 429 ? 20.955 1.519 -19.071 1.00 96.88 429 TRP A C 1
ATOM 3434 O O . TRP A 1 429 ? 21.446 2.639 -18.974 1.00 96.88 429 TRP A O 1
ATOM 3444 N N . GLY A 1 430 ? 21.712 0.427 -19.062 1.00 96.44 430 GLY A N 1
ATOM 3445 C CA . GLY A 1 430 ? 23.173 0.439 -19.129 1.00 96.44 430 GLY A CA 1
ATOM 3446 C C . GLY A 1 430 ? 23.702 -0.104 -20.453 1.00 96.44 430 GLY A C 1
ATOM 3447 O O . GLY A 1 430 ? 22.958 -0.686 -21.241 1.00 96.44 430 GLY A O 1
ATOM 3448 N N . MET A 1 431 ? 25.015 0.015 -20.666 1.00 95.44 431 MET A N 1
ATOM 3449 C CA . MET A 1 431 ? 25.692 -0.463 -21.884 1.00 95.44 431 MET A CA 1
ATOM 3450 C C . MET A 1 431 ? 25.510 -1.961 -22.161 1.00 95.44 431 MET A C 1
ATOM 3452 O O . MET A 1 431 ? 25.590 -2.372 -23.310 1.00 95.44 431 MET A O 1
ATOM 3456 N N . GLY A 1 432 ? 25.282 -2.780 -21.129 1.00 95.12 432 GLY A N 1
ATOM 3457 C CA . GLY A 1 432 ? 24.963 -4.202 -21.293 1.00 95.12 432 GLY A CA 1
ATOM 3458 C C . GLY A 1 432 ? 23.466 -4.491 -21.439 1.00 95.12 432 GLY A C 1
ATOM 3459 O O . GLY A 1 432 ? 23.109 -5.482 -22.060 1.00 95.12 432 GLY A O 1
ATOM 3460 N N . GLY A 1 433 ? 22.591 -3.650 -20.878 1.00 96.38 433 GLY A N 1
ATOM 3461 C CA . GLY A 1 433 ? 21.138 -3.853 -20.920 1.00 96.38 433 GLY A CA 1
ATOM 3462 C C . GLY A 1 433 ? 20.515 -3.374 -22.228 1.00 96.38 433 GLY A C 1
ATOM 3463 O O . GLY A 1 433 ? 19.680 -4.071 -22.795 1.00 96.38 433 GLY A O 1
ATOM 3464 N N . VAL A 1 434 ? 20.980 -2.234 -22.748 1.00 97.56 434 VAL A N 1
ATOM 3465 C CA . VAL A 1 434 ? 20.544 -1.646 -24.025 1.00 97.56 434 VAL A CA 1
ATOM 3466 C C . VAL A 1 434 ? 21.783 -1.310 -24.876 1.00 97.56 434 VAL A C 1
ATOM 3468 O O . VAL A 1 434 ? 22.169 -0.146 -24.989 1.00 97.56 434 VAL A O 1
ATOM 3471 N N . PRO A 1 435 ? 22.486 -2.320 -25.410 1.00 97.50 435 PRO A N 1
ATOM 3472 C CA . PRO A 1 435 ? 23.777 -2.151 -26.070 1.00 97.50 435 PRO A CA 1
ATOM 3473 C C . PRO A 1 435 ? 23.639 -1.539 -27.469 1.00 97.50 435 PRO A C 1
ATOM 3475 O O . PRO A 1 435 ? 22.748 -1.899 -28.233 1.00 97.50 435 PRO A O 1
ATOM 3478 N N . VAL A 1 436 ? 24.572 -0.649 -27.831 1.00 97.06 436 VAL A N 1
ATOM 3479 C CA . VAL A 1 436 ? 24.667 -0.082 -29.192 1.00 97.06 436 VAL A CA 1
ATOM 3480 C C . VAL A 1 436 ? 25.039 -1.162 -30.211 1.00 97.06 436 VAL A C 1
ATOM 3482 O O . VAL A 1 436 ? 24.498 -1.200 -31.316 1.00 97.06 436 VAL A O 1
ATOM 3485 N N . ASP A 1 437 ? 25.971 -2.042 -29.842 1.00 96.88 437 ASP A N 1
ATOM 3486 C CA . ASP A 1 437 ? 26.392 -3.164 -30.671 1.00 96.88 437 ASP A CA 1
ATOM 3487 C C . ASP A 1 437 ? 25.582 -4.421 -30.341 1.00 96.88 437 ASP A C 1
ATOM 3489 O O . ASP A 1 437 ? 25.525 -4.874 -29.200 1.00 96.88 437 ASP A O 1
ATOM 3493 N N . THR A 1 438 ? 24.990 -5.025 -31.369 1.00 97.06 438 THR A N 1
ATOM 3494 C CA . THR A 1 438 ? 24.085 -6.169 -31.211 1.00 97.06 438 THR A CA 1
ATOM 3495 C C . THR A 1 438 ? 24.781 -7.497 -30.894 1.00 97.06 438 THR A C 1
ATOM 3497 O O . THR A 1 438 ? 24.102 -8.504 -30.725 1.00 97.06 438 THR A O 1
ATOM 3500 N N . SER A 1 439 ? 26.117 -7.542 -30.866 1.00 96.50 439 SER A N 1
ATOM 3501 C CA . SER A 1 439 ? 26.923 -8.748 -30.611 1.00 96.50 439 SER A CA 1
ATOM 3502 C C . SER A 1 439 ? 27.285 -8.962 -29.138 1.00 96.50 439 SER A C 1
ATOM 3504 O O . SER A 1 439 ? 27.917 -9.965 -28.789 1.00 96.50 439 SER A O 1
ATOM 3506 N N . TYR A 1 440 ? 26.883 -8.041 -28.262 1.00 95.19 440 TYR A N 1
ATOM 3507 C CA . TYR A 1 440 ? 27.210 -8.055 -26.841 1.00 95.19 440 TYR A CA 1
ATOM 3508 C C . TYR A 1 440 ? 26.047 -7.523 -26.005 1.00 95.19 440 TYR A C 1
ATOM 3510 O O . TYR A 1 440 ? 25.434 -6.535 -26.378 1.00 95.19 440 TYR A O 1
ATOM 3518 N N . GLY A 1 441 ? 25.788 -8.127 -24.843 1.00 94.56 441 GLY A N 1
ATOM 3519 C CA . GLY A 1 441 ? 24.842 -7.606 -23.855 1.00 94.56 441 GLY A CA 1
ATOM 3520 C C . GLY A 1 441 ? 24.098 -8.697 -23.091 1.00 94.56 441 GLY A C 1
ATOM 3521 O O . GLY A 1 441 ? 24.294 -9.894 -23.317 1.00 94.56 441 GLY A O 1
ATOM 3522 N N . ASN A 1 442 ? 23.241 -8.262 -22.173 1.00 93.94 442 ASN A N 1
ATOM 3523 C CA . ASN A 1 442 ? 22.294 -9.110 -21.466 1.00 93.94 442 ASN A CA 1
ATOM 3524 C C . ASN A 1 442 ? 21.173 -9.556 -22.409 1.00 93.94 442 ASN A C 1
ATOM 3526 O O . ASN A 1 442 ? 20.829 -8.857 -23.362 1.00 93.94 442 ASN A O 1
ATOM 3530 N N . ARG A 1 443 ? 20.569 -10.705 -22.097 1.00 94.06 443 ARG A N 1
ATOM 3531 C CA . ARG A 1 443 ? 19.299 -11.114 -22.699 1.00 94.06 443 ARG A CA 1
ATOM 3532 C C . ARG A 1 443 ? 18.161 -10.490 -21.917 1.00 94.06 443 ARG A C 1
ATOM 3534 O O . ARG A 1 443 ? 17.984 -10.811 -20.749 1.00 94.06 443 ARG A O 1
ATOM 3541 N N . GLU A 1 444 ? 17.442 -9.597 -22.574 1.00 96.25 444 GLU A N 1
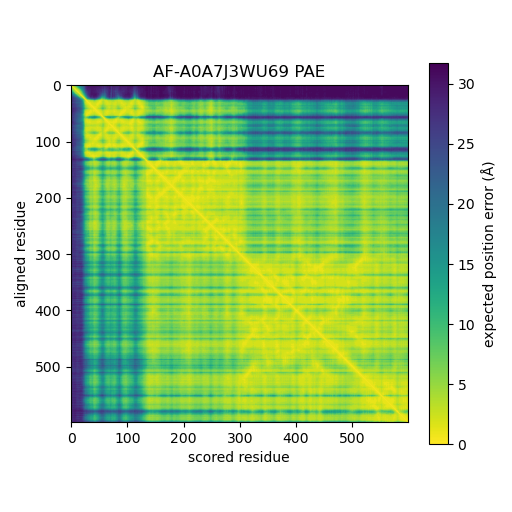ATOM 3542 C CA . GLU A 1 444 ? 16.352 -8.814 -21.996 1.00 96.25 444 GLU A CA 1
ATOM 3543 C C . GLU A 1 444 ? 15.231 -8.695 -23.030 1.00 96.25 444 GLU A C 1
ATOM 3545 O O . GLU A 1 444 ? 15.482 -8.810 -24.236 1.00 96.25 444 GLU A O 1
ATOM 3550 N N . TRP A 1 445 ? 14.011 -8.419 -22.583 1.00 97.19 445 TRP A N 1
ATOM 3551 C CA . TRP A 1 445 ? 12.872 -8.167 -23.460 1.00 97.19 445 TRP A CA 1
ATOM 3552 C C . TRP A 1 445 ? 12.257 -6.804 -23.162 1.00 97.19 445 TRP A C 1
ATOM 3554 O O . TRP A 1 445 ? 12.334 -6.292 -22.044 1.00 97.19 445 TRP A O 1
ATOM 3564 N N . GLY A 1 446 ? 11.615 -6.231 -24.172 1.00 98.12 446 GLY A N 1
ATOM 3565 C CA . GLY A 1 446 ? 10.793 -5.048 -24.011 1.00 98.12 446 GLY A CA 1
ATOM 3566 C C . GLY A 1 446 ? 9.675 -4.999 -25.037 1.00 98.12 446 GLY A C 1
ATOM 3567 O O . GLY A 1 446 ? 9.691 -5.690 -26.061 1.00 98.12 446 GLY A O 1
ATOM 3568 N N . ILE A 1 447 ? 8.669 -4.194 -24.731 1.00 98.31 447 ILE A N 1
ATOM 3569 C CA . ILE A 1 447 ? 7.517 -3.982 -25.592 1.00 98.31 447 ILE A CA 1
ATOM 3570 C C . ILE A 1 447 ? 7.167 -2.499 -25.622 1.00 98.31 447 ILE A C 1
ATOM 3572 O O . ILE A 1 447 ? 7.046 -1.852 -24.584 1.00 98.31 447 ILE A O 1
ATOM 3576 N N . VAL A 1 448 ? 7.008 -1.962 -26.828 1.00 98.31 448 VAL A N 1
ATOM 3577 C CA . VAL A 1 448 ? 6.338 -0.680 -27.050 1.00 98.31 448 VAL A CA 1
ATOM 3578 C C . VAL A 1 448 ? 4.863 -0.979 -27.252 1.00 98.31 448 VAL A C 1
ATOM 3580 O O . VAL A 1 448 ? 4.540 -1.773 -28.128 1.00 98.31 448 VAL A O 1
ATOM 3583 N N . LEU A 1 449 ? 3.978 -0.367 -26.476 1.00 97.75 449 LEU A N 1
ATOM 3584 C CA . LEU A 1 449 ? 2.527 -0.517 -26.582 1.00 97.75 449 LEU A CA 1
ATOM 3585 C C . LEU A 1 449 ? 1.904 0.812 -27.004 1.00 97.75 449 LEU A C 1
ATOM 3587 O O . LEU A 1 449 ? 2.320 1.864 -26.521 1.00 97.75 449 LEU A O 1
ATOM 3591 N N . GLU A 1 450 ? 0.907 0.751 -27.884 1.00 96.38 450 GLU A N 1
ATOM 3592 C CA . GLU A 1 450 ? 0.122 1.901 -28.341 1.00 96.38 450 GLU A CA 1
ATOM 3593 C C . GLU A 1 450 ? -1.312 1.802 -27.809 1.00 96.38 450 GLU A C 1
ATOM 3595 O O . GLU A 1 450 ? -2.005 0.816 -28.064 1.00 96.38 450 GLU A O 1
ATOM 3600 N N . GLY A 1 451 ? -1.743 2.799 -27.035 1.00 93.94 451 GLY A N 1
ATOM 3601 C CA . GLY A 1 451 ? -3.100 2.889 -26.505 1.00 93.94 451 GLY A CA 1
ATOM 3602 C C . GLY A 1 451 ? -3.261 4.004 -25.468 1.00 93.94 451 GLY A C 1
ATOM 3603 O O . GLY A 1 451 ? -2.718 3.915 -24.366 1.00 93.94 451 GLY A O 1
ATOM 3604 N N . GLU A 1 452 ? -4.088 5.004 -25.782 1.00 86.12 452 GLU A N 1
ATOM 3605 C CA . GLU A 1 452 ? -4.328 6.202 -24.954 1.00 86.12 452 GLU A CA 1
ATOM 3606 C C . GLU A 1 452 ? -4.710 5.858 -23.499 1.00 86.12 452 GLU A C 1
ATOM 3608 O O . GLU A 1 452 ? -4.101 6.337 -22.540 1.00 86.12 452 GLU A O 1
ATOM 3613 N N . ASN A 1 453 ? -5.646 4.920 -23.314 1.00 94.25 453 ASN A N 1
ATOM 3614 C CA . ASN A 1 453 ? -6.095 4.496 -21.982 1.00 94.25 453 ASN A CA 1
ATOM 3615 C C . ASN A 1 453 ? -4.992 3.814 -21.147 1.00 94.25 453 ASN A C 1
ATOM 3617 O O . ASN A 1 453 ? -5.067 3.823 -19.915 1.00 94.25 453 ASN A O 1
ATOM 3621 N N . LEU A 1 454 ? -4.006 3.179 -21.794 1.00 96.12 454 LEU A N 1
ATOM 3622 C CA . LEU A 1 454 ? -2.861 2.559 -21.122 1.00 96.12 454 LEU A CA 1
ATOM 3623 C C . LEU A 1 454 ? -1.855 3.629 -20.695 1.00 96.12 454 LEU A C 1
ATOM 3625 O O . LEU A 1 454 ? -1.424 3.638 -19.539 1.00 96.12 454 LEU A O 1
ATOM 3629 N N . SER A 1 455 ? -1.512 4.551 -21.600 1.00 94.31 455 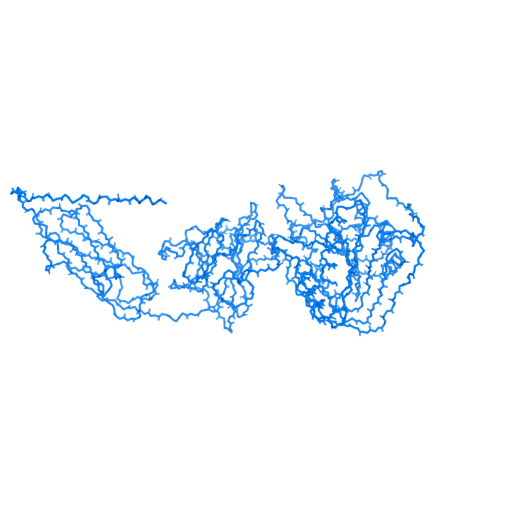SER A N 1
ATOM 3630 C CA . SER A 1 455 ? -0.616 5.662 -21.278 1.00 94.31 455 SER A CA 1
ATOM 3631 C C . SER A 1 455 ? -1.180 6.529 -20.155 1.00 94.31 455 SER A C 1
ATOM 3633 O O . SER A 1 455 ? -0.437 6.868 -19.241 1.00 94.31 455 SER A O 1
ATOM 3635 N N . ASP A 1 456 ? -2.485 6.816 -20.145 1.00 95.69 456 ASP A N 1
ATOM 3636 C CA . ASP A 1 456 ? -3.142 7.593 -19.083 1.00 95.69 456 ASP A CA 1
ATOM 3637 C C . ASP A 1 456 ? -3.084 6.901 -17.719 1.00 95.69 456 ASP A C 1
ATOM 3639 O O . ASP A 1 456 ? -2.929 7.540 -16.672 1.00 95.69 456 ASP A O 1
ATOM 3643 N N . PHE A 1 457 ? -3.200 5.573 -17.701 1.00 97.81 457 PHE A N 1
ATOM 3644 C CA . PHE A 1 457 ? -3.003 4.806 -16.480 1.00 97.81 457 PHE A CA 1
ATOM 3645 C C . PHE A 1 457 ? -1.567 4.940 -15.968 1.00 97.81 457 PHE A C 1
ATOM 3647 O O . PHE A 1 457 ? -1.381 5.317 -14.812 1.00 97.81 457 PHE A O 1
ATOM 3654 N N . LEU A 1 458 ? -0.568 4.723 -16.826 1.00 97.75 458 LEU A N 1
ATOM 3655 C CA . LEU A 1 458 ? 0.837 4.872 -16.448 1.00 97.75 458 LEU A CA 1
ATOM 3656 C C . LEU A 1 458 ? 1.204 6.313 -16.072 1.00 97.75 458 LEU A C 1
ATOM 3658 O O . LEU A 1 458 ? 2.006 6.501 -15.164 1.00 97.75 458 LEU A O 1
ATOM 3662 N N . TRP A 1 459 ? 0.595 7.329 -16.689 1.00 96.94 459 TRP A N 1
ATOM 3663 C CA . TRP A 1 459 ? 0.773 8.732 -16.300 1.00 96.94 459 TRP A CA 1
ATOM 3664 C C . TRP A 1 459 ? 0.339 8.972 -14.857 1.00 96.94 459 TRP A C 1
ATOM 3666 O O . TRP A 1 459 ? 1.061 9.622 -14.107 1.00 96.94 459 TRP A O 1
ATOM 3676 N N . ARG A 1 460 ? -0.806 8.413 -14.445 1.00 97.44 460 ARG A N 1
ATOM 3677 C CA . ARG A 1 460 ? -1.284 8.513 -13.056 1.00 97.44 460 ARG A CA 1
ATOM 3678 C C . ARG A 1 460 ? -0.361 7.798 -12.073 1.00 97.44 460 ARG A C 1
ATOM 3680 O O . ARG A 1 460 ? -0.128 8.326 -10.990 1.00 97.44 460 ARG A O 1
ATOM 3687 N N . VAL A 1 461 ? 0.167 6.632 -12.450 1.00 98.00 461 VAL A N 1
ATOM 3688 C CA . VAL A 1 461 ? 1.160 5.905 -11.640 1.00 98.00 461 VAL A CA 1
ATOM 3689 C C . VAL A 1 461 ? 2.437 6.737 -11.508 1.00 98.00 461 VAL A C 1
ATOM 3691 O O . VAL A 1 461 ? 2.888 6.999 -10.397 1.00 98.00 461 VAL A O 1
ATOM 3694 N N . PHE A 1 462 ? 2.973 7.230 -12.628 1.00 98.25 462 PHE A N 1
ATOM 3695 C CA . PHE A 1 462 ? 4.185 8.042 -12.648 1.00 98.25 462 PHE A CA 1
ATOM 3696 C C . PHE A 1 462 ? 4.030 9.328 -11.834 1.00 98.25 462 PHE A C 1
ATOM 3698 O O . PHE A 1 462 ? 4.913 9.644 -11.048 1.00 98.25 462 PHE A O 1
ATOM 3705 N N . ASP A 1 463 ? 2.930 10.070 -11.984 1.00 96.81 463 ASP A N 1
ATOM 3706 C CA . ASP A 1 463 ? 2.716 11.309 -11.228 1.00 96.81 463 ASP A CA 1
ATOM 3707 C C . ASP A 1 463 ? 2.493 11.044 -9.722 1.00 96.81 463 ASP A C 1
ATOM 3709 O O . ASP A 1 463 ? 2.851 11.893 -8.908 1.00 96.81 463 ASP A O 1
ATOM 3713 N N . TYR A 1 464 ? 1.957 9.880 -9.325 1.00 96.44 464 TYR A N 1
ATOM 3714 C CA . TYR A 1 464 ? 1.878 9.483 -7.910 1.00 96.44 464 TYR A CA 1
ATOM 3715 C C . TYR A 1 464 ? 3.260 9.157 -7.327 1.00 96.44 464 TYR A C 1
ATOM 3717 O O . TYR A 1 464 ? 3.596 9.582 -6.216 1.00 96.44 464 TYR A O 1
ATOM 3725 N N . ASP A 1 465 ? 4.073 8.406 -8.070 1.00 96.69 465 ASP A N 1
ATOM 3726 C CA . ASP A 1 465 ? 5.410 8.018 -7.626 1.00 96.69 465 ASP A CA 1
ATOM 3727 C C . ASP A 1 465 ? 6.374 9.212 -7.653 1.00 96.69 465 ASP A C 1
ATOM 3729 O O . ASP A 1 465 ? 7.073 9.447 -6.669 1.00 96.69 465 ASP A O 1
ATOM 3733 N N . PHE A 1 466 ? 6.365 10.012 -8.723 1.00 97.19 466 PHE A N 1
ATOM 3734 C CA . PHE A 1 466 ? 7.200 11.199 -8.936 1.00 97.19 466 PHE A CA 1
ATOM 3735 C C . PHE A 1 466 ? 6.558 12.477 -8.374 1.00 97.19 466 PHE A C 1
ATOM 3737 O O . PHE A 1 466 ? 6.349 13.471 -9.076 1.00 97.19 466 PHE A O 1
ATOM 3744 N N . ASN A 1 467 ? 6.257 12.460 -7.077 1.00 94.88 467 ASN A N 1
ATOM 3745 C CA . ASN A 1 467 ? 5.674 13.595 -6.374 1.00 94.88 467 ASN A CA 1
ATOM 3746 C C . ASN A 1 467 ? 6.560 14.035 -5.199 1.00 94.88 467 ASN A C 1
ATOM 3748 O O . ASN A 1 467 ? 6.705 13.326 -4.206 1.00 94.88 467 ASN A O 1
ATOM 3752 N N . PHE A 1 468 ? 7.106 15.250 -5.300 1.00 93.31 468 PHE A N 1
ATOM 3753 C CA . PHE A 1 468 ? 7.991 15.858 -4.300 1.00 93.31 468 PHE A CA 1
ATOM 3754 C C . PHE A 1 468 ? 7.317 16.181 -2.956 1.00 93.31 468 PHE A C 1
ATOM 3756 O O . PHE A 1 468 ? 8.000 16.620 -2.034 1.00 93.31 468 PHE A O 1
ATOM 3763 N N . SER A 1 469 ? 5.997 15.998 -2.817 1.00 91.19 469 SER A N 1
ATOM 3764 C CA . SER A 1 469 ? 5.349 16.044 -1.502 1.00 91.19 469 SER A CA 1
ATOM 3765 C C . SER A 1 469 ? 5.660 14.812 -0.654 1.00 91.19 469 SER A C 1
ATOM 3767 O O . SER A 1 469 ? 5.512 14.872 0.563 1.00 91.19 469 SER A O 1
ATOM 3769 N N . PHE A 1 470 ? 6.064 13.699 -1.274 1.00 93.50 470 PHE A N 1
ATOM 3770 C CA . PHE A 1 470 ? 6.503 12.519 -0.545 1.00 93.50 470 PHE A CA 1
ATOM 3771 C C . PHE A 1 470 ? 7.943 12.676 -0.073 1.00 93.50 470 PHE A C 1
ATOM 3773 O O . PHE A 1 470 ? 8.826 13.099 -0.818 1.00 93.50 470 PHE A O 1
ATOM 3780 N N . GLN A 1 471 ? 8.182 12.261 1.169 1.00 91.81 471 GLN A N 1
ATOM 3781 C CA . GLN A 1 471 ? 9.491 12.339 1.816 1.00 91.81 471 GLN A CA 1
ATOM 3782 C C . GLN A 1 471 ? 10.607 11.614 1.061 1.00 91.81 471 GLN A C 1
ATOM 3784 O O . GLN A 1 471 ? 11.768 11.999 1.162 1.00 91.81 471 GLN A O 1
ATOM 3789 N N . ASP A 1 472 ? 10.254 10.545 0.348 1.00 94.88 472 ASP A N 1
ATOM 3790 C CA . ASP A 1 472 ? 11.197 9.662 -0.317 1.00 94.88 472 ASP A CA 1
ATOM 3791 C C . ASP A 1 472 ? 11.498 10.091 -1.750 1.00 94.88 472 ASP A C 1
ATOM 3793 O O . ASP A 1 472 ? 12.256 9.405 -2.424 1.00 94.88 472 ASP A O 1
ATOM 3797 N N . ILE A 1 473 ? 10.950 11.214 -2.224 1.00 96.38 473 ILE A N 1
ATOM 3798 C CA . ILE A 1 473 ? 11.216 11.738 -3.564 1.00 96.38 473 ILE A CA 1
ATOM 3799 C C . ILE A 1 473 ? 12.085 12.984 -3.465 1.00 96.38 473 ILE A C 1
ATOM 3801 O O . ILE A 1 473 ? 11.644 14.069 -3.085 1.00 96.38 473 ILE A O 1
ATOM 3805 N N . VAL A 1 474 ? 13.347 12.829 -3.854 1.00 95.56 474 VAL A N 1
ATOM 3806 C CA . VAL A 1 474 ? 14.362 13.879 -3.781 1.00 95.56 474 VAL A CA 1
ATOM 3807 C C . VAL A 1 474 ? 14.614 14.437 -5.175 1.00 95.56 474 VAL A C 1
ATOM 3809 O O . VAL A 1 474 ? 15.047 13.717 -6.076 1.00 95.56 474 VAL A O 1
ATOM 3812 N N . ALA A 1 475 ? 14.369 15.734 -5.360 1.00 96.75 475 ALA A N 1
ATOM 3813 C CA . ALA A 1 475 ? 14.732 16.432 -6.590 1.00 96.75 475 ALA A CA 1
ATOM 3814 C C . ALA A 1 475 ? 16.253 16.423 -6.792 1.00 96.75 475 ALA A C 1
ATOM 3816 O O . ALA A 1 475 ? 17.020 16.596 -5.840 1.00 96.75 475 ALA A O 1
ATOM 3817 N N . PHE A 1 476 ? 16.696 16.265 -8.040 1.00 97.31 476 PHE A N 1
ATOM 3818 C CA . PHE A 1 476 ? 18.113 16.325 -8.372 1.00 97.31 476 PHE A CA 1
ATOM 3819 C C . PHE A 1 476 ? 18.724 17.663 -7.926 1.00 97.31 476 PHE A C 1
ATOM 3821 O O . PHE A 1 476 ? 18.202 18.740 -8.220 1.00 97.31 476 PHE A O 1
ATOM 3828 N N . ASN A 1 477 ? 19.869 17.596 -7.245 1.00 96.44 477 ASN A N 1
ATOM 3829 C CA . ASN A 1 477 ? 20.615 18.764 -6.792 1.00 96.44 477 ASN A CA 1
ATOM 3830 C C . ASN A 1 477 ? 22.091 18.614 -7.166 1.00 96.44 477 ASN A C 1
ATOM 3832 O O . ASN A 1 477 ? 22.794 17.767 -6.614 1.00 96.44 477 ASN A O 1
ATOM 3836 N N . ALA A 1 478 ? 22.572 19.478 -8.064 1.00 97.25 478 ALA A N 1
ATOM 3837 C CA . ALA A 1 478 ? 23.938 19.429 -8.582 1.00 97.25 478 ALA A CA 1
ATOM 3838 C C . ALA A 1 478 ? 25.018 19.506 -7.487 1.00 97.25 478 ALA A C 1
ATOM 3840 O O . ALA A 1 478 ? 26.081 18.915 -7.652 1.00 97.25 478 ALA A O 1
ATOM 3841 N N . SER A 1 479 ? 24.738 20.183 -6.369 1.00 96.56 479 SER A N 1
ATOM 3842 C CA . SER A 1 479 ? 25.672 20.357 -5.249 1.00 96.56 479 SER A CA 1
ATOM 3843 C C . SER A 1 479 ? 25.740 19.149 -4.312 1.00 96.56 479 SER A C 1
ATOM 3845 O O . SER A 1 479 ? 26.548 19.146 -3.382 1.00 96.56 479 SER A O 1
ATOM 3847 N N . ASN A 1 480 ? 24.883 18.138 -4.493 1.00 95.06 480 ASN A N 1
ATOM 3848 C CA . ASN A 1 480 ? 24.896 16.974 -3.622 1.00 95.06 480 ASN A CA 1
ATOM 3849 C C . ASN A 1 480 ? 26.125 16.087 -3.887 1.00 95.06 480 ASN A C 1
ATOM 3851 O O . ASN A 1 480 ? 26.438 15.738 -5.024 1.00 95.06 480 ASN A O 1
ATOM 3855 N N . PHE A 1 481 ? 26.807 15.676 -2.817 1.00 92.50 481 PHE A N 1
ATOM 3856 C CA . PHE A 1 481 ? 28.031 14.889 -2.918 1.00 92.50 481 PHE A CA 1
ATOM 3857 C C . PHE A 1 481 ? 27.816 13.467 -3.459 1.00 92.50 481 PHE A C 1
ATOM 3859 O O . PHE A 1 481 ? 28.650 12.984 -4.227 1.00 92.50 481 PHE A O 1
ATOM 3866 N N . THR A 1 482 ? 26.730 12.789 -3.075 1.00 91.12 482 THR A N 1
ATOM 3867 C CA . THR A 1 482 ? 26.504 11.371 -3.411 1.00 91.12 482 THR A CA 1
ATOM 3868 C C . THR A 1 482 ? 25.664 11.182 -4.668 1.00 91.12 482 THR A C 1
ATOM 3870 O O . THR A 1 482 ? 25.891 10.217 -5.390 1.00 91.12 482 THR A O 1
ATOM 3873 N N . HIS A 1 483 ? 24.756 12.114 -4.961 1.00 93.94 483 HIS A N 1
ATOM 3874 C CA . HIS A 1 483 ? 23.773 11.992 -6.048 1.00 93.94 483 HIS A CA 1
ATOM 3875 C C . HIS A 1 483 ? 23.592 13.272 -6.883 1.00 93.94 483 HIS A C 1
ATOM 3877 O O . HIS A 1 483 ? 22.627 13.398 -7.634 1.00 93.94 483 HIS A O 1
ATOM 3883 N N . GLY A 1 484 ? 24.503 14.239 -6.739 1.00 95.88 484 GLY A N 1
ATOM 3884 C CA . GLY A 1 484 ? 24.563 15.437 -7.575 1.00 95.88 484 GLY A CA 1
ATOM 3885 C C . GLY A 1 484 ? 25.488 15.264 -8.775 1.00 95.88 484 GLY A C 1
ATOM 3886 O O . GLY A 1 484 ? 25.837 14.146 -9.157 1.00 95.88 484 GLY A O 1
ATOM 3887 N N . MET A 1 485 ? 25.936 16.380 -9.350 1.00 96.69 485 MET A N 1
ATOM 3888 C CA . MET A 1 485 ? 26.845 16.381 -10.500 1.00 96.69 485 MET A CA 1
ATOM 3889 C C . MET A 1 485 ? 28.132 15.601 -10.161 1.00 96.69 485 MET A C 1
ATOM 3891 O O . MET A 1 485 ? 28.607 15.678 -9.021 1.00 96.69 485 MET A O 1
ATOM 3895 N N . PRO A 1 486 ? 28.689 14.805 -11.088 1.00 96.50 486 PRO A N 1
ATOM 3896 C CA . PRO A 1 486 ? 29.963 14.128 -10.859 1.00 96.50 486 PRO A CA 1
ATOM 3897 C C . PRO A 1 486 ? 31.134 15.134 -10.755 1.00 96.50 486 PRO A C 1
ATOM 3899 O O . PRO A 1 486 ? 30.972 16.312 -11.092 1.00 96.50 486 PRO A O 1
ATOM 3902 N N . PRO A 1 487 ? 32.322 14.699 -10.290 1.00 95.00 487 PRO A N 1
ATOM 3903 C CA . PRO A 1 487 ? 33.542 15.508 -10.322 1.00 95.00 487 PRO A CA 1
ATOM 3904 C C . PRO A 1 487 ? 33.842 16.072 -11.720 1.00 95.00 487 PRO A C 1
ATOM 3906 O O . PRO A 1 487 ? 33.538 15.440 -12.727 1.00 95.00 487 PRO A O 1
ATOM 3909 N N . GLY A 1 488 ? 34.456 17.257 -11.794 1.00 92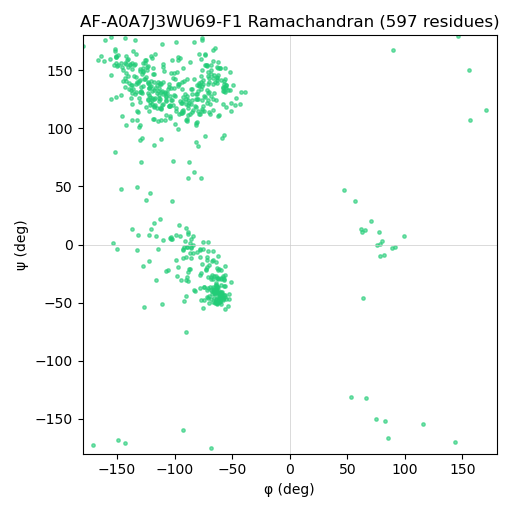.38 488 GLY A N 1
ATOM 3910 C CA . GLY A 1 488 ? 34.682 17.956 -13.070 1.00 92.38 488 GLY A CA 1
ATOM 3911 C C . GLY A 1 488 ? 35.659 17.266 -14.032 1.00 92.38 488 GLY A C 1
ATOM 3912 O O . GLY A 1 488 ? 35.723 17.639 -15.199 1.00 92.38 488 GLY A O 1
ATOM 3913 N N . ASP A 1 489 ? 36.418 16.282 -13.555 1.00 94.56 489 ASP A N 1
ATOM 3914 C CA . ASP A 1 489 ? 37.302 15.415 -14.337 1.00 94.56 489 ASP A CA 1
ATOM 3915 C C . ASP A 1 489 ? 36.627 14.109 -14.793 1.00 94.56 489 ASP A C 1
ATOM 3917 O O . ASP A 1 489 ? 37.230 13.337 -15.540 1.00 94.56 489 ASP A O 1
ATOM 3921 N N . PHE A 1 490 ? 35.379 13.860 -14.386 1.00 97.19 490 PHE A N 1
ATOM 3922 C CA . PHE A 1 490 ? 34.613 12.712 -14.851 1.00 97.19 490 PHE A CA 1
ATOM 3923 C C . PHE A 1 490 ? 34.066 12.940 -16.265 1.00 97.19 490 PHE A C 1
ATOM 3925 O O . PHE A 1 490 ? 33.436 13.956 -16.561 1.00 97.19 490 PHE A O 1
ATOM 3932 N N . SER A 1 491 ? 34.231 11.931 -17.117 1.00 94.31 491 SER A N 1
ATOM 3933 C CA . SER A 1 491 ? 33.552 11.804 -18.405 1.00 94.31 491 SER A CA 1
ATOM 3934 C C . SER A 1 491 ? 33.022 10.378 -18.528 1.00 94.31 491 SER A C 1
ATOM 3936 O O . SER A 1 491 ? 33.759 9.449 -18.179 1.00 94.31 491 SER A O 1
ATOM 3938 N N . PRO A 1 492 ? 31.792 10.172 -19.036 1.00 95.75 492 PRO A N 1
ATOM 3939 C CA . PRO A 1 492 ? 31.310 8.827 -19.307 1.00 95.75 492 PRO A CA 1
ATOM 3940 C C . PRO A 1 492 ? 32.179 8.160 -20.380 1.00 95.75 492 PRO A C 1
ATOM 3942 O O . PRO A 1 492 ? 32.785 8.827 -21.223 1.00 95.75 492 PRO A O 1
ATOM 3945 N N . SER A 1 493 ? 32.245 6.831 -20.338 1.00 94.44 493 SER A N 1
ATOM 3946 C CA . SER A 1 493 ? 32.910 6.042 -21.373 1.00 94.44 493 SER A CA 1
ATOM 3947 C C . SER A 1 493 ? 32.002 5.879 -22.590 1.00 94.44 493 SER A C 1
ATOM 3949 O O . SER A 1 493 ? 30.910 5.328 -22.479 1.00 94.44 493 SER A O 1
ATOM 3951 N N . HIS A 1 494 ? 32.497 6.263 -23.765 1.00 96.25 494 HIS A N 1
ATOM 3952 C CA . HIS A 1 494 ? 31.871 5.978 -25.065 1.00 96.25 494 HIS A CA 1
ATOM 3953 C C . HIS A 1 494 ? 32.464 4.741 -25.746 1.00 96.25 494 HIS A C 1
ATOM 3955 O O . HIS A 1 494 ? 32.321 4.550 -26.953 1.00 96.25 494 HIS A O 1
ATOM 3961 N N . PHE A 1 495 ? 33.174 3.898 -24.996 1.00 96.44 495 PHE A N 1
ATOM 3962 C CA . PHE A 1 495 ? 33.617 2.612 -25.516 1.00 96.44 495 PHE A CA 1
ATOM 3963 C C . PHE A 1 495 ? 32.401 1.715 -25.771 1.00 96.44 495 PHE A C 1
ATOM 3965 O O . PHE A 1 495 ? 31.615 1.468 -24.858 1.00 96.44 495 PHE A O 1
ATOM 3972 N N . ILE A 1 496 ? 32.273 1.206 -26.996 1.00 96.75 496 ILE A N 1
ATOM 3973 C CA . ILE A 1 496 ? 31.224 0.262 -27.383 1.00 96.75 496 ILE A CA 1
ATOM 3974 C C . ILE A 1 496 ? 31.788 -1.157 -27.222 1.00 96.75 496 ILE A C 1
ATOM 3976 O O . ILE A 1 496 ? 32.722 -1.518 -27.940 1.00 96.75 496 ILE A O 1
ATOM 3980 N N . PRO A 1 497 ? 31.277 -1.966 -26.276 1.00 93.81 497 PRO A N 1
ATOM 3981 C CA . PRO A 1 497 ? 31.692 -3.355 -26.155 1.00 93.81 497 PRO A CA 1
ATOM 3982 C C . PRO A 1 497 ? 31.211 -4.179 -27.353 1.00 93.81 497 PRO A C 1
ATOM 3984 O O . PRO A 1 497 ? 30.118 -3.958 -27.867 1.00 93.81 497 PRO A O 1
ATOM 3987 N N . HIS A 1 498 ? 32.007 -5.170 -27.744 1.00 95.44 498 HIS A N 1
ATOM 3988 C CA . HIS A 1 498 ? 31.689 -6.123 -28.808 1.00 95.44 498 HIS A CA 1
ATOM 3989 C C . HIS A 1 498 ? 31.826 -7.555 -28.276 1.00 95.44 498 HIS A C 1
ATOM 3991 O O . HIS A 1 498 ? 32.553 -7.795 -27.307 1.00 95.44 498 HIS A O 1
ATOM 3997 N N . GLY A 1 499 ? 31.143 -8.508 -28.907 1.00 94.38 499 GLY A N 1
ATOM 3998 C CA . GLY A 1 499 ? 31.181 -9.918 -28.533 1.00 94.38 499 GLY A CA 1
ATOM 3999 C C . GLY A 1 499 ? 30.980 -10.847 -29.726 1.00 94.38 499 GLY A C 1
ATOM 4000 O O . GLY A 1 499 ? 31.011 -10.427 -30.880 1.00 94.38 499 GLY A O 1
ATOM 4001 N N . ASP A 1 500 ? 30.766 -12.129 -29.433 1.00 95.62 500 ASP A N 1
ATOM 4002 C CA . ASP A 1 500 ? 30.618 -13.178 -30.450 1.00 95.62 500 ASP A CA 1
ATOM 4003 C C . ASP A 1 500 ? 29.149 -13.594 -30.665 1.00 95.62 500 ASP A C 1
ATOM 4005 O O . ASP A 1 500 ? 28.866 -14.566 -31.375 1.00 95.62 500 ASP A O 1
ATOM 4009 N N . TYR A 1 501 ? 28.188 -12.906 -30.032 1.00 96.12 501 TYR A N 1
ATOM 4010 C CA . TYR A 1 501 ? 26.775 -13.197 -30.258 1.00 96.12 501 TYR A CA 1
ATOM 4011 C C . TYR A 1 501 ? 26.372 -12.755 -31.666 1.00 96.12 501 TYR A C 1
ATOM 4013 O O . TYR A 1 501 ? 26.638 -11.640 -32.106 1.00 96.12 501 TYR A O 1
ATOM 4021 N N . VAL A 1 502 ? 25.699 -13.650 -32.383 1.00 96.00 502 VAL A N 1
ATOM 4022 C CA . VAL A 1 502 ? 25.147 -13.352 -33.703 1.00 96.00 502 VAL A CA 1
ATOM 4023 C C . VAL A 1 502 ? 23.677 -13.029 -33.524 1.00 96.00 502 VAL A C 1
ATOM 4025 O O . VAL A 1 502 ? 22.910 -13.926 -33.165 1.00 96.00 502 VAL A O 1
ATOM 4028 N N . LYS A 1 503 ? 23.310 -11.776 -33.810 1.00 94.38 503 LYS A N 1
ATOM 4029 C CA . LYS A 1 503 ? 21.928 -11.288 -33.830 1.00 94.38 503 LYS A CA 1
ATOM 4030 C C . LYS A 1 503 ? 20.992 -12.300 -34.504 1.00 94.38 503 LYS A C 1
ATOM 4032 O O . LYS A 1 503 ? 21.271 -12.797 -35.598 1.00 94.38 503 LYS A O 1
ATOM 4037 N N . ARG A 1 504 ? 19.879 -12.598 -33.838 1.00 96.06 504 ARG A N 1
ATOM 4038 C CA . ARG A 1 504 ? 18.854 -13.568 -34.238 1.00 96.06 504 ARG A CA 1
ATOM 4039 C C . ARG A 1 504 ? 17.504 -12.933 -34.522 1.00 96.06 504 ARG A C 1
ATOM 4041 O O . ARG A 1 504 ? 16.782 -13.467 -35.360 1.00 96.06 504 ARG A O 1
ATOM 4048 N N . PHE A 1 505 ? 17.177 -11.835 -33.852 1.00 96.31 505 PHE A N 1
ATOM 4049 C CA . PHE A 1 505 ? 15.843 -11.253 -33.895 1.00 96.31 505 PHE A CA 1
ATOM 4050 C C . PHE A 1 505 ? 15.868 -9.822 -34.430 1.00 96.31 505 PHE A C 1
ATOM 4052 O O . PHE A 1 505 ? 16.714 -9.004 -34.073 1.00 96.31 505 PHE A O 1
ATOM 4059 N N . ASP A 1 506 ? 14.922 -9.516 -35.306 1.00 97.56 506 ASP A N 1
ATOM 4060 C CA . ASP A 1 506 ? 14.527 -8.144 -35.609 1.00 97.56 506 ASP A CA 1
ATOM 4061 C C . ASP A 1 506 ? 13.302 -7.776 -34.754 1.00 97.56 506 ASP A C 1
ATOM 4063 O O . ASP A 1 506 ? 12.618 -8.684 -34.271 1.00 97.56 506 ASP A O 1
ATOM 4067 N N . PRO A 1 507 ? 13.000 -6.476 -34.562 1.00 98.25 507 PRO A N 1
ATOM 4068 C CA . PRO A 1 507 ? 11.782 -6.066 -33.872 1.00 98.25 507 PRO A CA 1
ATOM 4069 C C . PRO A 1 507 ? 10.544 -6.674 -34.535 1.00 98.25 507 PRO A C 1
ATOM 4071 O O . PRO A 1 507 ? 10.403 -6.639 -35.762 1.00 98.25 507 PRO A O 1
ATOM 4074 N N . LEU A 1 508 ? 9.636 -7.201 -33.719 1.00 98.19 508 LEU A N 1
ATOM 4075 C CA . LEU A 1 508 ? 8.362 -7.735 -34.176 1.00 98.19 508 LEU A CA 1
ATOM 4076 C C . LEU A 1 508 ? 7.296 -6.643 -34.084 1.00 98.19 508 LEU A C 1
ATOM 4078 O O . LEU A 1 508 ? 6.942 -6.207 -32.992 1.00 98.19 508 LEU A O 1
ATOM 4082 N N . TYR A 1 509 ? 6.772 -6.236 -35.236 1.00 97.88 509 TYR A N 1
ATOM 4083 C CA . TYR A 1 509 ? 5.690 -5.260 -35.338 1.00 97.88 509 TYR A CA 1
ATOM 4084 C C . TYR A 1 509 ? 4.342 -5.974 -35.387 1.00 97.88 509 TYR A C 1
ATOM 4086 O O . TYR A 1 509 ? 4.107 -6.798 -36.273 1.00 97.88 509 TYR A O 1
ATOM 4094 N N . ILE A 1 510 ? 3.453 -5.628 -34.462 1.00 96.94 510 ILE A N 1
ATOM 4095 C CA . ILE A 1 510 ? 2.079 -6.121 -34.403 1.00 96.94 510 ILE A CA 1
ATOM 4096 C C . ILE A 1 510 ? 1.163 -4.910 -34.555 1.00 96.94 510 ILE A C 1
ATOM 4098 O O . ILE A 1 510 ? 1.050 -4.096 -33.647 1.00 96.94 510 ILE A O 1
ATOM 4102 N N . ASN A 1 511 ? 0.517 -4.789 -35.713 1.00 95.06 511 ASN A N 1
ATOM 4103 C CA . ASN A 1 511 ? -0.362 -3.661 -36.051 1.00 95.06 511 ASN A CA 1
ATOM 4104 C C . ASN A 1 511 ? -1.845 -4.049 -35.918 1.00 95.06 511 ASN A C 1
ATOM 4106 O O . ASN A 1 511 ? -2.666 -3.703 -36.768 1.00 95.06 511 ASN A O 1
ATOM 4110 N N . GLU A 1 512 ? -2.164 -4.852 -34.907 1.00 95.00 512 GLU A N 1
ATOM 4111 C CA . GLU A 1 512 ? -3.510 -5.345 -34.630 1.00 95.00 512 GLU A CA 1
ATOM 4112 C C . GLU A 1 512 ? -3.865 -5.065 -33.173 1.00 95.00 512 GLU A C 1
ATOM 4114 O O . GLU A 1 512 ? -2.999 -5.146 -32.302 1.00 95.00 512 GLU A O 1
ATOM 4119 N N . SER A 1 513 ? -5.145 -4.800 -32.897 1.00 95.50 513 SER A N 1
ATOM 4120 C CA . SER A 1 513 ? -5.581 -4.526 -31.532 1.00 95.50 513 SER A CA 1
ATOM 4121 C C . SER A 1 513 ? -5.803 -5.810 -30.725 1.00 95.50 513 SER A C 1
ATOM 4123 O O . SER A 1 513 ? -6.661 -6.634 -31.075 1.00 95.50 513 SER A O 1
ATOM 4125 N N . PHE A 1 514 ? -5.154 -5.930 -29.570 1.00 95.81 514 PHE A N 1
ATOM 4126 C CA . PHE A 1 514 ? -5.255 -7.081 -28.664 1.00 95.81 514 PHE A CA 1
ATOM 4127 C C . PHE A 1 514 ? -5.446 -6.649 -27.205 1.00 95.81 514 PHE A C 1
ATOM 4129 O O . PHE A 1 514 ? -5.266 -5.486 -26.852 1.00 95.81 514 PHE A O 1
ATOM 4136 N N . ASN A 1 515 ? -5.870 -7.586 -26.356 1.00 95.00 515 ASN A N 1
ATOM 4137 C CA . ASN A 1 515 ? -6.042 -7.317 -24.932 1.00 95.00 515 ASN A CA 1
ATOM 4138 C C . ASN A 1 515 ? -4.689 -7.352 -24.223 1.00 95.00 515 ASN A C 1
ATOM 4140 O O . ASN A 1 515 ? -3.907 -8.278 -24.432 1.00 95.00 515 ASN A O 1
ATOM 4144 N N . ALA A 1 516 ? -4.458 -6.387 -23.344 1.00 95.06 516 ALA A N 1
ATOM 4145 C CA . ALA A 1 516 ? -3.288 -6.329 -22.489 1.00 95.06 516 ALA A CA 1
ATOM 4146 C C . ALA A 1 516 ? -3.709 -6.092 -21.034 1.00 95.06 516 ALA A C 1
ATOM 4148 O O . ALA A 1 516 ? -4.721 -5.444 -20.753 1.00 95.06 516 ALA A O 1
ATOM 4149 N N . THR A 1 517 ? -2.901 -6.624 -20.122 1.00 96.06 517 THR A N 1
ATOM 4150 C CA . THR A 1 517 ? -2.993 -6.354 -18.690 1.00 96.06 517 THR A CA 1
ATOM 4151 C C . THR A 1 517 ? -1.665 -5.766 -18.244 1.00 96.06 517 THR A C 1
ATOM 4153 O O . THR A 1 517 ? -0.619 -6.365 -18.494 1.00 96.06 517 THR A O 1
ATOM 4156 N N . LEU A 1 518 ? -1.705 -4.613 -17.583 1.00 96.88 518 LEU A N 1
ATOM 4157 C CA . LEU A 1 518 ? -0.540 -4.026 -16.935 1.00 96.88 518 LEU A CA 1
ATOM 4158 C C . LEU A 1 518 ? -0.698 -4.173 -15.422 1.00 96.88 518 LEU A C 1
ATOM 4160 O O . LEU A 1 518 ? -1.692 -3.730 -14.843 1.00 96.88 518 LEU A O 1
ATOM 4164 N N . ILE A 1 519 ? 0.306 -4.793 -14.809 1.00 97.25 519 ILE A N 1
ATOM 4165 C CA . ILE A 1 519 ? 0.343 -5.110 -13.382 1.00 97.25 519 ILE A CA 1
ATOM 4166 C C . ILE A 1 519 ? 1.381 -4.249 -12.667 1.00 97.25 519 ILE A C 1
ATOM 4168 O O . ILE A 1 519 ? 2.377 -3.834 -13.263 1.00 97.25 519 ILE A O 1
ATOM 4172 N N . LEU A 1 520 ? 1.160 -4.004 -11.380 1.00 96.38 520 LEU A N 1
ATOM 4173 C CA . LEU A 1 520 ? 2.020 -3.189 -10.530 1.00 96.38 520 LEU A CA 1
ATOM 4174 C C . LEU A 1 520 ? 2.394 -3.973 -9.274 1.00 96.38 520 LEU A C 1
ATOM 4176 O O . LEU A 1 520 ? 1.546 -4.608 -8.646 1.00 96.38 520 LEU A O 1
ATOM 4180 N N . SER A 1 521 ? 3.665 -3.899 -8.889 1.00 94.00 521 SER A N 1
ATOM 4181 C CA . SER A 1 521 ? 4.159 -4.456 -7.630 1.00 94.00 521 SER A CA 1
ATOM 4182 C C . SER A 1 521 ? 4.428 -3.324 -6.640 1.00 94.00 521 SER A C 1
ATOM 4184 O O . SER A 1 521 ? 5.098 -2.363 -7.015 1.00 94.00 521 SER A O 1
ATOM 4186 N N . PRO A 1 522 ? 3.989 -3.436 -5.377 1.00 93.69 522 PRO A N 1
ATOM 4187 C CA . PRO A 1 522 ? 3.333 -4.597 -4.770 1.00 93.69 522 PRO A CA 1
ATOM 4188 C C . PRO A 1 522 ? 1.800 -4.621 -4.929 1.00 93.69 522 PRO A C 1
ATOM 4190 O O . PRO A 1 522 ? 1.158 -5.449 -4.299 1.00 93.69 522 PRO A O 1
ATOM 4193 N N . ASP A 1 523 ? 1.211 -3.735 -5.734 1.00 95.00 523 ASP A N 1
ATOM 4194 C CA . ASP A 1 523 ? -0.235 -3.488 -5.742 1.00 95.00 523 ASP A CA 1
ATOM 4195 C C . ASP A 1 523 ? -1.129 -4.671 -6.107 1.00 95.00 523 ASP A C 1
ATOM 4197 O O . ASP A 1 523 ? -2.091 -4.932 -5.390 1.00 95.00 523 ASP A O 1
ATOM 4201 N N . ASN A 1 524 ? -0.827 -5.364 -7.198 1.00 95.19 524 ASN A N 1
ATOM 4202 C CA . ASN A 1 524 ? -1.708 -6.390 -7.764 1.00 95.19 524 ASN A CA 1
ATOM 4203 C C . ASN A 1 524 ? -0.954 -7.517 -8.492 1.00 95.19 524 ASN A C 1
ATOM 4205 O O . ASN A 1 524 ? -1.569 -8.481 -8.938 1.00 95.19 524 ASN A O 1
ATOM 4209 N N . ALA A 1 525 ? 0.376 -7.431 -8.606 1.00 94.75 525 ALA A N 1
ATOM 4210 C CA . ALA A 1 525 ? 1.150 -8.343 -9.444 1.00 94.75 525 ALA A CA 1
ATOM 4211 C C . ALA A 1 525 ? 1.007 -9.826 -9.074 1.00 94.75 525 ALA A C 1
ATOM 4213 O O . ALA A 1 525 ? 0.888 -10.654 -9.972 1.00 94.75 525 ALA A O 1
ATOM 4214 N N . GLU A 1 526 ? 1.017 -10.180 -7.785 1.00 93.31 526 GLU A N 1
ATOM 4215 C CA . GLU A 1 526 ? 0.880 -11.585 -7.384 1.00 93.31 526 GLU A CA 1
ATOM 4216 C C . GLU A 1 526 ? -0.483 -12.152 -7.797 1.00 93.31 526 GLU A C 1
ATOM 4218 O O . GLU A 1 526 ? -0.538 -13.182 -8.468 1.00 93.31 526 GLU A O 1
ATOM 4223 N N . GLU A 1 527 ? -1.568 -11.457 -7.448 1.00 93.50 527 GLU A N 1
ATOM 4224 C CA . GLU A 1 527 ? -2.933 -11.870 -7.777 1.00 93.50 527 GLU A CA 1
ATOM 4225 C C . GLU A 1 527 ? -3.120 -12.011 -9.293 1.00 93.50 527 GLU A C 1
ATOM 4227 O O . GLU A 1 527 ? -3.588 -13.044 -9.774 1.00 93.50 527 GLU A O 1
ATOM 4232 N N . GLU A 1 528 ? -2.684 -11.016 -10.064 1.00 96.38 528 GLU A N 1
ATOM 4233 C CA . GLU A 1 528 ? -2.836 -11.021 -11.518 1.00 96.38 528 GLU A CA 1
ATOM 4234 C C . GLU A 1 528 ? -2.003 -12.104 -12.209 1.00 96.38 528 GLU A C 1
ATOM 4236 O O . GLU A 1 528 ? -2.468 -12.728 -13.167 1.00 96.38 528 GLU A O 1
ATOM 4241 N N . ILE A 1 529 ? -0.796 -12.392 -11.712 1.00 96.38 529 ILE A N 1
ATOM 4242 C CA . ILE A 1 529 ? 0.010 -13.507 -12.222 1.00 96.38 529 ILE A CA 1
ATOM 4243 C C . ILE A 1 529 ? -0.686 -14.838 -11.919 1.00 96.38 529 ILE A C 1
ATOM 4245 O O . ILE A 1 529 ? -0.800 -15.679 -12.810 1.00 96.38 529 ILE A O 1
ATOM 4249 N N . LEU A 1 530 ? -1.185 -15.043 -10.696 1.00 96.69 530 LEU A N 1
ATOM 4250 C CA . LEU A 1 530 ? -1.899 -16.272 -10.339 1.00 96.69 530 LEU A CA 1
ATOM 4251 C C . LEU A 1 530 ? -3.186 -16.441 -11.161 1.00 96.69 530 LEU A C 1
ATOM 4253 O O . LEU A 1 530 ? -3.469 -17.549 -11.621 1.00 96.69 530 LEU A O 1
ATOM 4257 N N . ASN A 1 531 ? -3.914 -15.352 -11.418 1.00 95.69 531 ASN A N 1
ATOM 4258 C CA . ASN A 1 531 ? -5.094 -15.331 -12.283 1.00 95.69 531 ASN A CA 1
ATOM 4259 C C . ASN A 1 531 ? -4.749 -15.653 -13.746 1.00 95.69 531 ASN A C 1
ATOM 4261 O O . ASN A 1 531 ? -5.489 -16.387 -14.407 1.00 95.69 531 ASN A O 1
ATOM 4265 N N . LEU A 1 532 ? -3.623 -15.144 -14.261 1.00 96.06 532 LEU A N 1
ATOM 4266 C CA . LEU A 1 532 ? -3.128 -15.482 -15.597 1.00 96.06 532 LEU A CA 1
ATOM 4267 C C . LEU A 1 532 ? -2.811 -16.977 -15.703 1.00 96.06 532 LEU A C 1
ATOM 4269 O O . LEU A 1 532 ? -3.262 -17.633 -16.644 1.00 96.06 532 LEU A O 1
ATOM 4273 N N . LEU A 1 533 ? -2.082 -17.522 -14.724 1.00 97.62 533 LEU A N 1
ATOM 4274 C CA . LEU A 1 533 ? -1.765 -18.948 -14.677 1.00 97.62 533 LEU A CA 1
ATOM 4275 C C . LEU A 1 533 ? -3.034 -19.794 -14.573 1.00 97.62 533 LEU A C 1
ATOM 4277 O O . LEU A 1 533 ? -3.150 -20.785 -15.286 1.00 97.62 533 LEU A O 1
ATOM 4281 N N . GLU A 1 534 ? -4.007 -19.394 -13.747 1.00 97.62 534 GLU A N 1
ATOM 4282 C CA . GLU A 1 534 ? -5.277 -20.110 -13.580 1.00 97.62 534 GLU A CA 1
ATOM 4283 C C . GLU A 1 534 ? -6.073 -20.231 -14.887 1.00 97.62 534 GLU A C 1
ATOM 4285 O O . GLU A 1 534 ? -6.761 -21.226 -15.105 1.00 97.62 534 GLU A O 1
ATOM 4290 N N . ARG A 1 535 ? -5.938 -19.280 -15.811 1.00 96.31 535 ARG A N 1
ATOM 4291 C CA . ARG A 1 535 ? -6.635 -19.314 -17.106 1.00 96.31 535 ARG A CA 1
ATOM 4292 C C . ARG A 1 535 ? -5.921 -20.138 -18.180 1.00 96.31 535 ARG A C 1
ATOM 4294 O O . ARG A 1 535 ? -6.483 -20.330 -19.254 1.00 96.31 535 ARG A O 1
ATOM 4301 N N . ALA A 1 536 ? -4.703 -20.621 -17.931 1.00 97.31 536 ALA A N 1
ATOM 4302 C CA . ALA A 1 536 ? -3.972 -21.420 -18.909 1.00 97.31 536 ALA A CA 1
ATOM 4303 C C . ALA A 1 536 ? -4.631 -22.798 -19.119 1.00 97.31 536 ALA A C 1
ATOM 4305 O O . ALA A 1 536 ? -4.869 -23.536 -18.159 1.00 97.31 536 ALA A O 1
ATOM 4306 N N . GLU A 1 537 ? -4.895 -23.145 -20.384 1.00 97.12 537 GLU A N 1
ATOM 4307 C CA . GLU A 1 537 ? -5.562 -24.400 -20.777 1.00 97.12 537 GLU A CA 1
ATOM 4308 C C . GLU A 1 537 ? -4.628 -25.424 -21.440 1.00 97.12 537 GLU A C 1
ATOM 4310 O O . GLU A 1 537 ? -4.949 -26.609 -21.481 1.00 97.12 537 GLU A O 1
ATOM 4315 N N . ARG A 1 538 ? -3.503 -24.981 -22.020 1.00 97.62 538 ARG A N 1
ATOM 4316 C CA . ARG A 1 538 ? -2.636 -25.837 -22.854 1.00 97.62 538 ARG A CA 1
ATOM 4317 C C . ARG A 1 538 ? -1.188 -25.831 -22.415 1.00 97.62 538 ARG A C 1
ATOM 4319 O O . ARG A 1 538 ? -0.623 -26.894 -22.183 1.00 97.62 538 ARG A O 1
ATOM 4326 N N . GLU A 1 539 ? -0.601 -24.645 -22.308 1.00 98.12 539 GLU A N 1
ATOM 4327 C CA . GLU A 1 539 ? 0.806 -24.486 -21.963 1.00 98.12 539 GLU A CA 1
ATOM 4328 C C . GLU A 1 539 ? 1.054 -23.230 -21.127 1.00 98.12 539 GLU A C 1
ATOM 4330 O O . GLU A 1 539 ? 0.312 -22.250 -21.221 1.00 98.12 539 GLU A O 1
ATOM 4335 N N . ILE A 1 540 ? 2.114 -23.277 -20.323 1.00 98.25 540 ILE A N 1
ATOM 4336 C CA . ILE A 1 540 ? 2.668 -22.160 -19.564 1.00 98.25 540 ILE A CA 1
ATOM 4337 C C . ILE A 1 540 ? 4.171 -22.116 -19.840 1.00 98.25 540 ILE A C 1
ATOM 4339 O O . ILE A 1 540 ? 4.892 -23.082 -19.580 1.00 98.25 540 ILE A O 1
ATOM 4343 N N . LEU A 1 541 ? 4.642 -20.975 -20.342 1.00 97.94 541 LEU A N 1
ATOM 4344 C CA . LEU A 1 541 ? 6.052 -20.706 -20.607 1.00 97.94 541 LEU A CA 1
ATOM 4345 C C . LEU A 1 541 ? 6.549 -19.660 -19.612 1.00 97.94 541 LEU A C 1
ATOM 4347 O O . LEU A 1 541 ? 6.012 -18.556 -19.547 1.00 97.94 541 LEU A O 1
ATOM 4351 N N . VAL A 1 542 ? 7.566 -20.013 -18.834 1.00 97.19 542 VAL A N 1
ATOM 4352 C CA . VAL A 1 542 ? 8.144 -19.148 -17.805 1.00 97.19 542 VAL A CA 1
ATOM 4353 C C . VAL A 1 542 ? 9.605 -18.888 -18.125 1.00 97.19 542 VAL A C 1
ATOM 4355 O O . VAL A 1 542 ? 10.397 -19.821 -18.240 1.00 97.19 542 VAL A O 1
ATOM 4358 N N . GLU A 1 543 ? 9.971 -17.614 -18.185 1.00 95.62 543 GLU A N 1
ATOM 4359 C CA . GLU A 1 543 ? 11.356 -17.156 -18.210 1.00 95.62 543 GLU A CA 1
ATOM 4360 C C . GLU A 1 543 ? 11.580 -16.223 -17.019 1.00 95.62 543 GLU A C 1
ATOM 4362 O O . GLU A 1 543 ? 10.885 -15.219 -16.869 1.00 95.62 543 GLU A O 1
ATOM 4367 N N . GLN A 1 544 ? 12.515 -16.576 -16.137 1.00 95.00 544 GLN A N 1
ATOM 4368 C CA . GLN A 1 544 ? 12.831 -15.788 -14.945 1.00 95.00 544 GLN A CA 1
ATOM 4369 C C . GLN A 1 544 ? 14.334 -15.768 -14.673 1.00 95.00 544 GLN A C 1
ATOM 4371 O O . GLN A 1 544 ? 15.036 -16.769 -14.849 1.00 95.00 544 GLN A O 1
ATOM 4376 N N . LEU A 1 545 ? 14.829 -14.636 -14.161 1.00 93.19 545 LEU A N 1
ATOM 4377 C CA . LEU A 1 545 ? 16.212 -14.541 -13.688 1.00 93.19 545 LEU A CA 1
ATOM 4378 C C . LEU A 1 545 ? 16.443 -15.529 -12.541 1.00 93.19 545 LEU A C 1
ATOM 4380 O O . LEU A 1 545 ? 17.437 -16.256 -12.529 1.00 93.19 545 LEU A O 1
ATOM 4384 N N . TYR A 1 546 ? 15.522 -15.567 -11.581 1.00 94.38 546 TYR A N 1
ATOM 4385 C CA . TYR A 1 546 ? 15.505 -16.578 -10.538 1.00 94.38 546 TYR A CA 1
ATOM 4386 C C . TYR A 1 546 ? 14.114 -16.760 -9.948 1.00 94.38 546 TYR A C 1
ATOM 4388 O O . TYR A 1 546 ? 13.270 -15.871 -10.043 1.00 94.38 546 TYR A O 1
ATOM 4396 N N . ILE A 1 547 ? 13.893 -17.909 -9.313 1.00 94.75 547 ILE A N 1
ATOM 4397 C CA . ILE A 1 547 ? 12.692 -18.166 -8.517 1.00 94.75 547 ILE A CA 1
ATOM 4398 C C . ILE A 1 547 ? 13.122 -18.857 -7.230 1.00 94.75 547 ILE A C 1
ATOM 4400 O O . ILE A 1 547 ? 13.716 -19.937 -7.273 1.00 94.75 547 ILE A O 1
ATOM 4404 N N . ASP A 1 548 ? 12.820 -18.238 -6.091 1.00 93.44 548 ASP A N 1
ATOM 4405 C CA . ASP A 1 548 ? 13.017 -18.873 -4.790 1.00 93.44 548 ASP A CA 1
ATOM 4406 C C . ASP A 1 548 ? 11.935 -19.929 -4.540 1.00 93.44 548 ASP A C 1
ATOM 4408 O O . ASP A 1 548 ? 10.761 -19.702 -4.855 1.00 93.44 548 ASP A O 1
ATOM 4412 N N . LYS A 1 549 ? 12.333 -21.078 -3.991 1.00 93.94 549 LYS A N 1
ATOM 4413 C CA . LYS A 1 549 ? 11.436 -22.210 -3.747 1.00 93.94 549 LYS A CA 1
ATOM 4414 C C . LYS A 1 549 ? 10.464 -21.914 -2.610 1.00 93.94 549 LYS A C 1
ATOM 4416 O O . LYS A 1 549 ? 9.264 -22.166 -2.741 1.00 93.94 549 LYS A O 1
ATOM 4421 N N . ASP A 1 550 ? 10.989 -21.370 -1.518 1.00 93.25 550 ASP A N 1
ATOM 4422 C CA . ASP A 1 550 ? 10.239 -21.100 -0.299 1.00 93.25 550 ASP A CA 1
ATOM 4423 C C . ASP A 1 550 ? 10.313 -19.614 0.042 1.00 93.25 550 ASP A C 1
ATOM 4425 O O . ASP A 1 550 ? 11.371 -18.993 -0.001 1.00 93.25 550 ASP A O 1
ATOM 4429 N N . TRP A 1 551 ? 9.172 -19.046 0.403 1.00 90.38 551 TRP A N 1
ATOM 4430 C CA . TRP A 1 551 ? 9.070 -17.744 1.049 1.00 90.38 551 TRP A CA 1
ATOM 4431 C C . TRP A 1 551 ? 8.901 -17.942 2.561 1.00 90.38 551 TRP A C 1
ATOM 4433 O O . TRP A 1 551 ? 8.744 -19.063 3.047 1.00 90.38 551 TRP A O 1
ATOM 4443 N N . SER A 1 552 ? 8.907 -16.855 3.336 1.00 80.44 552 SER A N 1
ATOM 4444 C CA . SER A 1 552 ? 8.784 -16.912 4.804 1.00 80.44 552 SER A CA 1
ATOM 4445 C C . SER A 1 552 ? 7.524 -17.640 5.300 1.00 80.44 552 SER A C 1
ATOM 4447 O O . SER A 1 552 ? 7.547 -18.204 6.391 1.00 80.44 552 SER A O 1
ATOM 4449 N N . GLY A 1 553 ? 6.450 -17.666 4.501 1.00 77.81 553 GLY A N 1
ATOM 4450 C CA . GLY A 1 553 ? 5.186 -18.358 4.791 1.00 77.81 553 GLY A CA 1
ATOM 4451 C C . GLY A 1 553 ? 5.053 -19.766 4.194 1.00 77.81 553 GLY A C 1
ATOM 4452 O O . GLY A 1 553 ? 3.973 -20.348 4.251 1.00 77.81 553 GLY A O 1
ATOM 4453 N N . GLY A 1 554 ? 6.114 -20.319 3.599 1.00 89.69 554 GLY A N 1
ATOM 4454 C CA . GLY A 1 554 ? 6.112 -21.642 2.970 1.00 89.69 554 GLY A CA 1
ATOM 4455 C C . GLY A 1 554 ? 6.352 -21.588 1.463 1.00 89.69 554 GLY A C 1
ATOM 4456 O O . GLY A 1 554 ? 6.986 -20.669 0.955 1.00 89.69 554 GLY A O 1
ATOM 4457 N N . MET A 1 555 ? 5.864 -22.594 0.735 1.00 94.00 555 MET A N 1
ATOM 4458 C CA . MET A 1 555 ? 6.127 -22.723 -0.702 1.00 94.00 555 MET A CA 1
ATOM 4459 C C . MET A 1 555 ? 5.650 -21.491 -1.474 1.00 94.00 555 MET A C 1
ATOM 4461 O O . MET A 1 555 ? 4.488 -21.094 -1.330 1.00 94.00 555 MET A O 1
ATOM 4465 N N . ASN A 1 556 ? 6.526 -20.976 -2.339 1.00 94.88 556 ASN A N 1
ATOM 4466 C CA . ASN A 1 556 ? 6.251 -19.871 -3.249 1.00 94.88 556 ASN A CA 1
ATOM 4467 C C . ASN A 1 556 ? 4.912 -20.093 -3.999 1.00 94.88 556 ASN A C 1
ATOM 4469 O O . ASN A 1 556 ? 4.782 -21.101 -4.710 1.00 94.88 556 ASN A O 1
ATOM 4473 N N . PRO A 1 557 ? 3.920 -19.186 -3.864 1.00 94.12 557 PRO A N 1
ATOM 4474 C CA . PRO A 1 557 ? 2.603 -19.324 -4.491 1.00 94.12 557 PRO A CA 1
ATOM 4475 C C . PRO A 1 557 ? 2.660 -19.497 -6.011 1.00 94.12 557 PRO A C 1
ATOM 4477 O O . PRO A 1 557 ? 1.900 -20.290 -6.565 1.00 94.12 557 PRO A O 1
ATOM 4480 N N . PHE A 1 558 ? 3.605 -18.831 -6.681 1.00 95.81 558 PHE A N 1
ATOM 4481 C CA . PHE A 1 558 ? 3.821 -18.981 -8.118 1.00 95.81 558 PHE A CA 1
ATOM 4482 C C . PHE A 1 558 ? 4.190 -20.425 -8.478 1.00 95.81 558 PHE A C 1
ATOM 4484 O O . PHE A 1 558 ? 3.570 -21.027 -9.352 1.00 95.81 558 PHE A O 1
ATOM 4491 N N . LEU A 1 559 ? 5.151 -21.023 -7.762 1.00 96.81 559 LEU A N 1
ATOM 4492 C CA . LEU A 1 559 ? 5.560 -22.414 -7.994 1.00 96.81 559 LEU A CA 1
ATOM 4493 C C . LEU A 1 559 ? 4.439 -23.400 -7.673 1.00 96.81 559 LEU A C 1
ATOM 4495 O O . LEU A 1 559 ? 4.226 -24.343 -8.434 1.00 96.81 559 LEU A O 1
ATOM 4499 N N . ARG A 1 560 ? 3.706 -23.171 -6.576 1.00 96.44 560 ARG A N 1
ATOM 4500 C CA . ARG A 1 560 ? 2.530 -23.974 -6.220 1.00 96.44 560 ARG A CA 1
ATOM 4501 C C . ARG A 1 560 ? 1.527 -23.986 -7.370 1.00 96.44 560 ARG A C 1
ATOM 4503 O O . ARG A 1 560 ? 1.093 -25.056 -7.782 1.00 96.44 560 ARG A O 1
ATOM 4510 N N . LYS A 1 561 ? 1.243 -22.814 -7.945 1.00 97.62 561 LYS A N 1
ATOM 4511 C CA . LYS A 1 561 ? 0.296 -22.679 -9.050 1.00 97.62 561 LYS A CA 1
ATOM 4512 C C . LYS A 1 561 ? 0.760 -23.363 -10.333 1.00 97.62 561 LYS A C 1
ATOM 4514 O O . LYS A 1 561 ? -0.046 -23.992 -11.013 1.00 97.62 561 LYS A O 1
ATOM 4519 N N . LEU A 1 562 ? 2.053 -23.281 -10.651 1.00 97.88 562 LEU A N 1
ATOM 4520 C CA . LEU A 1 562 ? 2.633 -24.018 -11.777 1.00 97.88 562 LEU A CA 1
ATOM 4521 C C . LEU A 1 562 ? 2.471 -25.533 -11.612 1.00 97.88 562 LEU A C 1
ATOM 4523 O O . LEU A 1 562 ? 2.100 -26.210 -12.568 1.00 97.88 562 LEU A O 1
ATOM 4527 N N . ILE A 1 563 ? 2.716 -26.056 -10.408 1.00 97.50 563 ILE A N 1
ATOM 4528 C CA . ILE A 1 563 ? 2.559 -27.484 -10.105 1.00 97.50 563 ILE A CA 1
ATOM 4529 C C . ILE A 1 563 ? 1.092 -27.899 -10.233 1.00 97.50 563 ILE A C 1
ATOM 4531 O O . ILE A 1 563 ? 0.807 -28.847 -10.956 1.00 97.50 563 ILE A O 1
ATOM 4535 N N . GLU A 1 564 ? 0.164 -27.157 -9.617 1.00 97.50 564 GLU A N 1
ATOM 4536 C CA . GLU A 1 564 ? -1.284 -27.403 -9.738 1.00 97.50 564 GLU A CA 1
ATOM 4537 C C . GLU A 1 564 ? -1.723 -27.466 -11.210 1.00 97.50 564 GLU A C 1
ATOM 4539 O O . GLU A 1 564 ? -2.484 -28.347 -11.615 1.00 97.50 564 GLU A O 1
ATOM 4544 N N . LYS A 1 565 ? -1.211 -26.550 -12.042 1.00 97.81 565 LYS A N 1
ATOM 4545 C CA . LYS A 1 565 ? -1.514 -26.534 -13.473 1.00 97.81 565 LYS A CA 1
ATOM 4546 C C . LYS A 1 565 ? -0.929 -27.721 -14.221 1.00 97.81 565 LYS A C 1
ATOM 4548 O O . LYS A 1 565 ? -1.649 -28.327 -15.019 1.00 97.81 565 LYS A O 1
ATOM 4553 N N . ASN A 1 566 ? 0.311 -28.092 -13.930 1.00 97.75 566 ASN A N 1
ATOM 4554 C CA . ASN A 1 566 ? 0.929 -29.278 -14.511 1.00 97.75 566 ASN A CA 1
ATOM 4555 C C . ASN A 1 566 ? 0.151 -30.555 -14.160 1.00 97.75 566 ASN A C 1
ATOM 4557 O O . ASN A 1 566 ? -0.173 -31.355 -15.035 1.00 97.75 566 ASN A O 1
ATOM 4561 N N . GLU A 1 567 ? -0.247 -30.700 -12.894 1.00 96.94 567 GLU A N 1
ATOM 4562 C CA . GLU A 1 567 ? -1.067 -31.818 -12.410 1.00 96.94 567 GLU A CA 1
ATOM 4563 C C . GLU A 1 567 ? -2.455 -31.863 -13.074 1.00 96.94 567 GLU A C 1
ATOM 4565 O O . GLU A 1 567 ? -3.013 -32.944 -13.269 1.00 96.94 567 GLU A O 1
ATOM 4570 N N . SER A 1 568 ? -2.992 -30.709 -13.490 1.00 96.44 568 SER A N 1
ATOM 4571 C CA . SER A 1 568 ? -4.237 -30.618 -14.270 1.00 96.44 568 SER A CA 1
ATOM 4572 C C . SER A 1 568 ? -4.081 -30.946 -15.767 1.00 96.44 568 SER A C 1
ATOM 4574 O O . SER A 1 568 ? -5.080 -31.005 -16.486 1.00 96.44 568 SER A O 1
ATOM 4576 N N . GLY A 1 569 ? -2.853 -31.191 -16.243 1.00 96.88 569 GLY A N 1
ATOM 4577 C CA . GLY A 1 569 ? -2.544 -31.576 -17.625 1.00 96.88 569 GLY A CA 1
ATOM 4578 C C . GLY A 1 569 ? -2.059 -30.442 -18.536 1.00 96.88 569 GLY A C 1
ATOM 4579 O O . GLY A 1 569 ? -1.905 -30.664 -19.738 1.00 96.88 569 GLY A O 1
ATOM 4580 N N . VAL A 1 570 ? -1.813 -29.244 -17.996 1.00 98.31 570 VAL A N 1
ATOM 4581 C CA . VAL A 1 570 ? -1.233 -28.107 -18.734 1.00 98.31 570 VAL A CA 1
ATOM 4582 C C . VAL A 1 570 ? 0.282 -28.286 -18.827 1.00 98.31 570 VAL A C 1
ATOM 4584 O O . VAL A 1 570 ? 0.932 -28.496 -17.812 1.00 98.31 570 VAL A O 1
ATOM 4587 N N . ALA A 1 571 ? 0.875 -28.167 -20.016 1.00 97.88 571 ALA A N 1
ATOM 4588 C CA . ALA A 1 571 ? 2.324 -28.302 -20.167 1.00 97.88 571 ALA A CA 1
ATOM 4589 C C . ALA A 1 571 ? 3.062 -27.094 -19.565 1.00 97.88 571 ALA A C 1
ATOM 4591 O O . ALA A 1 571 ? 2.806 -25.958 -19.962 1.00 97.88 571 ALA A O 1
ATOM 4592 N N . VAL A 1 572 ? 4.000 -27.316 -18.642 1.00 98.06 572 VAL A N 1
ATOM 4593 C CA . VAL A 1 572 ? 4.764 -26.232 -18.002 1.00 98.06 572 VAL A CA 1
ATOM 4594 C C . VAL A 1 572 ? 6.238 -26.304 -18.389 1.00 98.06 572 VAL A C 1
ATOM 4596 O O . VAL A 1 572 ? 6.904 -27.315 -18.183 1.00 98.06 572 VAL A O 1
ATOM 4599 N N . TYR A 1 573 ? 6.772 -25.199 -18.910 1.00 97.75 573 TYR A N 1
ATOM 4600 C CA . TYR A 1 573 ? 8.186 -25.057 -19.248 1.00 97.75 573 TYR A CA 1
ATOM 4601 C C . TYR A 1 573 ? 8.778 -23.864 -18.509 1.00 97.75 573 TYR A C 1
ATOM 4603 O O . TYR A 1 573 ? 8.291 -22.743 -18.636 1.00 97.75 573 TYR A O 1
ATOM 4611 N N . VAL A 1 574 ? 9.852 -24.101 -17.755 1.00 97.12 574 VAL A N 1
ATOM 4612 C CA . VAL A 1 574 ? 10.526 -23.063 -16.967 1.00 97.12 574 VAL A CA 1
ATOM 4613 C C . VAL A 1 574 ? 11.985 -22.951 -17.389 1.00 97.12 574 VAL A C 1
ATOM 4615 O O . VAL A 1 574 ? 12.744 -23.921 -17.318 1.00 97.12 574 VAL A O 1
ATOM 4618 N N . ILE A 1 575 ? 12.381 -21.750 -17.800 1.00 95.94 575 ILE A N 1
ATOM 4619 C CA . ILE A 1 575 ? 13.759 -21.366 -18.089 1.00 95.94 575 ILE A CA 1
ATOM 4620 C C . ILE A 1 575 ? 14.236 -20.445 -16.967 1.00 95.94 575 ILE A C 1
ATOM 4622 O O . ILE A 1 575 ? 13.629 -19.413 -16.682 1.00 95.94 575 ILE A O 1
ATOM 4626 N N . LEU A 1 576 ? 15.341 -20.839 -16.334 1.00 94.75 576 LEU A N 1
ATOM 4627 C CA . LEU A 1 576 ? 16.003 -20.087 -15.272 1.00 94.75 576 LEU A CA 1
ATOM 4628 C C . LEU A 1 576 ? 17.421 -19.729 -15.696 1.00 94.75 576 LEU A C 1
ATOM 4630 O O . LEU A 1 576 ? 18.096 -20.514 -16.370 1.00 94.75 576 LEU A O 1
ATOM 4634 N N . ASN A 1 577 ? 17.897 -18.567 -15.255 1.00 92.25 577 ASN A N 1
ATOM 4635 C CA . ASN A 1 577 ? 19.276 -18.170 -15.498 1.00 92.25 577 ASN A CA 1
ATOM 4636 C C . ASN A 1 577 ? 20.266 -19.127 -14.813 1.00 92.25 577 ASN A C 1
ATOM 4638 O O . ASN A 1 577 ? 20.046 -19.585 -13.687 1.00 92.25 577 ASN A O 1
ATOM 4642 N N . ASN A 1 578 ? 21.396 -19.368 -15.473 1.00 88.56 578 ASN A N 1
ATOM 4643 C CA . ASN A 1 578 ? 22.533 -20.083 -14.908 1.00 88.56 578 ASN A CA 1
ATOM 4644 C C . ASN A 1 578 ? 23.798 -19.248 -15.107 1.00 88.56 578 ASN A C 1
ATOM 4646 O O . ASN A 1 578 ? 24.479 -19.351 -16.127 1.00 88.56 578 ASN A O 1
ATOM 4650 N N . ASN A 1 579 ? 24.099 -18.418 -14.112 1.00 84.56 579 ASN A N 1
ATOM 4651 C CA . ASN A 1 579 ? 25.347 -17.677 -14.035 1.00 84.56 579 ASN A CA 1
ATOM 4652 C C . ASN A 1 579 ? 26.147 -18.183 -12.820 1.00 84.56 579 ASN A C 1
ATOM 4654 O O . ASN A 1 579 ? 25.776 -17.852 -11.691 1.00 84.56 579 ASN A O 1
ATOM 4658 N N . PRO A 1 580 ? 27.235 -18.957 -13.004 1.00 81.00 580 PRO A N 1
ATOM 4659 C CA . PRO A 1 580 ? 27.996 -19.558 -11.901 1.00 81.00 580 PRO A CA 1
ATOM 4660 C C . PRO A 1 580 ? 28.519 -18.560 -10.858 1.00 81.00 580 PRO A C 1
ATOM 4662 O O . PRO A 1 580 ? 28.863 -18.955 -9.749 1.00 81.00 580 PRO A O 1
ATOM 4665 N N . TRP A 1 581 ? 28.579 -17.275 -11.209 1.00 80.56 581 TRP A N 1
ATOM 4666 C CA . TRP A 1 581 ? 29.032 -16.196 -10.336 1.00 80.56 581 T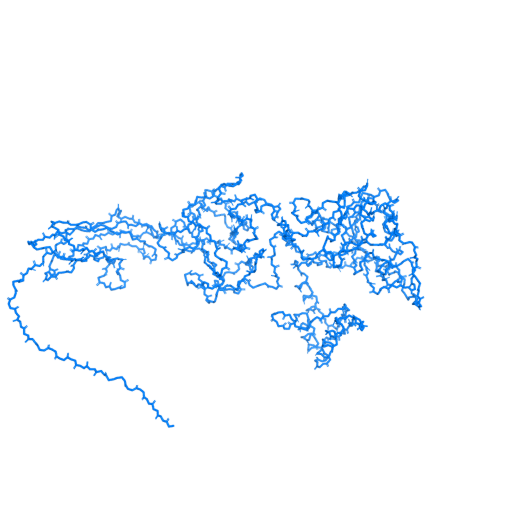RP A CA 1
ATOM 4667 C C . TRP A 1 581 ? 27.926 -15.619 -9.449 1.00 80.56 581 TRP A C 1
ATOM 4669 O O . TRP A 1 581 ? 28.218 -14.841 -8.543 1.00 80.56 581 TRP A O 1
ATOM 4679 N N . TYR A 1 582 ? 26.661 -15.964 -9.701 1.00 81.25 582 TYR A N 1
ATOM 4680 C CA . TYR A 1 582 ? 25.518 -15.474 -8.936 1.00 81.25 582 TYR A CA 1
ATOM 4681 C C . TYR A 1 582 ? 25.049 -16.520 -7.931 1.00 81.25 582 TYR A C 1
ATOM 4683 O O . TYR A 1 582 ? 24.846 -17.689 -8.264 1.00 81.25 582 TYR A O 1
ATOM 4691 N N . THR A 1 583 ? 24.797 -16.078 -6.700 1.00 82.06 583 THR A N 1
ATOM 4692 C CA . THR A 1 583 ? 24.209 -16.912 -5.641 1.00 82.06 583 THR A CA 1
ATOM 4693 C C . THR A 1 583 ? 22.828 -17.443 -6.030 1.00 82.06 583 THR A C 1
ATOM 4695 O O . THR A 1 583 ? 22.469 -18.558 -5.653 1.00 82.06 583 THR A O 1
ATOM 4698 N N . THR A 1 584 ? 22.092 -16.704 -6.864 1.00 88.31 584 THR A N 1
ATOM 4699 C CA . THR A 1 584 ? 20.792 -17.114 -7.409 1.00 88.31 584 THR A CA 1
ATOM 4700 C C . THR A 1 584 ? 20.862 -18.376 -8.268 1.00 88.31 584 THR A C 1
ATOM 4702 O O . THR A 1 584 ? 19.862 -19.074 -8.390 1.00 88.31 584 THR A O 1
ATOM 4705 N N . SER A 1 585 ? 22.028 -18.754 -8.801 1.00 88.94 585 SER A N 1
ATOM 4706 C CA . SER A 1 585 ? 22.176 -20.013 -9.547 1.00 88.94 585 SER A CA 1
ATOM 4707 C C . SER A 1 585 ? 22.041 -21.249 -8.657 1.00 88.94 585 SER A C 1
ATOM 4709 O O . SER A 1 585 ? 21.564 -22.289 -9.117 1.00 88.94 585 SER A O 1
ATOM 4711 N N . ILE A 1 586 ? 22.411 -21.146 -7.375 1.00 88.50 586 ILE A N 1
ATOM 4712 C CA . ILE A 1 586 ? 22.185 -22.218 -6.395 1.00 88.50 586 ILE A CA 1
ATOM 4713 C C . ILE A 1 586 ? 20.681 -22.357 -6.139 1.00 88.50 586 ILE A C 1
ATOM 4715 O O . ILE A 1 586 ? 20.151 -23.462 -6.242 1.00 88.50 586 ILE A O 1
ATOM 4719 N N . MET A 1 587 ? 19.991 -21.232 -5.915 1.00 91.81 587 MET A N 1
ATOM 4720 C CA . MET A 1 587 ? 18.532 -21.191 -5.738 1.00 91.81 587 MET A CA 1
ATOM 4721 C C . MET A 1 587 ? 17.810 -21.773 -6.959 1.00 91.81 587 MET A C 1
ATOM 4723 O O . MET A 1 587 ? 16.972 -22.659 -6.831 1.00 91.81 587 MET A O 1
ATOM 4727 N N . ASN A 1 588 ? 18.205 -21.361 -8.165 1.00 95.19 588 ASN A N 1
ATOM 4728 C CA . ASN A 1 588 ? 17.633 -21.875 -9.408 1.00 95.19 588 ASN A CA 1
ATOM 4729 C C . ASN A 1 588 ? 17.878 -23.371 -9.591 1.00 95.19 588 ASN A C 1
ATOM 4731 O O . ASN A 1 588 ? 17.009 -24.071 -10.103 1.00 95.19 588 ASN A O 1
ATOM 4735 N N . SER A 1 589 ? 19.038 -23.878 -9.170 1.00 93.12 589 SER A N 1
ATOM 4736 C CA . SER A 1 589 ? 19.333 -25.312 -9.229 1.00 93.12 589 SER A CA 1
ATOM 4737 C C . SER A 1 589 ? 18.421 -26.113 -8.299 1.00 93.12 589 SER A C 1
ATOM 4739 O O . SER A 1 589 ? 17.940 -27.181 -8.682 1.00 93.12 589 SER A O 1
ATOM 4741 N N . GLU A 1 590 ? 18.153 -25.591 -7.100 1.00 94.44 590 GLU A N 1
ATOM 4742 C CA . GLU A 1 590 ? 17.212 -26.185 -6.152 1.00 94.44 590 GLU A CA 1
ATOM 4743 C C . GLU A 1 590 ? 15.777 -26.159 -6.692 1.00 94.44 590 GLU A C 1
ATOM 4745 O O . GLU A 1 590 ? 15.137 -27.210 -6.768 1.00 94.44 590 GLU A O 1
ATOM 4750 N N . THR A 1 591 ? 15.303 -25.000 -7.152 1.00 95.69 591 THR A N 1
ATOM 4751 C CA . THR A 1 591 ? 13.967 -24.841 -7.744 1.00 95.69 591 THR A CA 1
ATOM 4752 C C . THR A 1 591 ? 13.784 -25.723 -8.978 1.00 95.69 591 THR A C 1
ATOM 4754 O O . THR A 1 591 ? 12.781 -26.425 -9.094 1.00 95.69 591 THR A O 1
ATOM 4757 N N . ALA A 1 592 ? 14.767 -25.775 -9.881 1.00 95.69 592 ALA A N 1
ATOM 4758 C CA . ALA A 1 592 ? 14.702 -26.618 -11.073 1.00 95.69 592 ALA A CA 1
ATOM 4759 C C . ALA A 1 592 ? 14.650 -28.112 -10.727 1.00 95.69 592 ALA A C 1
ATOM 4761 O O . ALA A 1 592 ? 13.935 -28.872 -11.380 1.00 95.69 592 ALA A O 1
ATOM 4762 N N . LYS A 1 593 ? 15.400 -28.554 -9.709 1.00 95.94 593 LYS A N 1
ATOM 4763 C CA . LYS A 1 593 ? 15.325 -29.936 -9.222 1.00 95.94 593 LYS A CA 1
ATOM 4764 C C . LYS A 1 593 ? 13.942 -30.229 -8.636 1.00 95.94 593 LYS A C 1
ATOM 4766 O O . LYS A 1 593 ? 13.343 -31.239 -8.987 1.00 95.94 593 LYS A O 1
ATOM 4771 N N . PHE A 1 594 ? 13.441 -29.330 -7.794 1.00 96.12 594 PHE A N 1
ATOM 4772 C CA . PHE A 1 594 ? 12.138 -29.447 -7.144 1.00 96.12 594 PHE A CA 1
ATOM 4773 C C . PHE A 1 594 ? 10.976 -29.539 -8.143 1.00 96.12 594 PHE A C 1
ATOM 4775 O O . PHE A 1 594 ? 10.070 -30.352 -7.942 1.00 96.12 594 PHE A O 1
ATOM 4782 N N . LEU A 1 595 ? 11.020 -28.738 -9.214 1.00 95.88 595 LEU A N 1
ATOM 4783 C CA . LEU A 1 595 ? 10.030 -28.771 -10.291 1.00 95.88 595 LEU A CA 1
ATOM 4784 C C . LEU A 1 595 ? 10.092 -30.089 -11.066 1.00 95.88 595 LEU A C 1
ATOM 4786 O O . LEU A 1 595 ? 9.075 -30.759 -11.146 1.00 95.88 595 LEU A O 1
ATOM 4790 N N . ARG A 1 596 ? 11.282 -30.531 -11.507 1.00 94.81 596 ARG A N 1
ATOM 4791 C CA . ARG A 1 596 ? 11.456 -31.799 -12.256 1.00 94.81 596 ARG A CA 1
ATOM 4792 C C . ARG A 1 596 ? 10.961 -33.038 -11.511 1.00 94.81 596 ARG A C 1
ATOM 4794 O O . ARG A 1 596 ? 10.613 -34.036 -12.135 1.00 94.81 596 ARG A O 1
ATOM 4801 N N . GLU A 1 597 ? 10.983 -33.016 -10.181 1.00 95.25 597 GLU A N 1
ATOM 4802 C CA . GLU A 1 597 ? 10.443 -34.098 -9.348 1.00 95.25 597 GLU A CA 1
ATOM 4803 C C . GLU A 1 597 ? 8.899 -34.157 -9.367 1.00 95.25 597 GLU A C 1
ATOM 4805 O O . GLU A 1 597 ? 8.332 -35.157 -8.931 1.00 95.25 597 GLU A O 1
ATOM 4810 N N . ARG A 1 598 ? 8.221 -33.118 -9.876 1.00 92.38 598 ARG A N 1
ATOM 4811 C CA . ARG A 1 598 ? 6.754 -32.947 -9.922 1.00 92.38 598 ARG A CA 1
ATOM 4812 C C . ARG A 1 598 ? 6.194 -32.853 -11.348 1.00 92.38 598 ARG A C 1
ATOM 4814 O O . ARG A 1 598 ? 5.062 -32.412 -11.541 1.00 92.38 598 ARG A O 1
ATOM 4821 N N . GLY A 1 599 ? 6.977 -33.312 -12.322 1.00 82.25 599 GLY A N 1
ATOM 4822 C CA . GLY A 1 599 ? 6.681 -33.215 -13.752 1.00 82.25 599 GLY A CA 1
ATOM 4823 C C . GLY A 1 599 ? 7.222 -31.928 -14.341 1.00 82.25 599 GLY A C 1
ATOM 4824 O O . GLY A 1 599 ? 6.573 -31.452 -15.293 1.00 82.25 599 GLY A O 1
#

pLDDT: mean 91.86, std 13.12, range [27.73, 98.75]

Mean predicted aligned error: 8.53 Å

Sequence (599 aa):
MMRGWAITTVIVIISLLSPSNAFSSSDLSLKWVKTDREVAIEGEIVEIRARVENLAESSVPFAVSFYLDVTDAKHLIARVTYSSISHYRIPSIKWDTSGVEAGEHVIIAHVSDEREENNYARCNITILKVWRGSDLLITEVYYHARPHRNHEYIAITNVGARSINLEGYYLTTTPWKRVDEQNKIIFPFCILGPGKSVYVTQNGSSFQFETGFAPDYEYYDCSPIPDMIREGRFVMANDGGVVCIKDAYNHTIDVVVYGNAFFHEGWMGEAIHPVGEGVVMKRNGWEDTNTSYEWEYNRTYVIGQSSFGAWHGRVDGCIAFCSPDCSYKVISSEMEKADKICINLYTFTNPFIAEILEDSNASIKMLLDGNVIGGIPMEERWIAWRLSQRGNVGYMMGDEERGIYKRYRYNHAKYVIYGEKCIVESANWGMGGVPVDTSYGNREWGIVLEGENLSDFLWRVFDYDFNFSFQDIVAFNASNFTHGMPPGDFSPSHFIPHGDYVKRFDPLYINESFNATLILSPDNAEEEILNLLERAEREILVEQLYIDKDWSGGMNPFLRKLIEKNESGVAVYVILNNNPWYTTSIMNSETAKFLRERG